Protein AF-A0A1Z5JFK7-F1 (afdb_monomer_lite)

InterPro domains:
  IPR008313 Metal-independent alpha-mannosidase [PF06824] (109-515)
  IPR008313 Metal-independent alpha-mannosidase [PTHR31047] (111-515)
  IPR008313 Metal-independent alpha-mannosidase [SM01149] (105-516)
  IPR008928 Six-hairpin glycosidase superfamily [SSF48208] (100-515)
  IPR012341 Six-hairpin glycosidase-like superfamily [G3DSA:1.50.10.10] (96-517)

Sequence (517 aa):
MVKSNALRNRVVLQESPRRTTATDRKILHPSRQSKGSTTPNDMILYLAIALVLMVIAACLIMYIHLIQFCYLSSPETSAQVPQTTTTTLYPPPFPEITRTRVDLSPQALEMCTRTLWHTVETTTIVLPNEETFIHTGDIDDLWLRDSAAQIHPLLVPFFNGTALIQQDPRLDRIVSGLILRTAMYIRHDPYANAFRIDDTYVFSAAQKAMGRHDLISTWNYELDSACYYMRMLYFYWKQAPSPERVLQRPAVEQAVEIMVDLWIAEQRHEEDAYPTGDLFDCVNCNKPYRYPGLPREGKGAPTNASSGLIWTGFRPSDDECEFNYLIPANMFAVVALEYMAEMADDLWNNDVLAKRARKLAAEVQRGIEEHAVIHHPNHGKIYAYEVDGLGGANLMDDANIPSLLSIPYLGYLHYDPQIYQNTRSFVLSPDNPTYNVGTFQGRKVEGVGSPHMKARIRKNVWPMSIAMQGLTSSDVAEKVRLIETLVATTGGTGWMHESIDPNRPQQFTRSWFCWYV

Organism: Fistulifera solaris (NCBI:txid1519565)

Secondary structure (DSSP, 8-state):
------------------------------------PPPHHHHHHHHHHHHHHHHHHHHHHHHHHHHHHHHH-----------------SSPPPP--S---S---HHHHHHHHHHHHHHHHHTEEE-TTS-EEE--BSS-SEEHHHHHHHHHHHHS-TBTTB-GGGT-HHHHHHHHHHHHHHHHHHHH-TT--EE-SSS-----HHHHHTT-BTTEEE----HHHHHHHHHHHHHHHHH-SSTHHHHTSHHHHHHHHHHHHHHHHHTTGGGT----STT---SS-SS----TTSHHHHT-S---TTS-PPP-SB-TTSPBPSSSEEHHHHHHHHHHHHHHHHHIIIII--HHHHHHHHHHHHHHHHHHHHHSEEEETTTEEEE-SEE-SSS-EE----SSSS-STTTTTTT---S-HHHHHHHHHHHTSTTSTTEEEEEETTEEEEEE--STTTTT-TT-B-HHHHHHHHHT---HHHHHHHHHHHHHTSTTSSS--SEEETTEEEEEE-S-BTT--

pLDDT: mean 85.79, std 20.77, range [26.22, 98.94]

Foldseek 3Di:
DDDDDDDDDDDDDDDDDDDDDDDDDDDDDDDDDDDDDDDPVNVVVVVVVVVVVVVVVVVVVVVVVVVVCVVPPDDDDDDDDDPPPDPQPPVHFDAPPVDDPDDFDPLLVVLVRVLLCCQVPAFWDQDPVLAIGGPFWPDQKDFLQLLLLLLVQQLALSRVRAHVCAVDVVSVSRLLRHLVVLLVVLLAPVQARIFHPFQPDDDDPVQVLQVDHTGGNHRFRELCSVLSSLVSLLSCVVHHPCSLVRCVPVSSLLSLVQSLQQQVQQLQLVVFGGRDDPSHPYPPDPGRQAGCPAPPRRSHDAADSQLLAGFGQAYLLRHGDNAGRFLLSLLSLLVSLCSQLVCCVPPVVNPPSNVSSNVSSVSSLSSQVVWQWDQDPPLGTEGFRHDRNPNDTHRAWALGPPTLLQSVVSVRPSDDPSRSVSHNVCHCDVVHVQWAWDDEPNDIDIFGHHPSCCVQPVRKHALSRLCSNLVSDPDPVSVSSSSVSQSVLLLPLSDGAGIAHRHRSVRTHDNIGSSSD

Radius of gyration: 30.49 Å; chains: 1; bounding box: 96×91×65 Å

Structure (mmCIF, N/CA/C/O backbone):
data_AF-A0A1Z5JFK7-F1
#
_entry.id   AF-A0A1Z5JFK7-F1
#
loop_
_atom_site.group_PDB
_atom_site.id
_atom_site.type_symbol
_atom_site.label_atom_id
_atom_site.label_alt_id
_atom_site.label_comp_id
_atom_site.label_asym_id
_atom_site.label_entity_id
_atom_site.label_seq_id
_atom_site.pdbx_PDB_ins_code
_atom_site.Cartn_x
_atom_site.Cartn_y
_atom_site.Cartn_z
_atom_site.occupancy
_atom_site.B_iso_or_equiv
_atom_site.auth_seq_id
_atom_site.auth_comp_id
_atom_site.auth_asym_id
_atom_site.auth_atom_id
_atom_site.pdbx_PDB_model_num
ATOM 1 N N . MET A 1 1 ? 16.346 -44.667 36.162 1.00 35.06 1 MET A N 1
ATOM 2 C CA . MET A 1 1 ? 17.794 -44.700 35.879 1.00 35.06 1 MET A CA 1
ATOM 3 C C . MET A 1 1 ? 18.260 -43.275 35.625 1.00 35.06 1 MET A C 1
ATOM 5 O O . MET A 1 1 ? 17.725 -42.631 34.743 1.00 35.06 1 MET A O 1
ATOM 9 N N . VAL A 1 2 ? 19.166 -42.825 36.499 1.00 33.44 2 VAL A N 1
ATOM 10 C CA . VAL A 1 2 ? 20.101 -41.680 36.455 1.00 33.44 2 VAL A CA 1
ATOM 11 C C . VAL A 1 2 ? 19.574 -40.257 36.165 1.00 33.44 2 VAL A C 1
ATOM 13 O O . VAL A 1 2 ? 19.285 -39.873 35.040 1.00 33.44 2 VAL A O 1
ATOM 16 N N . LYS A 1 3 ? 19.575 -39.465 37.250 1.00 27.72 3 LYS A N 1
ATOM 17 C CA . LYS A 1 3 ? 19.681 -37.997 37.340 1.00 27.72 3 LYS A CA 1
ATOM 18 C C . LYS A 1 3 ? 21.160 -37.563 37.272 1.00 27.72 3 LYS A C 1
ATOM 20 O O . LYS A 1 3 ? 21.968 -38.257 37.879 1.00 27.72 3 LYS A O 1
ATOM 25 N N . SER A 1 4 ? 21.456 -36.376 36.728 1.00 28.88 4 SER A N 1
ATOM 26 C CA . SER A 1 4 ? 22.261 -35.266 37.323 1.00 28.88 4 SER A CA 1
ATOM 27 C C . SER A 1 4 ? 22.699 -34.295 36.203 1.00 28.88 4 SER A C 1
ATOM 29 O O . SER A 1 4 ? 23.126 -34.721 35.141 1.00 28.88 4 SER A O 1
ATOM 31 N N . ASN A 1 5 ? 22.320 -33.015 36.238 1.00 30.77 5 ASN A N 1
ATOM 32 C CA . ASN A 1 5 ? 22.900 -31.865 36.956 1.00 30.77 5 ASN A CA 1
ATOM 33 C C . ASN A 1 5 ? 24.305 -31.410 36.504 1.00 30.77 5 ASN A C 1
ATOM 35 O O . ASN A 1 5 ? 25.304 -32.011 36.872 1.00 30.77 5 ASN A O 1
ATOM 39 N N . ALA A 1 6 ? 24.293 -30.259 35.811 1.00 30.67 6 ALA A N 1
ATOM 40 C CA . ALA A 1 6 ? 25.051 -29.019 36.043 1.00 30.67 6 ALA A CA 1
ATOM 41 C C . ALA A 1 6 ? 26.584 -29.051 36.204 1.00 30.67 6 ALA A C 1
ATOM 43 O O . ALA A 1 6 ? 27.091 -29.678 37.123 1.00 30.67 6 ALA A O 1
ATOM 44 N N . LEU A 1 7 ? 27.280 -28.158 35.478 1.00 28.20 7 LEU A N 1
ATOM 45 C CA . LEU A 1 7 ? 28.056 -27.064 36.096 1.00 28.20 7 LEU A CA 1
ATOM 46 C C . LEU A 1 7 ? 28.624 -26.054 35.079 1.00 28.20 7 LEU A C 1
ATOM 48 O O . LEU A 1 7 ? 29.190 -26.403 34.049 1.00 28.20 7 LEU A O 1
ATOM 52 N N . ARG A 1 8 ? 28.465 -24.776 35.445 1.00 29.80 8 ARG A N 1
ATOM 53 C CA . ARG A 1 8 ? 29.171 -23.585 34.947 1.00 29.80 8 ARG A CA 1
ATOM 54 C C . ARG A 1 8 ? 30.668 -23.687 35.253 1.00 29.80 8 ARG A C 1
ATOM 56 O O . ARG A 1 8 ? 31.007 -24.213 36.305 1.00 29.80 8 ARG A O 1
ATOM 63 N N . ASN A 1 9 ? 31.517 -23.013 34.472 1.00 27.72 9 ASN A N 1
ATOM 64 C CA . ASN A 1 9 ? 32.734 -22.412 35.025 1.00 27.72 9 ASN A CA 1
ATOM 65 C C . ASN A 1 9 ? 33.137 -21.106 34.323 1.00 27.72 9 ASN A C 1
ATOM 67 O O . ASN A 1 9 ? 33.248 -21.031 33.103 1.00 27.72 9 ASN A O 1
ATOM 71 N N . ARG A 1 10 ? 33.336 -20.086 35.167 1.00 29.02 10 ARG A N 1
ATOM 72 C CA . ARG A 1 10 ? 34.054 -18.828 34.927 1.00 29.02 10 ARG A CA 1
ATOM 73 C C . ARG A 1 10 ? 35.558 -19.115 34.907 1.00 29.02 10 ARG A C 1
ATOM 75 O O . ARG A 1 10 ? 36.009 -19.960 35.674 1.00 29.02 10 ARG A O 1
ATOM 82 N N . VAL A 1 11 ? 36.328 -18.329 34.159 1.00 28.78 11 VAL A N 1
ATOM 83 C CA . VAL A 1 11 ? 37.782 -18.215 34.347 1.00 28.78 11 VAL A CA 1
ATOM 84 C C . VAL A 1 11 ? 38.105 -16.786 34.779 1.00 28.78 11 VAL A C 1
ATOM 86 O O . VAL A 1 11 ? 37.665 -15.823 34.155 1.00 28.78 11 VAL A O 1
ATOM 89 N N . VAL A 1 12 ? 38.829 -16.684 35.894 1.00 28.30 12 VAL A N 1
ATOM 90 C CA . VAL A 1 12 ? 39.387 -15.471 36.500 1.00 28.30 12 VAL A CA 1
ATOM 91 C C . VAL A 1 12 ? 40.913 -15.523 36.367 1.00 28.30 12 VAL A C 1
ATOM 93 O O . VAL A 1 12 ? 41.511 -16.594 36.389 1.00 28.30 12 VAL A O 1
ATOM 96 N N . LEU A 1 13 ? 41.479 -14.326 36.227 1.00 28.11 13 LEU A N 1
ATOM 97 C CA . LEU A 1 13 ? 42.879 -13.895 36.199 1.00 28.11 13 LEU A CA 1
ATOM 98 C C . LEU A 1 13 ? 43.826 -14.535 37.233 1.00 28.11 13 LEU A C 1
ATOM 100 O O . LEU A 1 13 ? 43.441 -14.760 38.379 1.00 28.11 13 LEU A O 1
ATOM 104 N N . GLN A 1 14 ? 45.114 -14.620 36.866 1.00 26.22 14 GLN A N 1
ATOM 105 C CA . GLN A 1 14 ? 46.233 -14.518 37.811 1.00 26.22 14 GLN A CA 1
ATOM 106 C C . GLN A 1 14 ? 47.505 -13.927 37.154 1.00 26.22 14 GLN A C 1
ATOM 108 O O . GLN A 1 14 ? 47.920 -14.357 36.080 1.00 26.22 14 GLN A O 1
ATOM 113 N N . GLU A 1 15 ? 48.082 -12.919 37.823 1.00 27.16 15 GLU A N 1
ATOM 114 C CA . GLU A 1 15 ? 49.402 -12.268 37.633 1.00 27.16 15 GLU A CA 1
ATOM 115 C C . GLU A 1 15 ? 50.555 -13.225 38.055 1.00 27.16 15 GLU A C 1
ATOM 117 O O . GLU A 1 15 ? 50.276 -14.253 38.664 1.00 27.16 15 GLU A O 1
ATOM 122 N N . SER A 1 16 ? 51.876 -13.046 37.857 1.00 27.72 16 SER A N 1
ATOM 123 C CA . SER A 1 16 ? 52.851 -11.919 37.822 1.00 27.72 16 SER A CA 1
ATOM 124 C C . SER A 1 16 ? 54.254 -12.509 37.410 1.00 27.72 16 SER A C 1
ATOM 126 O O . SER A 1 16 ? 54.247 -13.666 36.985 1.00 27.72 16 SER A O 1
ATOM 128 N N . PRO A 1 17 ? 55.477 -11.920 37.615 1.00 45.81 17 PRO A N 1
ATOM 129 C CA . PRO A 1 17 ? 55.919 -10.532 37.883 1.00 45.81 17 PRO A CA 1
ATOM 130 C C . PRO A 1 17 ? 57.216 -10.033 37.143 1.00 45.81 17 PRO A C 1
ATOM 132 O O . PRO A 1 17 ? 58.068 -10.805 36.720 1.00 45.81 17 PRO A O 1
ATOM 135 N N . ARG A 1 18 ? 57.419 -8.696 37.202 1.00 29.70 18 ARG A N 1
ATOM 136 C CA . ARG A 1 18 ? 58.676 -7.893 37.372 1.00 29.70 18 ARG A CA 1
ATOM 137 C C . ARG A 1 18 ? 59.834 -7.952 36.342 1.00 29.70 18 ARG A C 1
ATOM 139 O O . ARG A 1 18 ? 60.613 -8.896 36.341 1.00 29.70 18 ARG A O 1
ATOM 146 N N . ARG A 1 19 ? 60.189 -6.775 35.786 1.00 27.98 19 ARG A N 1
ATOM 147 C CA . ARG A 1 19 ? 61.352 -5.959 36.240 1.00 27.98 19 ARG A CA 1
ATOM 148 C C . ARG A 1 19 ? 61.383 -4.539 35.638 1.00 27.98 19 ARG A C 1
ATOM 150 O O . ARG A 1 19 ? 61.046 -4.310 34.488 1.00 27.98 19 ARG A O 1
ATOM 157 N N . THR A 1 20 ? 61.792 -3.621 36.504 1.00 29.64 20 THR A N 1
ATOM 158 C CA . THR A 1 20 ? 62.030 -2.170 36.417 1.00 29.64 20 THR A CA 1
ATOM 159 C C . THR A 1 20 ? 63.289 -1.787 35.625 1.00 29.64 20 THR A C 1
ATOM 161 O O . THR A 1 20 ? 64.261 -2.526 35.734 1.00 29.64 20 THR A O 1
ATOM 164 N N . THR A 1 21 ? 63.325 -0.607 34.979 1.00 30.25 21 THR A N 1
ATOM 165 C CA . THR A 1 21 ? 64.096 0.604 35.398 1.00 30.25 21 THR A CA 1
ATOM 166 C C . THR A 1 21 ? 63.967 1.762 34.388 1.00 30.25 21 THR A C 1
ATOM 168 O O . THR A 1 21 ? 63.890 1.538 33.185 1.00 30.25 21 THR A O 1
ATOM 171 N N . ALA A 1 22 ? 63.956 2.992 34.923 1.00 30.16 22 ALA A N 1
ATOM 172 C CA . ALA A 1 22 ? 64.078 4.300 34.257 1.00 30.16 22 ALA A CA 1
ATOM 173 C C . ALA A 1 22 ? 65.426 4.443 33.491 1.00 30.16 22 ALA A C 1
ATOM 175 O O . ALA A 1 22 ? 66.277 3.571 33.629 1.00 30.16 22 ALA A O 1
ATOM 176 N N . THR A 1 23 ? 65.725 5.438 32.642 1.00 31.33 23 THR A N 1
ATOM 177 C CA . THR A 1 23 ? 65.668 6.907 32.810 1.00 31.33 23 THR A CA 1
ATOM 178 C C . THR A 1 23 ? 66.064 7.596 31.480 1.00 31.33 23 THR A C 1
ATOM 180 O O . THR A 1 23 ? 66.714 6.979 30.643 1.00 31.33 23 THR A O 1
ATOM 183 N N . ASP A 1 24 ? 65.750 8.894 31.377 1.00 28.50 24 ASP A N 1
ATOM 184 C CA . ASP A 1 24 ? 66.499 9.981 30.703 1.00 28.50 24 ASP A CA 1
ATOM 185 C C . ASP A 1 24 ? 65.897 10.722 29.494 1.00 28.50 24 ASP A C 1
ATOM 187 O O . ASP A 1 24 ? 65.810 10.257 28.360 1.00 28.50 24 ASP A O 1
ATOM 191 N N . ARG A 1 25 ? 65.577 11.992 29.791 1.00 34.72 25 ARG A N 1
ATOM 192 C CA . ARG A 1 25 ? 65.339 13.117 28.886 1.00 34.72 25 ARG A CA 1
ATOM 193 C C . ARG A 1 25 ? 66.662 13.579 28.265 1.00 34.72 25 ARG A C 1
ATOM 195 O O . ARG A 1 25 ? 67.621 13.820 28.994 1.00 34.72 25 ARG A O 1
ATOM 202 N N . LYS A 1 26 ? 66.655 13.912 26.971 1.00 29.69 26 LYS A N 1
ATOM 203 C CA . LYS A 1 26 ? 67.546 14.940 26.408 1.00 29.69 26 LYS A CA 1
ATOM 204 C C . LYS A 1 26 ? 66.768 15.897 25.510 1.00 29.69 26 LYS A C 1
ATOM 206 O O . LYS A 1 26 ? 66.155 15.503 24.527 1.00 29.69 26 LYS A O 1
ATOM 211 N N . ILE A 1 27 ? 66.816 17.160 25.916 1.00 33.50 27 ILE A N 1
ATOM 212 C CA . ILE A 1 27 ? 66.383 18.356 25.196 1.00 33.50 27 ILE A CA 1
ATOM 213 C C . ILE A 1 27 ? 67.503 18.728 24.216 1.00 33.50 27 ILE A C 1
ATOM 215 O O . ILE A 1 27 ? 68.668 18.760 24.612 1.00 33.50 27 ILE A O 1
ATOM 219 N N . LEU A 1 28 ? 67.156 19.040 22.967 1.00 32.22 28 LEU A N 1
ATOM 220 C CA . LEU A 1 28 ? 68.060 19.618 21.969 1.00 32.22 28 LEU A CA 1
ATOM 221 C C . LEU A 1 28 ? 67.406 20.872 21.371 1.00 32.22 28 LEU A C 1
ATOM 223 O O . LEU A 1 28 ? 66.395 20.791 20.681 1.00 32.22 28 LEU A O 1
ATOM 227 N N . HIS A 1 29 ? 67.998 22.031 21.662 1.00 38.41 29 HIS A N 1
ATOM 228 C CA . HIS A 1 29 ? 67.827 23.267 20.893 1.00 38.41 29 HIS A CA 1
ATOM 229 C C . HIS A 1 29 ? 68.682 23.212 19.618 1.00 38.41 29 HIS A C 1
ATOM 231 O O . HIS A 1 29 ? 69.771 22.636 19.653 1.00 38.41 29 HIS A O 1
ATOM 237 N N . PRO A 1 30 ? 68.292 23.957 18.568 1.00 35.44 30 PRO A N 1
ATOM 238 C CA . PRO A 1 30 ? 69.295 24.632 17.751 1.00 35.44 30 PRO A CA 1
ATOM 239 C C . PRO A 1 30 ? 69.015 26.131 17.526 1.00 35.44 30 PRO A C 1
ATOM 241 O O . PRO A 1 30 ? 67.949 26.557 17.093 1.00 35.44 30 PRO A O 1
ATOM 244 N N . SER A 1 31 ? 70.045 26.903 17.878 1.00 30.44 31 SER A N 1
ATOM 245 C CA . SER A 1 31 ? 70.646 28.075 17.220 1.00 30.44 31 SER A CA 1
ATOM 246 C C . SER A 1 31 ? 69.920 28.836 16.094 1.00 30.44 31 SER A C 1
ATOM 248 O O . SER A 1 31 ? 69.619 28.302 15.031 1.00 30.44 31 SER A O 1
ATOM 250 N N . ARG A 1 32 ? 69.881 30.167 16.271 1.00 40.38 32 ARG A N 1
ATOM 251 C CA . ARG A 1 32 ? 69.890 31.197 15.213 1.00 40.38 32 ARG A CA 1
ATOM 252 C C . ARG A 1 32 ? 71.034 30.971 14.212 1.00 40.38 32 ARG A C 1
ATOM 254 O O . ARG A 1 32 ? 72.172 30.893 14.664 1.00 40.38 32 ARG A O 1
ATOM 261 N N . GLN A 1 33 ? 70.766 31.087 12.905 1.00 34.16 33 GLN A N 1
ATOM 262 C CA . GLN A 1 33 ? 71.552 31.939 11.994 1.00 34.16 33 GLN A CA 1
ATOM 263 C C . GLN A 1 33 ? 70.971 32.068 10.569 1.00 34.16 33 GLN A C 1
ATOM 265 O O . GLN A 1 33 ? 70.432 31.129 9.998 1.00 34.16 33 GLN A O 1
ATOM 270 N N . SER A 1 34 ? 71.254 33.246 10.000 1.00 34.09 34 SER A N 1
ATOM 271 C CA . SER A 1 34 ? 71.351 33.622 8.579 1.00 34.09 34 SER A CA 1
ATOM 272 C C . SER A 1 34 ? 70.094 34.102 7.832 1.00 34.09 34 SER A C 1
ATOM 274 O O . SER A 1 34 ? 69.148 33.373 7.558 1.00 34.09 34 SER A O 1
ATOM 276 N N . LYS A 1 35 ? 70.148 35.391 7.463 1.00 50.25 35 LYS A N 1
ATOM 277 C CA . LYS A 1 35 ? 69.406 36.001 6.356 1.00 50.25 35 LYS A CA 1
ATOM 278 C C . LYS A 1 35 ? 69.899 35.350 5.057 1.00 50.25 35 LYS A C 1
ATOM 280 O O . LYS A 1 35 ? 71.071 35.511 4.726 1.00 50.25 35 LYS A O 1
ATOM 285 N N . GLY A 1 36 ? 69.025 34.629 4.360 1.00 39.00 36 GLY A N 1
ATOM 286 C CA . GLY A 1 36 ? 69.285 34.038 3.046 1.00 39.00 36 GLY A CA 1
ATOM 287 C C . GLY A 1 36 ? 68.551 34.810 1.952 1.00 39.00 36 GLY A C 1
ATOM 288 O O . GLY A 1 36 ? 67.362 35.081 2.072 1.00 39.00 36 GLY A O 1
ATOM 289 N N . SER A 1 37 ? 69.297 35.200 0.925 1.00 50.56 37 SER A N 1
ATOM 290 C CA . SER A 1 37 ? 68.869 35.862 -0.309 1.00 50.56 37 SER A CA 1
ATOM 291 C C . SER A 1 37 ? 67.725 35.137 -1.025 1.00 50.56 37 SER A C 1
ATOM 293 O O . SER A 1 37 ? 67.819 33.930 -1.245 1.00 50.56 37 SER A O 1
ATOM 295 N N . THR A 1 38 ? 66.709 35.884 -1.467 1.00 51.38 38 THR A N 1
ATOM 296 C CA . THR A 1 38 ? 65.703 35.428 -2.437 1.00 51.38 38 THR A CA 1
ATOM 297 C C . THR A 1 38 ? 66.399 34.944 -3.704 1.00 51.38 38 THR A C 1
ATOM 299 O O . THR A 1 38 ? 67.165 35.686 -4.324 1.00 51.38 38 THR A O 1
ATOM 302 N N . THR A 1 39 ? 66.162 33.691 -4.080 1.00 63.28 39 THR A N 1
ATOM 303 C CA . THR A 1 39 ? 66.705 33.141 -5.322 1.00 63.28 39 THR A CA 1
ATOM 304 C C . THR A 1 39 ? 65.824 33.561 -6.508 1.00 63.28 39 THR A C 1
ATOM 306 O O . THR A 1 39 ? 64.641 33.854 -6.317 1.00 63.28 39 THR A O 1
ATOM 309 N N . PRO A 1 40 ? 66.344 33.585 -7.750 1.00 59.28 40 PRO A N 1
ATOM 310 C CA . PRO A 1 40 ? 65.548 33.921 -8.937 1.00 59.28 40 PRO A CA 1
ATOM 311 C C . PRO A 1 40 ? 64.275 33.068 -9.095 1.00 59.28 40 PRO A C 1
ATOM 313 O O . PRO A 1 40 ? 63.278 33.548 -9.627 1.00 59.28 40 PRO A O 1
ATOM 316 N N . ASN A 1 41 ? 64.279 31.835 -8.573 1.00 57.50 41 ASN A N 1
ATOM 317 C CA . ASN A 1 41 ? 63.131 30.927 -8.609 1.00 57.50 41 ASN A CA 1
ATOM 318 C C . ASN A 1 41 ? 62.006 31.326 -7.640 1.00 57.50 41 ASN A C 1
ATOM 320 O O . ASN A 1 41 ? 60.836 31.152 -7.977 1.00 57.50 41 ASN A O 1
ATOM 324 N N . ASP A 1 42 ? 62.328 31.922 -6.488 1.00 56.91 42 ASP A N 1
ATOM 325 C CA . ASP A 1 42 ? 61.310 32.412 -5.548 1.00 56.91 42 ASP A CA 1
ATOM 326 C C . ASP A 1 42 ? 60.547 33.593 -6.156 1.00 56.91 42 ASP A C 1
ATOM 328 O O . ASP A 1 42 ? 59.328 33.691 -6.044 1.00 56.91 42 ASP A O 1
ATOM 332 N N . MET A 1 43 ? 61.255 34.465 -6.878 1.00 63.59 43 MET A N 1
ATOM 333 C CA . MET A 1 43 ? 60.659 35.626 -7.536 1.00 63.59 43 MET A CA 1
ATOM 334 C C . MET A 1 43 ? 59.694 35.223 -8.665 1.00 63.59 43 MET A C 1
ATOM 336 O O . MET A 1 43 ? 58.645 35.844 -8.823 1.00 63.59 43 MET A O 1
ATOM 340 N N . ILE A 1 44 ? 60.008 34.150 -9.402 1.00 70.81 44 ILE A N 1
ATOM 341 C CA . ILE A 1 44 ? 59.124 33.573 -10.428 1.00 70.81 44 ILE A CA 1
ATOM 342 C C . ILE A 1 44 ? 57.859 32.985 -9.790 1.00 70.81 44 ILE A C 1
ATOM 344 O O . ILE A 1 44 ? 56.765 33.190 -10.314 1.00 70.81 44 ILE A O 1
ATOM 348 N N . LEU A 1 45 ? 57.979 32.318 -8.638 1.00 70.06 45 LEU A N 1
ATOM 349 C CA . LEU A 1 45 ? 56.827 31.778 -7.913 1.00 70.06 45 LEU A CA 1
ATOM 350 C C . LEU A 1 45 ? 55.906 32.894 -7.389 1.00 70.06 45 LEU A C 1
ATOM 352 O O . LEU A 1 45 ? 54.689 32.803 -7.543 1.00 70.06 45 LEU A O 1
ATOM 356 N N . TYR A 1 46 ? 56.464 33.980 -6.845 1.00 73.44 46 TYR A N 1
ATOM 357 C CA . TYR A 1 46 ? 55.671 35.141 -6.420 1.00 73.44 46 TYR A CA 1
ATOM 358 C C . TYR A 1 46 ? 54.984 35.849 -7.595 1.00 73.44 46 TYR A C 1
ATOM 360 O O . TYR A 1 46 ? 53.823 36.239 -7.472 1.00 73.44 46 TYR A O 1
ATOM 368 N N . LEU A 1 47 ? 55.656 35.972 -8.745 1.00 75.12 47 LEU A N 1
ATOM 369 C CA . LEU A 1 47 ? 55.064 36.517 -9.971 1.00 75.12 47 LEU A CA 1
ATOM 370 C C . LEU A 1 47 ? 53.936 35.627 -10.507 1.00 75.12 47 LEU A C 1
ATOM 372 O O . LEU A 1 47 ? 52.895 36.149 -10.900 1.00 75.12 47 LEU A O 1
ATOM 376 N N . ALA A 1 48 ? 54.096 34.302 -10.470 1.00 75.06 48 ALA A N 1
ATOM 377 C CA . ALA A 1 48 ? 53.057 33.360 -10.880 1.00 75.06 48 ALA A CA 1
ATOM 378 C C . ALA A 1 48 ? 51.825 33.429 -9.961 1.00 75.06 48 ALA A C 1
ATOM 380 O O . ALA A 1 48 ? 50.699 33.500 -10.450 1.00 75.06 48 ALA A O 1
ATOM 381 N N . ILE A 1 49 ? 52.025 33.489 -8.640 1.00 77.44 49 ILE A N 1
ATOM 382 C CA . ILE A 1 49 ? 50.930 33.642 -7.668 1.00 77.44 49 ILE A CA 1
ATOM 383 C C . ILE A 1 49 ? 50.221 34.990 -7.857 1.00 77.44 49 ILE A C 1
ATOM 385 O O . ILE A 1 49 ? 48.992 35.038 -7.875 1.00 77.44 49 ILE A O 1
ATOM 389 N N . ALA A 1 50 ? 50.967 36.080 -8.059 1.00 79.56 50 ALA A N 1
ATOM 390 C CA . ALA A 1 50 ? 50.387 37.396 -8.321 1.00 79.56 50 ALA A CA 1
ATOM 391 C C . ALA A 1 50 ? 49.578 37.426 -9.630 1.00 79.56 50 ALA A C 1
ATOM 393 O O . ALA A 1 50 ? 48.511 38.038 -9.675 1.00 79.56 50 ALA A O 1
ATOM 394 N N . LEU A 1 51 ? 50.041 36.731 -10.676 1.00 81.31 51 LEU A N 1
ATOM 395 C CA . LEU A 1 51 ? 49.323 36.616 -11.946 1.00 81.31 51 LEU A CA 1
ATOM 396 C C . LEU A 1 51 ? 48.011 35.836 -11.781 1.00 81.31 51 LEU A C 1
ATOM 398 O O . LEU A 1 51 ? 46.972 36.281 -12.261 1.00 81.31 51 LEU A O 1
ATOM 402 N N . VAL A 1 52 ? 48.032 34.717 -11.048 1.00 80.75 52 VAL A N 1
ATOM 403 C CA . VAL A 1 52 ? 46.828 33.920 -10.754 1.00 80.75 52 VAL A CA 1
ATOM 404 C C . VAL A 1 52 ? 45.814 34.737 -9.952 1.00 80.75 52 VAL A C 1
ATOM 406 O O . VAL A 1 52 ? 44.631 34.748 -10.289 1.00 80.75 52 VAL A O 1
ATOM 409 N N . LEU A 1 53 ? 46.262 35.483 -8.939 1.00 78.56 53 LEU A N 1
ATOM 410 C CA . LEU A 1 53 ? 45.383 36.350 -8.150 1.00 78.56 53 LEU A CA 1
ATOM 411 C C . LEU A 1 53 ? 44.790 37.497 -8.982 1.00 78.56 53 LEU A C 1
ATOM 413 O O . LEU A 1 53 ? 43.616 37.823 -8.809 1.00 78.56 53 LEU A O 1
ATOM 417 N N . MET A 1 54 ? 45.552 38.069 -9.921 1.00 82.75 54 MET A N 1
ATOM 418 C CA . MET A 1 54 ? 45.035 39.083 -10.848 1.00 82.75 54 MET A CA 1
ATOM 419 C C . MET A 1 54 ? 43.988 38.515 -11.814 1.00 82.75 54 MET A C 1
ATOM 421 O O . MET A 1 54 ? 42.982 39.176 -12.065 1.00 82.75 54 MET A O 1
ATOM 425 N N . VAL A 1 55 ? 44.174 37.288 -12.310 1.00 82.62 55 VAL A N 1
ATOM 426 C CA . VAL A 1 55 ? 43.178 36.613 -13.160 1.00 82.62 55 VAL A CA 1
ATOM 427 C C . VAL A 1 55 ? 41.895 36.328 -12.377 1.00 82.62 55 VAL A C 1
ATOM 429 O O . VAL A 1 55 ? 40.808 36.627 -12.865 1.00 82.62 55 VAL A O 1
ATOM 432 N N . ILE A 1 56 ? 42.000 35.838 -11.137 1.00 78.94 56 ILE A N 1
ATOM 433 C CA . ILE A 1 56 ? 40.835 35.604 -10.268 1.00 78.94 56 ILE A CA 1
ATOM 434 C C . ILE A 1 56 ? 40.081 36.915 -10.000 1.00 78.94 56 ILE A C 1
ATOM 436 O O . ILE A 1 56 ? 38.856 36.952 -10.119 1.00 78.94 56 ILE A O 1
ATOM 440 N N . ALA A 1 57 ? 40.795 38.004 -9.696 1.00 81.75 57 ALA A N 1
ATOM 441 C CA . ALA A 1 57 ? 40.186 39.315 -9.482 1.00 81.75 57 ALA A CA 1
ATOM 442 C C . ALA A 1 57 ? 39.479 39.841 -10.745 1.00 81.75 57 ALA A C 1
ATOM 444 O O . ALA A 1 57 ? 38.362 40.349 -10.654 1.00 81.75 57 ALA A O 1
ATOM 445 N N . ALA A 1 58 ? 40.081 39.667 -11.926 1.00 81.56 58 ALA A N 1
ATOM 446 C CA . ALA A 1 58 ? 39.468 40.045 -13.197 1.00 81.56 58 ALA A CA 1
ATOM 447 C C . ALA A 1 58 ? 38.193 39.233 -13.487 1.00 81.56 58 ALA A C 1
ATOM 449 O O . ALA A 1 58 ? 37.180 39.812 -13.877 1.00 81.56 58 ALA A O 1
ATOM 450 N N . CYS A 1 59 ? 38.198 37.920 -13.230 1.00 74.88 59 CYS A N 1
ATOM 451 C CA . CYS A 1 59 ? 37.014 37.069 -13.376 1.00 74.88 59 CYS A CA 1
ATOM 452 C C . CYS A 1 59 ? 35.881 37.471 -12.418 1.00 74.88 59 CYS A C 1
ATOM 454 O O . CYS A 1 59 ? 34.723 37.500 -12.829 1.00 74.88 59 CYS A O 1
ATOM 456 N N . LEU A 1 60 ? 36.201 37.836 -11.172 1.00 73.06 60 LEU A N 1
ATOM 457 C CA . LEU A 1 60 ? 35.221 38.330 -10.197 1.00 73.06 60 LEU A CA 1
ATOM 458 C C . LEU A 1 60 ? 34.599 39.665 -10.622 1.00 73.06 60 LEU A C 1
ATOM 460 O O . LEU A 1 60 ? 33.385 39.826 -10.532 1.00 73.06 60 LEU A O 1
ATOM 464 N N . ILE A 1 61 ? 35.402 40.599 -11.136 1.00 81.81 61 ILE A N 1
ATOM 465 C CA . ILE A 1 61 ? 34.902 41.879 -11.663 1.00 81.81 61 ILE A CA 1
ATOM 466 C C . ILE A 1 61 ? 33.990 41.641 -12.874 1.00 81.81 61 ILE A C 1
ATOM 468 O O . ILE A 1 61 ? 32.920 42.240 -12.974 1.00 81.81 61 ILE A O 1
ATOM 472 N N . MET A 1 62 ? 34.369 40.721 -13.764 1.00 73.62 62 MET A N 1
ATOM 473 C CA . MET A 1 62 ? 33.560 40.366 -14.930 1.00 73.62 62 MET A CA 1
ATOM 474 C C . MET A 1 62 ? 32.233 39.706 -14.525 1.00 73.62 62 MET A C 1
ATOM 476 O O . MET A 1 62 ? 31.197 40.026 -15.099 1.00 73.62 62 MET A O 1
ATOM 480 N N . TYR A 1 63 ? 32.242 38.852 -13.497 1.00 69.12 63 TYR A N 1
ATOM 481 C CA . TYR A 1 63 ? 31.042 38.224 -12.935 1.00 69.12 63 TYR A CA 1
ATOM 482 C C . TYR A 1 63 ? 30.096 39.248 -12.288 1.00 69.12 63 TYR A C 1
ATOM 484 O O . TYR A 1 63 ? 28.890 39.209 -12.524 1.00 69.12 63 TYR A O 1
ATOM 492 N N . ILE A 1 64 ? 30.635 40.221 -11.543 1.00 75.06 64 ILE A N 1
ATOM 493 C CA . ILE A 1 64 ? 29.848 41.317 -10.954 1.00 75.06 64 ILE A CA 1
ATOM 494 C C . ILE A 1 64 ? 29.206 42.177 -12.052 1.00 75.06 64 ILE A C 1
ATOM 496 O O . ILE A 1 64 ? 28.020 42.498 -11.962 1.00 75.06 64 ILE A O 1
ATOM 500 N N . HIS A 1 65 ? 29.946 42.497 -13.119 1.00 71.56 65 HIS A N 1
ATOM 501 C CA . HIS A 1 65 ? 29.387 43.224 -14.259 1.00 71.56 65 HIS A CA 1
ATOM 502 C C . HIS A 1 65 ? 28.343 42.412 -15.031 1.00 71.56 65 HIS A C 1
ATOM 504 O O . HIS A 1 65 ? 27.356 42.991 -15.477 1.00 71.56 65 HIS A O 1
ATOM 510 N N . LEU A 1 66 ? 28.498 41.089 -15.136 1.00 61.66 66 LEU A N 1
ATOM 511 C CA . LEU A 1 66 ? 27.504 40.213 -15.760 1.00 61.66 66 LEU A CA 1
ATOM 512 C C . LEU A 1 66 ? 26.195 40.187 -14.954 1.00 61.66 66 LEU A C 1
ATOM 514 O O . LEU A 1 66 ? 25.117 40.293 -15.532 1.00 61.66 66 LEU A O 1
ATOM 518 N N . ILE A 1 67 ? 26.281 40.135 -13.619 1.00 60.97 67 ILE A N 1
ATOM 519 C CA . ILE A 1 67 ? 25.111 40.220 -12.729 1.00 60.97 67 ILE A CA 1
ATOM 520 C C . ILE A 1 67 ? 24.426 41.586 -12.854 1.00 60.97 67 ILE A C 1
ATOM 522 O O . ILE A 1 67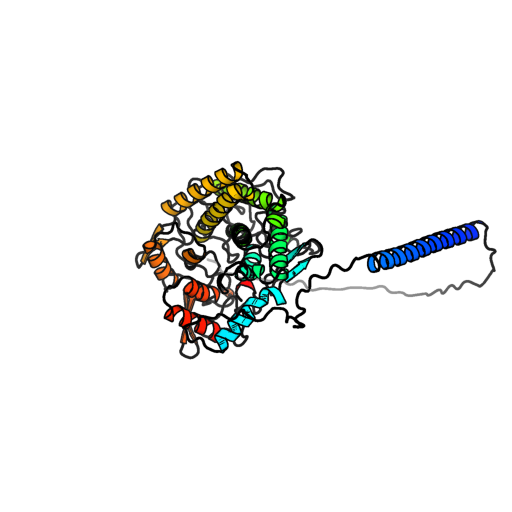 ? 23.204 41.644 -12.977 1.00 60.97 67 ILE A O 1
ATOM 526 N N . GLN A 1 68 ? 25.191 42.684 -12.873 1.00 56.22 68 GLN A N 1
ATOM 527 C CA . GLN A 1 68 ? 24.635 44.029 -13.068 1.00 56.22 68 GLN A CA 1
ATOM 528 C C . GLN A 1 68 ? 23.977 44.197 -14.442 1.00 56.22 68 GLN A C 1
ATOM 530 O O . GLN A 1 68 ? 22.929 44.832 -14.538 1.00 56.22 68 GLN A O 1
ATOM 535 N N . PHE A 1 69 ? 24.548 43.609 -15.495 1.00 53.66 69 PHE A N 1
ATOM 536 C CA . PHE A 1 69 ? 23.986 43.668 -16.843 1.00 53.66 69 PHE A CA 1
ATOM 537 C C . PHE A 1 69 ? 22.696 42.840 -16.963 1.00 53.66 69 PHE A C 1
ATOM 539 O O . PHE A 1 69 ? 21.730 43.303 -17.569 1.00 53.66 69 PHE A O 1
ATOM 546 N N . CYS A 1 70 ? 22.629 41.673 -16.313 1.00 49.00 70 CYS A N 1
ATOM 547 C CA . CYS A 1 70 ? 21.404 40.872 -16.220 1.00 49.00 70 CYS A CA 1
ATOM 548 C C . CYS A 1 70 ? 20.301 41.566 -15.400 1.00 49.00 70 CYS A C 1
ATOM 550 O O . CYS A 1 70 ? 19.128 41.431 -15.733 1.00 49.00 70 CYS A O 1
ATOM 552 N N . TYR A 1 71 ? 20.655 42.347 -14.373 1.00 44.34 71 TYR A N 1
ATOM 553 C CA . TYR A 1 71 ? 19.682 43.105 -13.575 1.00 44.34 71 TYR A CA 1
ATOM 554 C C . TYR A 1 71 ? 19.128 44.351 -14.286 1.00 44.34 71 TYR A C 1
ATOM 556 O O . TYR A 1 71 ? 18.016 44.774 -13.983 1.00 44.34 71 TYR A O 1
ATOM 564 N N . LEU A 1 72 ? 19.879 44.939 -15.223 1.00 44.34 72 LEU A N 1
ATOM 565 C CA . LEU A 1 72 ? 19.505 46.183 -15.913 1.00 44.34 72 LEU A CA 1
ATOM 566 C C . LEU A 1 72 ? 18.849 45.972 -17.290 1.00 44.34 72 LEU A C 1
ATOM 568 O O . LEU A 1 72 ? 18.393 46.944 -17.886 1.00 44.34 72 LEU A O 1
ATOM 572 N N . SER A 1 73 ? 18.787 44.734 -17.796 1.00 42.62 73 SER A N 1
ATOM 573 C CA . SER A 1 73 ? 18.340 44.439 -19.172 1.00 42.62 73 SER A CA 1
ATOM 574 C C . SER A 1 73 ? 16.977 43.741 -19.281 1.00 42.62 73 SER A C 1
ATOM 576 O O . SER A 1 73 ? 16.621 43.290 -20.367 1.00 42.62 73 SER A O 1
ATOM 578 N N . SER A 1 74 ? 16.198 43.645 -18.201 1.00 36.34 74 SER A N 1
ATOM 579 C CA . SER A 1 74 ? 14.842 43.077 -18.259 1.00 36.34 74 SER A CA 1
ATOM 580 C C . SER A 1 74 ? 13.824 44.159 -18.648 1.00 36.34 74 SER A C 1
ATOM 582 O O . SER A 1 74 ? 13.619 45.085 -17.863 1.00 36.34 74 SER A O 1
ATOM 584 N N . PRO A 1 75 ? 13.176 44.092 -19.828 1.00 38.59 75 PRO A N 1
ATOM 585 C CA . PRO A 1 75 ? 12.127 45.036 -20.187 1.00 38.59 75 PRO A CA 1
ATOM 586 C C . PRO A 1 75 ? 10.862 44.771 -19.360 1.00 38.59 75 PRO A C 1
ATOM 588 O O . PRO A 1 75 ? 10.329 43.662 -19.337 1.00 38.59 75 PRO A O 1
ATOM 591 N N . GLU A 1 76 ? 10.371 45.816 -18.696 1.00 41.41 76 GLU A N 1
ATOM 592 C CA . GLU A 1 76 ? 9.052 45.854 -18.070 1.00 41.41 76 GLU A CA 1
ATOM 593 C C . GLU A 1 76 ? 7.958 45.732 -19.145 1.00 41.41 76 GLU A C 1
ATOM 595 O O . GLU A 1 76 ? 7.690 46.673 -19.892 1.00 41.41 76 GLU A O 1
ATOM 600 N N . THR A 1 77 ? 7.278 44.588 -19.208 1.00 35.03 77 THR A N 1
ATOM 601 C CA . THR A 1 77 ? 5.932 44.500 -19.790 1.00 35.03 77 THR A CA 1
ATOM 602 C C . THR A 1 77 ? 4.924 44.333 -18.667 1.00 35.03 77 THR A C 1
ATOM 604 O O . THR A 1 77 ? 4.830 43.280 -18.036 1.00 35.03 77 THR A O 1
ATOM 607 N N . SER A 1 78 ? 4.185 45.409 -18.409 1.00 36.88 78 SER A N 1
ATOM 608 C CA . SER A 1 78 ? 3.103 45.482 -17.442 1.00 36.88 78 SER A CA 1
ATOM 609 C C . SER A 1 78 ? 1.874 44.710 -17.935 1.00 36.88 78 SER A C 1
ATOM 611 O O . SER A 1 78 ? 1.089 45.180 -18.753 1.00 36.88 78 SER A O 1
ATOM 613 N N . ALA A 1 79 ? 1.662 43.526 -17.373 1.00 32.62 79 ALA A N 1
ATOM 614 C CA . ALA A 1 79 ? 0.320 43.004 -17.162 1.00 32.62 79 ALA A CA 1
ATOM 615 C C . ALA A 1 79 ? 0.071 43.079 -15.654 1.00 32.62 79 ALA A C 1
ATOM 617 O O . ALA A 1 79 ? 0.715 42.379 -14.875 1.00 32.62 79 ALA A O 1
ATOM 618 N N . GLN A 1 80 ? -0.796 44.003 -15.232 1.00 30.95 80 GLN A N 1
ATOM 619 C CA . GLN A 1 80 ? -1.175 44.167 -13.832 1.00 30.95 80 GLN A CA 1
ATOM 620 C C . GLN A 1 80 ? -1.906 42.911 -13.343 1.00 30.95 80 GLN A C 1
ATOM 622 O O . GLN A 1 80 ? -3.116 42.777 -13.506 1.00 30.95 80 GLN A O 1
ATOM 627 N N . VAL A 1 81 ? -1.165 41.998 -12.721 1.00 32.31 81 VAL A N 1
ATOM 628 C CA . VAL A 1 81 ? -1.726 41.029 -11.780 1.00 32.31 81 VAL A CA 1
ATOM 629 C C . VAL A 1 81 ? -1.928 41.786 -10.462 1.00 32.31 81 VAL A C 1
ATOM 631 O O . VAL A 1 81 ? -0.978 42.422 -9.995 1.00 32.31 81 VAL A O 1
ATOM 634 N N . PRO A 1 82 ? -3.129 41.791 -9.860 1.00 31.39 82 PRO A N 1
ATOM 635 C CA . PRO A 1 82 ? -3.333 42.476 -8.595 1.00 31.39 82 PRO A CA 1
ATOM 636 C C . PRO A 1 82 ? -2.437 41.840 -7.527 1.00 31.39 82 PRO A C 1
ATOM 638 O O . PRO A 1 82 ? -2.608 40.678 -7.169 1.00 31.39 82 PRO A O 1
ATOM 641 N N . GLN A 1 83 ? -1.475 42.614 -7.018 1.00 34.84 83 GLN A N 1
ATOM 642 C CA . GLN A 1 83 ? -0.720 42.269 -5.818 1.00 34.84 83 GLN A CA 1
ATOM 643 C C . GLN A 1 83 ? -1.655 42.380 -4.614 1.00 34.84 83 GLN A C 1
ATOM 645 O O . GLN A 1 83 ? -1.755 43.422 -3.968 1.00 34.84 83 GLN A O 1
ATOM 650 N N . THR A 1 84 ? -2.345 41.292 -4.291 1.00 31.95 84 THR A N 1
ATOM 651 C CA . THR A 1 84 ? -2.778 41.065 -2.917 1.00 31.95 84 THR A CA 1
ATOM 652 C C . THR A 1 84 ? -1.536 40.742 -2.100 1.00 31.95 84 THR A C 1
ATOM 654 O O . THR A 1 84 ? -0.994 39.642 -2.172 1.00 31.95 84 THR A O 1
ATOM 657 N N . THR A 1 85 ? -1.072 41.716 -1.323 1.00 36.00 85 THR A N 1
ATOM 658 C CA . THR A 1 85 ? -0.153 41.533 -0.197 1.00 36.00 85 THR A CA 1
ATOM 659 C C . THR A 1 85 ? -0.856 40.754 0.915 1.00 36.00 85 THR A C 1
ATOM 661 O O . THR A 1 85 ? -1.171 41.270 1.981 1.00 36.00 85 THR A O 1
ATOM 664 N N . THR A 1 86 ? -1.130 39.481 0.660 1.00 36.56 86 THR A N 1
ATOM 665 C CA . THR A 1 86 ? -1.291 38.482 1.709 1.00 36.56 86 THR A CA 1
ATOM 666 C C . THR A 1 86 ? 0.056 37.793 1.817 1.00 36.56 86 THR A C 1
ATOM 668 O O . THR A 1 86 ? 0.503 37.133 0.885 1.00 36.56 86 THR A O 1
ATOM 671 N N . THR A 1 87 ? 0.740 37.965 2.945 1.00 40.03 87 THR A N 1
ATOM 672 C CA . THR A 1 87 ? 1.726 36.986 3.402 1.00 40.03 87 THR A CA 1
ATOM 673 C C . THR A 1 87 ? 0.980 35.655 3.427 1.00 40.03 87 THR A C 1
ATOM 675 O O . THR A 1 87 ? 0.167 35.419 4.319 1.00 40.03 87 THR A O 1
ATOM 678 N N . THR A 1 88 ? 1.129 34.842 2.385 1.00 43.78 88 THR A N 1
ATOM 679 C CA . THR A 1 88 ? 0.482 33.538 2.318 1.00 43.78 88 THR A CA 1
ATOM 680 C C . THR A 1 88 ? 1.138 32.690 3.394 1.00 43.78 88 THR A C 1
ATOM 682 O O . THR A 1 88 ? 2.286 32.270 3.251 1.00 43.78 88 THR A O 1
ATOM 685 N N . LEU A 1 89 ? 0.436 32.510 4.519 1.00 49.22 89 LEU A N 1
ATOM 686 C CA . LEU A 1 89 ? 0.779 31.478 5.491 1.00 49.22 89 LEU A CA 1
ATOM 687 C C . LEU A 1 89 ? 0.996 30.184 4.703 1.00 49.22 89 LEU A C 1
ATOM 689 O O . LEU A 1 89 ? 0.165 29.811 3.872 1.00 49.22 89 LEU A O 1
ATOM 693 N N . TYR A 1 90 ? 2.169 29.587 4.887 1.00 52.78 90 TYR A N 1
ATOM 694 C CA . TYR A 1 90 ? 2.474 28.266 4.375 1.00 52.78 90 TYR A CA 1
ATOM 695 C C . TYR A 1 90 ? 2.630 27.335 5.574 1.00 52.78 90 TYR A C 1
ATOM 697 O O . TYR A 1 90 ? 3.417 27.671 6.465 1.00 52.78 90 TYR A O 1
ATOM 705 N N . PRO A 1 91 ? 1.906 26.208 5.599 1.00 56.53 91 PRO A N 1
ATOM 706 C CA . PRO A 1 91 ? 0.914 25.769 4.612 1.00 56.53 91 PRO A CA 1
ATOM 707 C C . PRO A 1 91 ? -0.325 26.689 4.580 1.00 56.53 91 PRO A C 1
ATOM 709 O O . PRO A 1 91 ? -0.594 27.396 5.558 1.00 56.53 91 PRO A O 1
ATOM 712 N N . PRO A 1 92 ? -1.061 26.737 3.452 1.00 62.03 92 PRO A N 1
ATOM 713 C CA . PRO A 1 92 ? -2.302 27.499 3.390 1.00 62.03 92 PRO A CA 1
ATOM 714 C C . PRO A 1 92 ? -3.306 26.960 4.426 1.00 62.03 92 PRO A C 1
ATOM 716 O O . PRO A 1 92 ? -3.221 25.796 4.820 1.00 62.03 92 PRO A O 1
ATOM 719 N N . PRO A 1 93 ? -4.274 27.773 4.888 1.00 59.09 93 PRO A N 1
ATOM 720 C CA . PRO A 1 93 ? -5.339 27.261 5.742 1.00 59.09 93 PRO A CA 1
ATOM 721 C C . PRO A 1 93 ? -6.068 26.109 5.039 1.00 59.09 93 PRO A C 1
ATOM 723 O O . PRO A 1 93 ? -6.170 26.085 3.810 1.00 59.09 93 PRO A O 1
ATOM 726 N N . PHE A 1 94 ? -6.574 25.153 5.823 1.00 57.66 94 PHE A N 1
ATOM 727 C CA . PHE A 1 94 ? -7.392 24.065 5.289 1.00 57.66 94 PHE A CA 1
ATOM 728 C C . PHE A 1 94 ? -8.527 24.653 4.436 1.00 57.66 94 PHE A C 1
ATOM 730 O O . PHE A 1 94 ? -9.183 25.595 4.897 1.00 57.66 94 PHE A O 1
ATOM 737 N N . PRO A 1 95 ? -8.749 24.165 3.201 1.00 61.06 95 PRO A N 1
ATOM 738 C CA . PRO A 1 95 ? -9.744 24.769 2.328 1.00 61.06 95 PRO A CA 1
ATOM 739 C C . PRO A 1 95 ? -11.117 24.749 2.995 1.00 61.06 95 PRO A C 1
ATOM 741 O O . PRO A 1 95 ? -11.515 23.734 3.571 1.00 61.06 95 PRO A O 1
ATOM 744 N N . GLU A 1 96 ? -11.858 25.855 2.906 1.00 56.34 96 GLU A N 1
ATOM 745 C CA . GLU A 1 96 ? -13.214 25.906 3.449 1.00 56.34 96 GLU A CA 1
ATOM 746 C C . GLU A 1 96 ? -14.082 24.836 2.772 1.00 56.34 96 GLU A C 1
ATOM 748 O O . GLU A 1 96 ? -14.455 24.944 1.598 1.00 56.34 96 GLU A O 1
ATOM 753 N N . ILE A 1 97 ? -14.434 23.789 3.526 1.00 57.44 97 ILE A N 1
ATOM 754 C CA . ILE A 1 97 ? -15.450 22.830 3.100 1.00 57.44 97 ILE A CA 1
ATOM 755 C C . ILE A 1 97 ? -16.792 23.540 3.246 1.00 57.44 97 ILE A C 1
ATOM 757 O O . ILE A 1 97 ? -17.425 23.529 4.298 1.00 57.44 97 ILE A O 1
ATOM 761 N N . THR A 1 98 ? -17.255 24.152 2.160 1.00 53.28 98 THR A N 1
ATOM 762 C CA . THR A 1 98 ? -18.513 24.919 2.122 1.00 53.28 98 THR A CA 1
ATOM 763 C C . THR A 1 98 ? -19.772 24.068 2.365 1.00 53.28 98 THR A C 1
ATOM 765 O O . THR A 1 98 ? -20.888 24.592 2.377 1.00 53.28 98 THR A O 1
ATOM 768 N N . ARG A 1 99 ? -19.636 22.747 2.567 1.00 53.41 99 ARG A N 1
ATOM 769 C CA . ARG A 1 99 ? -20.747 21.812 2.790 1.00 53.41 99 ARG A CA 1
ATOM 770 C C . ARG A 1 99 ? -20.380 20.622 3.683 1.00 53.41 99 ARG A C 1
ATOM 772 O O . ARG A 1 99 ? -20.301 19.496 3.200 1.00 53.41 99 ARG A O 1
ATOM 779 N N . THR A 1 100 ? -20.307 20.806 4.995 1.00 54.69 100 THR A N 1
ATOM 780 C CA . THR A 1 100 ? -20.643 19.705 5.915 1.00 54.69 100 THR A CA 1
ATOM 781 C C . THR A 1 100 ? -22.012 19.982 6.519 1.00 54.69 100 THR A C 1
ATOM 783 O O . THR A 1 100 ? -22.160 20.805 7.411 1.00 54.69 100 THR A O 1
ATOM 786 N N . ARG A 1 101 ? -23.050 19.286 6.033 1.00 59.19 101 ARG A N 1
ATOM 787 C CA . ARG A 1 101 ? -24.392 19.256 6.660 1.00 59.19 101 ARG A CA 1
ATOM 788 C C . ARG A 1 101 ? -24.408 18.429 7.964 1.00 59.19 101 ARG A C 1
ATOM 790 O O . ARG A 1 101 ? -25.442 17.878 8.323 1.00 59.19 101 ARG A O 1
ATOM 797 N N . VAL A 1 102 ? -23.252 18.246 8.595 1.00 70.00 102 VAL A N 1
ATOM 798 C CA . VAL A 1 102 ? -23.021 17.274 9.663 1.00 70.00 102 VAL A CA 1
ATOM 799 C C . VAL A 1 102 ? -22.266 17.971 10.785 1.00 70.00 102 VAL A C 1
ATOM 801 O O . VAL A 1 102 ? -21.239 18.598 10.527 1.00 70.00 102 VAL A O 1
ATOM 804 N N . ASP A 1 103 ? -22.781 17.850 12.005 1.00 77.75 103 ASP A N 1
ATOM 805 C CA . ASP A 1 103 ? -22.178 18.423 13.207 1.00 77.75 103 ASP A CA 1
ATOM 806 C C . ASP A 1 103 ? -20.987 17.557 13.650 1.00 77.75 103 ASP A C 1
ATOM 808 O O . ASP A 1 103 ? -21.159 16.520 14.291 1.00 77.75 103 ASP A O 1
ATOM 812 N N . LEU A 1 104 ? -19.773 17.964 13.272 1.00 83.25 104 LEU A N 1
ATOM 813 C CA . LEU A 1 104 ? -18.527 17.455 13.853 1.00 83.25 104 LEU A CA 1
ATOM 814 C C . LEU A 1 104 ? -18.132 18.314 15.059 1.00 83.25 104 LEU A C 1
ATOM 816 O O . LEU A 1 104 ? -18.420 19.514 15.090 1.00 83.25 104 LEU A O 1
ATOM 820 N N . SER A 1 105 ? -17.447 17.729 16.045 1.00 87.50 105 SER A N 1
ATOM 821 C CA . SER A 1 105 ? -16.904 18.521 17.152 1.00 87.50 105 SER A CA 1
ATOM 822 C C . SER A 1 105 ? -15.867 19.549 16.661 1.00 87.50 105 SER A C 1
ATOM 824 O O . SER A 1 105 ? -15.156 19.301 15.680 1.00 87.50 105 SER A O 1
ATOM 826 N N . PRO A 1 106 ? -15.712 20.698 17.349 1.00 86.56 106 PRO A N 1
ATOM 827 C CA . PRO A 1 106 ? -14.650 21.658 17.038 1.00 86.56 106 PRO A CA 1
ATOM 828 C C . PRO A 1 106 ? -13.254 21.021 17.029 1.00 86.56 106 PRO A C 1
ATOM 830 O O . PRO A 1 106 ? -12.431 21.345 16.179 1.00 86.56 106 PRO A O 1
ATOM 833 N N . GLN A 1 107 ? -13.016 20.067 17.933 1.00 88.88 107 GLN A N 1
ATOM 834 C CA . GLN A 1 107 ? -11.769 19.311 18.021 1.00 88.88 107 GLN A CA 1
ATOM 835 C C . GLN A 1 107 ? -11.537 18.441 16.781 1.00 88.88 107 GLN A C 1
ATOM 837 O O . GLN A 1 107 ? -10.408 18.366 16.302 1.00 88.88 107 GLN A O 1
ATOM 842 N N . ALA A 1 108 ? -12.585 17.813 16.236 1.00 88.50 108 ALA A N 1
ATOM 843 C CA . ALA A 1 108 ? -12.482 17.051 14.994 1.00 88.50 108 ALA A CA 1
ATOM 844 C C . ALA A 1 108 ? -12.069 17.944 13.816 1.00 88.50 108 ALA A C 1
ATOM 846 O O . ALA A 1 108 ? -11.150 17.597 13.079 1.00 88.50 108 ALA A O 1
ATOM 847 N N . LEU A 1 109 ? -12.704 19.111 13.669 1.00 83.94 109 LEU A N 1
ATOM 848 C CA . LEU A 1 109 ? -12.395 20.061 12.593 1.00 83.94 109 LEU A CA 1
ATOM 849 C C . LEU A 1 109 ? -10.966 20.616 12.696 1.00 83.94 109 LEU A C 1
ATOM 851 O O . LEU A 1 109 ? -10.256 20.694 11.690 1.00 83.94 109 LEU A O 1
ATOM 855 N N . GLU A 1 110 ? -10.532 20.967 13.910 1.00 85.00 110 GLU A N 1
ATOM 856 C CA . GLU A 1 110 ? -9.162 21.415 14.176 1.00 85.00 110 GLU A CA 1
ATOM 857 C C . GLU A 1 110 ? -8.148 20.321 13.825 1.00 85.00 110 GLU A C 1
ATOM 859 O O . GLU A 1 110 ? -7.159 20.585 13.138 1.00 85.00 110 GLU A O 1
ATOM 864 N N . MET A 1 111 ? -8.409 19.085 14.256 1.00 87.62 111 MET A N 1
ATOM 865 C CA . MET A 1 111 ? -7.518 17.963 13.997 1.00 87.62 111 MET A CA 1
ATOM 866 C C . MET A 1 111 ? -7.421 17.685 12.496 1.00 87.62 111 MET A C 1
ATOM 868 O O . MET A 1 111 ? -6.315 17.717 11.981 1.00 87.62 111 MET A O 1
ATOM 872 N N . CYS A 1 112 ? -8.534 17.546 11.766 1.00 83.75 112 CYS A N 1
ATOM 873 C CA . CYS A 1 112 ? -8.508 17.349 10.308 1.00 83.75 112 CYS A CA 1
ATOM 874 C C . CYS A 1 112 ? -7.720 18.441 9.565 1.00 83.75 112 CYS A C 1
ATOM 876 O O . CYS A 1 112 ? -7.014 18.152 8.601 1.00 83.75 112 CYS A O 1
ATOM 878 N N . THR A 1 113 ? -7.826 19.693 10.022 1.00 79.31 113 THR A N 1
ATOM 879 C CA . THR A 1 113 ? -7.071 20.819 9.456 1.00 79.31 113 THR A CA 1
ATOM 880 C C . THR A 1 113 ? -5.575 20.651 9.676 1.00 79.31 113 THR A C 1
ATOM 882 O O . THR A 1 113 ? -4.792 20.765 8.736 1.00 79.31 113 THR A O 1
ATOM 885 N N . ARG A 1 114 ? -5.176 20.383 10.920 1.00 84.69 114 ARG A N 1
ATOM 886 C CA . ARG A 1 114 ? -3.770 20.238 11.292 1.00 84.69 114 ARG A CA 1
ATOM 887 C C . ARG A 1 114 ? -3.139 19.004 10.649 1.00 84.69 114 ARG A C 1
ATOM 889 O O . ARG A 1 114 ? -1.995 19.065 10.212 1.00 84.69 114 ARG A O 1
ATOM 896 N N . THR A 1 115 ? -3.863 17.890 10.603 1.00 87.19 115 THR A N 1
ATOM 897 C CA . THR A 1 115 ? -3.310 16.625 10.128 1.00 87.19 115 THR A CA 1
ATOM 898 C C . THR A 1 115 ? -3.063 16.624 8.620 1.00 87.19 115 THR A C 1
ATOM 900 O O . THR A 1 115 ? -2.001 16.174 8.201 1.00 87.19 115 THR A O 1
ATOM 903 N N . LEU A 1 116 ? -3.929 17.268 7.822 1.00 85.94 116 LEU A N 1
ATOM 904 C CA . LEU A 1 116 ? -3.745 17.397 6.368 1.00 85.94 116 LEU A CA 1
ATOM 905 C C . LEU A 1 116 ? -2.358 17.935 5.975 1.00 85.94 116 LEU A C 1
ATOM 907 O O . LEU A 1 116 ? -1.781 17.506 4.976 1.00 85.94 116 LEU A O 1
ATOM 911 N N . TRP A 1 117 ? -1.831 18.894 6.735 1.00 88.31 117 TRP A N 1
ATOM 912 C CA . TRP A 1 117 ? -0.586 19.576 6.387 1.00 88.31 117 TRP A CA 1
ATOM 913 C C . TRP A 1 117 ? 0.666 18.945 6.992 1.00 88.31 117 TRP A C 1
ATOM 915 O O . TRP A 1 117 ? 1.777 19.268 6.569 1.00 88.31 117 TRP A O 1
ATOM 925 N N . HIS A 1 118 ? 0.507 18.006 7.923 1.00 90.38 118 HIS A N 1
ATOM 926 C CA . HIS A 1 118 ? 1.606 17.480 8.724 1.00 90.38 118 HIS A CA 1
ATOM 927 C C . HIS A 1 118 ? 2.717 16.845 7.878 1.00 90.38 118 HIS A C 1
ATOM 929 O O . HIS A 1 118 ? 3.898 17.106 8.115 1.00 90.38 118 HIS A O 1
ATOM 935 N N . THR A 1 119 ? 2.355 16.082 6.841 1.00 92.31 119 THR A N 1
ATOM 936 C CA . THR A 1 119 ? 3.312 15.511 5.876 1.00 92.31 119 THR A CA 1
ATOM 937 C C . THR A 1 119 ? 4.166 16.595 5.217 1.00 92.31 119 THR A C 1
ATOM 939 O O . THR A 1 119 ? 5.398 16.487 5.168 1.00 92.31 119 THR A O 1
ATOM 942 N N . VAL A 1 120 ? 3.513 17.643 4.705 1.00 91.88 120 VAL A N 1
ATOM 943 C CA . VAL A 1 120 ? 4.165 18.732 3.964 1.00 91.88 120 VAL A CA 1
ATOM 944 C C . VAL A 1 120 ? 5.092 19.527 4.879 1.00 91.88 120 VAL A C 1
ATOM 946 O O . VAL A 1 120 ? 6.179 19.913 4.463 1.00 91.88 120 VAL A O 1
ATOM 949 N N . GLU A 1 121 ? 4.680 19.750 6.125 1.00 90.75 121 GLU A N 1
ATOM 950 C CA . GLU A 1 121 ? 5.431 20.547 7.095 1.00 90.75 121 GLU A CA 1
ATOM 951 C C . GLU A 1 121 ? 6.609 19.802 7.725 1.00 90.75 121 GLU A C 1
ATOM 953 O O . GLU A 1 121 ? 7.636 20.418 8.005 1.00 90.75 121 GLU A O 1
ATOM 958 N N . THR A 1 122 ? 6.456 18.503 7.994 1.00 93.06 122 THR A N 1
ATOM 959 C CA . THR A 1 122 ? 7.378 17.794 8.898 1.00 93.06 122 THR A CA 1
ATOM 960 C C . THR A 1 122 ? 8.226 16.732 8.220 1.00 93.06 122 THR A C 1
ATOM 962 O O . THR A 1 122 ? 9.314 16.449 8.709 1.00 93.06 122 THR A O 1
ATOM 965 N N . THR A 1 123 ? 7.764 16.162 7.102 1.00 95.44 123 THR A N 1
ATOM 966 C CA . THR A 1 123 ? 8.439 15.011 6.470 1.00 95.44 123 THR A CA 1
ATOM 967 C C . THR A 1 123 ? 8.942 15.250 5.056 1.00 95.44 123 THR A C 1
ATOM 969 O O . THR A 1 123 ? 9.632 14.405 4.490 1.00 95.44 123 THR A O 1
ATOM 972 N N . THR A 1 124 ? 8.587 16.388 4.461 1.00 96.69 124 THR A N 1
ATOM 973 C CA . THR A 1 124 ? 8.879 16.671 3.056 1.00 96.69 124 THR A CA 1
ATOM 974 C C . THR A 1 124 ? 10.193 17.430 2.906 1.00 96.69 124 THR A C 1
ATOM 976 O O . THR A 1 124 ? 10.344 18.549 3.390 1.00 96.69 124 THR A O 1
ATOM 979 N N . ILE A 1 125 ? 11.124 16.848 2.156 1.00 97.00 125 ILE A N 1
ATOM 980 C CA . ILE A 1 125 ? 12.420 17.431 1.816 1.00 97.00 125 ILE A CA 1
ATOM 981 C C . ILE A 1 125 ? 12.485 17.612 0.298 1.00 97.00 125 ILE A C 1
ATOM 983 O O . ILE A 1 125 ? 12.616 16.652 -0.463 1.00 97.00 125 ILE A O 1
ATOM 987 N N . VAL A 1 126 ? 12.405 18.861 -0.162 1.00 95.12 126 VAL A N 1
ATOM 988 C CA . VAL A 1 126 ? 12.581 19.198 -1.582 1.00 95.12 126 VAL A CA 1
ATOM 989 C C . VAL A 1 126 ? 14.074 19.243 -1.898 1.00 95.12 126 VAL A C 1
ATOM 991 O O . VAL A 1 126 ? 14.817 20.028 -1.309 1.00 95.12 126 VAL A O 1
ATOM 994 N N . LEU A 1 127 ? 14.514 18.403 -2.832 1.00 94.94 127 LEU A N 1
ATOM 995 C CA . LEU A 1 127 ? 15.923 18.255 -3.180 1.00 94.94 127 LEU A CA 1
ATOM 996 C C . LEU A 1 127 ? 16.353 19.256 -4.274 1.00 94.94 127 LEU A C 1
ATOM 998 O O . LEU A 1 127 ? 15.511 19.716 -5.057 1.00 94.94 127 LEU A O 1
ATOM 1002 N N . PRO A 1 128 ? 17.659 19.587 -4.380 1.00 88.19 128 PRO A N 1
ATOM 1003 C CA . PRO A 1 128 ? 18.165 20.523 -5.391 1.00 88.19 128 PRO A CA 1
ATOM 1004 C C . PRO A 1 128 ? 17.981 20.066 -6.848 1.00 88.19 128 PRO A C 1
ATOM 1006 O O . PRO A 1 128 ? 17.983 20.894 -7.752 1.00 88.19 128 PRO A O 1
ATOM 1009 N N . ASN A 1 129 ? 17.832 18.761 -7.086 1.00 88.62 129 ASN A N 1
ATOM 1010 C CA . ASN A 1 129 ? 17.768 18.107 -8.400 1.00 88.62 129 ASN A CA 1
ATOM 1011 C C . ASN A 1 129 ? 16.334 17.884 -8.909 1.00 88.62 129 ASN A C 1
ATOM 1013 O O . ASN A 1 129 ? 16.069 16.916 -9.611 1.00 88.62 129 ASN A O 1
ATOM 1017 N N . GLU A 1 130 ? 15.396 18.747 -8.528 1.00 89.00 130 GLU A N 1
ATOM 1018 C CA . GLU A 1 130 ? 13.976 18.605 -8.869 1.00 89.00 130 GLU A CA 1
ATOM 1019 C C . GLU A 1 130 ? 13.260 17.389 -8.240 1.00 89.00 130 GLU A C 1
ATOM 1021 O O . GLU A 1 130 ? 12.065 17.199 -8.444 1.00 89.00 130 GLU A O 1
ATOM 1026 N N . GLU A 1 131 ? 13.916 16.609 -7.384 1.00 96.38 131 GLU A N 1
ATOM 1027 C CA . GLU A 1 131 ? 13.284 15.497 -6.669 1.00 96.38 131 GLU A CA 1
ATOM 1028 C C . GLU A 1 131 ? 12.665 15.955 -5.341 1.00 96.38 131 GLU A C 1
ATOM 1030 O O . GLU A 1 131 ? 12.818 17.100 -4.896 1.00 96.38 131 GLU A O 1
ATOM 1035 N N . THR A 1 132 ? 11.899 15.073 -4.707 1.00 98.31 132 THR A N 1
ATOM 1036 C CA . THR A 1 132 ? 11.364 15.275 -3.360 1.00 98.31 132 THR A CA 1
ATOM 1037 C C . THR A 1 132 ? 11.427 13.964 -2.596 1.00 98.31 132 THR A C 1
ATOM 1039 O O . THR A 1 132 ? 11.036 12.919 -3.106 1.00 98.31 132 THR A O 1
ATOM 1042 N N . PHE A 1 133 ? 11.954 14.032 -1.379 1.00 98.31 133 PHE A N 1
ATOM 1043 C CA . PHE A 1 133 ? 12.057 12.917 -0.454 1.00 98.31 133 PHE A CA 1
ATOM 1044 C C . PHE A 1 133 ? 11.070 13.143 0.691 1.00 98.31 133 PHE A C 1
ATOM 1046 O O . PHE A 1 133 ? 11.090 14.194 1.325 1.00 98.31 133 PHE A O 1
ATOM 1053 N N . ILE A 1 134 ? 10.192 12.174 0.927 1.00 98.12 134 ILE A N 1
ATOM 1054 C CA . ILE A 1 134 ? 9.196 12.194 1.998 1.00 98.12 134 ILE A CA 1
ATOM 1055 C C . ILE A 1 134 ? 9.433 10.979 2.887 1.00 98.12 134 ILE A C 1
ATOM 1057 O O . ILE A 1 134 ? 9.230 9.849 2.446 1.00 98.12 134 ILE A O 1
ATOM 1061 N N . HIS A 1 135 ? 9.896 11.209 4.114 1.00 97.06 135 HIS A N 1
ATOM 1062 C CA . HIS A 1 135 ? 10.095 10.135 5.089 1.00 97.06 135 HIS A CA 1
ATOM 1063 C C . HIS A 1 135 ? 8.819 9.856 5.897 1.00 97.06 135 HIS A C 1
ATOM 1065 O O . HIS A 1 135 ? 7.879 10.651 5.914 1.00 97.06 135 HIS A O 1
ATOM 1071 N N . THR A 1 136 ? 8.767 8.714 6.582 1.00 94.56 136 THR A N 1
ATOM 1072 C CA . THR A 1 136 ? 7.527 8.264 7.256 1.00 94.56 136 THR A CA 1
ATOM 1073 C C . THR A 1 136 ? 7.155 9.074 8.511 1.00 94.56 136 THR A C 1
ATOM 1075 O O . THR A 1 136 ? 6.007 9.049 8.964 1.00 94.56 136 THR A O 1
ATOM 1078 N N . GLY A 1 137 ? 8.117 9.797 9.090 1.00 94.19 137 GLY A N 1
ATOM 1079 C CA . GLY A 1 137 ? 7.985 10.499 10.367 1.00 94.19 137 GLY A CA 1
ATOM 1080 C C . GLY A 1 137 ? 9.158 10.161 11.276 1.00 94.19 137 GLY A C 1
ATOM 1081 O O . GLY A 1 137 ? 10.290 10.485 10.936 1.00 94.19 137 GLY A O 1
ATOM 1082 N N . ASP A 1 138 ? 8.897 9.461 12.384 1.00 92.00 138 ASP A N 1
ATOM 1083 C CA . ASP A 1 138 ? 9.919 9.014 13.350 1.00 92.00 138 ASP A CA 1
ATOM 1084 C C . ASP A 1 138 ? 10.971 8.022 12.798 1.00 92.00 138 ASP A C 1
ATOM 1086 O O . ASP A 1 138 ? 11.910 7.670 13.516 1.00 92.00 138 ASP A O 1
ATOM 1090 N N . ILE A 1 139 ? 10.840 7.600 11.537 1.00 92.38 139 ILE A N 1
ATOM 1091 C CA . ILE A 1 139 ? 11.853 6.863 10.777 1.00 92.38 139 ILE A CA 1
ATOM 1092 C C . ILE A 1 139 ? 12.248 7.715 9.564 1.00 92.38 139 ILE A C 1
ATOM 1094 O O . ILE A 1 139 ? 11.398 8.033 8.727 1.00 92.38 139 ILE A O 1
ATOM 1098 N N . ASP A 1 140 ? 13.544 8.020 9.450 1.00 93.94 140 ASP A N 1
ATOM 1099 C CA . ASP A 1 140 ? 14.144 8.923 8.446 1.00 93.94 140 ASP A CA 1
ATOM 1100 C C . ASP A 1 140 ? 14.306 8.299 7.042 1.00 93.94 140 ASP A C 1
ATOM 1102 O O . ASP A 1 140 ? 15.161 8.706 6.253 1.00 93.94 140 ASP A O 1
ATOM 1106 N N . ASP A 1 141 ? 13.496 7.294 6.728 1.00 97.06 141 ASP A N 1
ATOM 1107 C CA . ASP A 1 141 ? 13.510 6.588 5.452 1.00 97.06 141 ASP A CA 1
ATOM 1108 C C . ASP A 1 141 ? 12.162 6.796 4.737 1.00 97.06 141 ASP A C 1
ATOM 1110 O O . ASP A 1 141 ? 11.127 7.022 5.371 1.00 97.06 141 ASP A O 1
ATOM 1114 N N . LEU A 1 142 ? 12.179 6.724 3.410 1.00 98.31 142 LEU A N 1
ATOM 1115 C CA . LEU A 1 142 ? 11.006 6.794 2.546 1.00 98.31 142 LEU A CA 1
ATOM 1116 C C . LEU A 1 142 ? 10.525 5.380 2.247 1.00 98.31 142 LEU A C 1
ATOM 1118 O O . LEU A 1 142 ? 11.258 4.613 1.631 1.00 98.31 142 LEU A O 1
ATOM 1122 N N . TRP A 1 143 ? 9.288 5.060 2.618 1.00 98.62 143 TRP A N 1
ATOM 1123 C CA . TRP A 1 143 ? 8.579 3.894 2.085 1.00 98.62 143 TRP A CA 1
ATOM 1124 C C . TRP A 1 143 ? 7.821 4.292 0.818 1.00 98.62 143 TRP A C 1
ATOM 1126 O O . TRP A 1 143 ? 7.211 5.367 0.772 1.00 98.62 143 TRP A O 1
ATOM 1136 N N . LEU A 1 144 ? 7.838 3.443 -0.215 1.00 98.62 144 LEU A N 1
ATOM 1137 C CA . LEU A 1 144 ? 7.110 3.721 -1.462 1.00 98.62 144 LEU A CA 1
ATOM 1138 C C . LEU A 1 144 ? 5.601 3.858 -1.210 1.00 98.62 144 LEU A C 1
ATOM 1140 O O . LEU A 1 144 ? 4.971 4.778 -1.731 1.00 98.62 144 LEU A O 1
ATOM 1144 N N . ARG A 1 145 ? 5.052 2.989 -0.350 1.00 98.56 145 ARG A N 1
ATOM 1145 C CA . ARG A 1 145 ? 3.674 3.062 0.153 1.00 98.56 145 ARG A CA 1
ATOM 1146 C C . ARG A 1 145 ? 3.410 4.369 0.892 1.00 98.56 145 ARG A C 1
ATOM 1148 O O . ARG A 1 145 ? 2.565 5.153 0.460 1.00 98.56 145 ARG A O 1
ATOM 1155 N N . ASP A 1 146 ? 4.127 4.594 1.992 1.00 98.06 146 ASP A N 1
ATOM 1156 C CA . ASP A 1 146 ? 3.864 5.696 2.916 1.00 98.06 146 ASP A CA 1
ATOM 1157 C C . ASP A 1 146 ? 3.950 7.036 2.196 1.00 98.06 146 ASP A C 1
ATOM 1159 O O . ASP A 1 146 ? 2.998 7.806 2.231 1.00 98.06 146 ASP A O 1
ATOM 1163 N N . SER A 1 147 ? 5.035 7.283 1.459 1.00 98.06 147 SER A N 1
ATOM 1164 C CA . SER A 1 147 ? 5.254 8.568 0.789 1.00 98.06 147 SER A CA 1
ATOM 1165 C C . SER A 1 147 ? 4.171 8.904 -0.238 1.00 98.06 147 SER A C 1
ATOM 1167 O O . SER A 1 147 ? 3.688 10.037 -0.276 1.00 98.06 147 SER A O 1
ATOM 1169 N N . ALA A 1 148 ? 3.736 7.928 -1.040 1.00 98.06 148 ALA A N 1
ATOM 1170 C CA . ALA A 1 148 ? 2.661 8.114 -2.010 1.00 98.06 148 ALA A CA 1
ATOM 1171 C C . ALA A 1 148 ? 1.294 8.295 -1.331 1.00 98.06 148 ALA A C 1
ATOM 1173 O O . ALA A 1 148 ? 0.482 9.115 -1.769 1.00 98.06 148 ALA A O 1
ATOM 1174 N N . ALA A 1 149 ? 1.029 7.563 -0.249 1.00 97.25 149 ALA A N 1
ATOM 1175 C CA . ALA A 1 149 ? -0.216 7.683 0.496 1.00 97.25 149 ALA A CA 1
ATOM 1176 C C . ALA A 1 149 ? -0.301 9.000 1.290 1.00 97.25 149 ALA A C 1
ATOM 1178 O O . ALA A 1 149 ? -1.354 9.638 1.297 1.00 97.25 149 ALA A O 1
ATOM 1179 N N . GLN A 1 150 ? 0.814 9.452 1.869 1.00 96.88 150 GLN A N 1
ATOM 1180 C CA . GLN A 1 150 ? 0.972 10.725 2.578 1.00 96.88 150 GLN A CA 1
ATOM 1181 C C . GLN A 1 150 ? 0.594 11.934 1.711 1.00 96.88 150 GLN A C 1
ATOM 1183 O O . GLN A 1 150 ? -0.007 12.887 2.206 1.00 96.88 150 GLN A O 1
ATOM 1188 N N . ILE A 1 151 ? 0.912 11.907 0.412 1.00 95.50 151 ILE A N 1
ATOM 1189 C CA . ILE A 1 151 ? 0.561 12.994 -0.518 1.00 95.50 151 ILE A CA 1
ATOM 1190 C C . ILE A 1 151 ? -0.760 12.772 -1.248 1.00 95.50 151 ILE A C 1
ATOM 1192 O O . ILE A 1 151 ? -1.233 13.678 -1.937 1.00 95.50 151 ILE A O 1
ATOM 1196 N N . HIS A 1 152 ? -1.384 11.598 -1.113 1.00 95.94 152 HIS A N 1
ATOM 1197 C CA . HIS A 1 152 ? -2.612 11.277 -1.836 1.00 95.94 152 HIS A CA 1
ATOM 1198 C C . HIS A 1 152 ? -3.735 12.302 -1.598 1.00 95.94 152 HIS A C 1
ATOM 1200 O O . HIS A 1 152 ? -4.365 12.689 -2.581 1.00 95.94 152 HIS A O 1
ATOM 1206 N N . PRO A 1 153 ? -3.961 12.846 -0.381 1.00 93.31 153 PRO A N 1
ATOM 1207 C CA . PRO A 1 153 ? -4.951 13.906 -0.172 1.00 93.31 153 PRO A CA 1
ATOM 1208 C C . PRO A 1 153 ? -4.740 15.155 -1.041 1.00 93.31 153 PRO A C 1
ATOM 1210 O O . PRO A 1 153 ? -5.710 15.835 -1.373 1.00 93.31 153 PRO A O 1
ATOM 1213 N N . LEU A 1 154 ? -3.500 15.448 -1.457 1.00 93.75 154 LEU A N 1
ATOM 1214 C CA . LEU A 1 154 ? -3.198 16.572 -2.349 1.00 93.75 154 LEU A CA 1
ATOM 1215 C C . LEU A 1 154 ? -3.702 16.328 -3.779 1.00 93.75 154 LEU A C 1
ATOM 1217 O O . LEU A 1 154 ? -3.988 17.279 -4.509 1.00 93.75 154 LEU A O 1
ATOM 1221 N N . LEU A 1 155 ? -3.810 15.053 -4.160 1.00 95.69 155 LEU A N 1
ATOM 1222 C CA . LEU A 1 155 ? -4.182 14.568 -5.483 1.00 95.69 155 LEU A CA 1
ATOM 1223 C C . LEU A 1 155 ? -5.681 14.278 -5.635 1.00 95.69 155 LEU A C 1
ATOM 1225 O O . LEU A 1 155 ? -6.107 13.945 -6.732 1.00 95.69 155 LEU A O 1
ATOM 1229 N N . VAL A 1 156 ? -6.497 14.332 -4.580 1.00 92.69 156 VAL A N 1
ATOM 1230 C CA . VAL A 1 156 ? -7.928 14.002 -4.696 1.00 92.69 156 VAL A CA 1
ATOM 1231 C C . VAL A 1 156 ? -8.765 15.286 -4.749 1.00 92.69 156 VAL A C 1
ATOM 1233 O O . VAL A 1 156 ? -8.550 16.180 -3.929 1.00 92.69 156 VAL A O 1
ATOM 1236 N N . PRO A 1 157 ? -9.746 15.410 -5.670 1.00 89.50 157 PRO A N 1
ATOM 1237 C CA . PRO A 1 157 ? -10.531 16.634 -5.845 1.00 89.50 157 PRO A CA 1
ATOM 1238 C C . PRO A 1 157 ? -11.625 16.843 -4.776 1.00 89.50 157 PRO A C 1
ATOM 1240 O O . PRO A 1 157 ? -12.777 17.151 -5.087 1.00 89.50 157 PRO A O 1
ATOM 1243 N N . PHE A 1 158 ? -11.286 16.681 -3.492 1.00 82.75 158 PHE A N 1
ATOM 1244 C CA . PHE A 1 158 ? -12.222 16.834 -2.370 1.00 82.75 158 PHE A CA 1
ATOM 1245 C C . PHE A 1 158 ? -12.625 18.291 -2.096 1.00 82.75 158 PHE A C 1
ATOM 1247 O O . PHE A 1 158 ? -13.661 18.540 -1.478 1.00 82.75 158 PHE A O 1
ATOM 1254 N N . PHE A 1 159 ? -11.847 19.264 -2.572 1.00 75.75 159 PHE A N 1
ATOM 1255 C CA . PHE A 1 159 ? -11.996 20.669 -2.200 1.00 75.75 159 PHE A CA 1
ATOM 1256 C C . PHE A 1 159 ? -12.711 21.435 -3.312 1.00 75.75 159 PHE A C 1
ATOM 1258 O O . PHE A 1 159 ? -12.096 21.964 -4.237 1.00 75.75 159 PHE A O 1
ATOM 1265 N N . ASN A 1 160 ? -14.046 21.443 -3.245 1.00 78.38 160 ASN A N 1
ATOM 1266 C CA . ASN A 1 160 ? -14.928 22.042 -4.256 1.00 78.38 160 ASN A CA 1
ATOM 1267 C C . ASN A 1 160 ? -14.705 21.479 -5.677 1.00 78.38 160 ASN A C 1
ATOM 1269 O O . ASN A 1 160 ? -14.828 22.202 -6.661 1.00 78.38 160 ASN A O 1
ATOM 1273 N N . GLY A 1 161 ? -14.380 20.185 -5.782 1.00 83.56 161 GLY A N 1
ATOM 1274 C CA . GLY A 1 161 ? -14.129 19.515 -7.062 1.00 83.56 161 GLY A CA 1
ATOM 1275 C C . GLY A 1 161 ? -12.739 19.771 -7.649 1.00 83.56 161 GLY A C 1
ATOM 1276 O O . GLY A 1 161 ? -12.502 19.398 -8.792 1.00 83.56 161 GLY A O 1
ATOM 1277 N N . THR A 1 162 ? -11.828 20.379 -6.884 1.00 88.38 162 THR A N 1
ATOM 1278 C CA . THR A 1 162 ? -10.438 20.627 -7.295 1.00 88.38 162 THR A CA 1
ATOM 1279 C C . THR A 1 162 ? -9.462 19.941 -6.346 1.00 88.38 162 THR A C 1
ATOM 1281 O O . THR A 1 162 ? -9.716 19.847 -5.139 1.00 88.38 162 THR A O 1
ATOM 1284 N N . ALA A 1 163 ? -8.361 19.430 -6.895 1.00 92.62 163 ALA A N 1
ATOM 1285 C CA . ALA A 1 163 ? -7.252 18.892 -6.113 1.00 92.62 163 ALA A CA 1
ATOM 1286 C C . ALA A 1 163 ? -6.357 20.036 -5.608 1.00 92.62 163 ALA A C 1
ATOM 1288 O O . ALA A 1 163 ? -6.228 21.068 -6.268 1.00 92.62 163 ALA A O 1
ATOM 1289 N N . LEU A 1 164 ? -5.697 19.861 -4.461 1.00 91.69 164 LEU A N 1
ATOM 1290 C CA . LEU A 1 164 ? -4.859 20.915 -3.869 1.00 91.69 164 LEU A CA 1
ATOM 1291 C C . LEU A 1 164 ? -3.667 21.292 -4.752 1.00 91.69 164 LEU A C 1
ATOM 1293 O O . LEU A 1 164 ? -3.297 22.463 -4.817 1.00 91.69 164 LEU A O 1
ATOM 1297 N N . ILE A 1 165 ? -3.109 20.328 -5.488 1.00 93.56 165 ILE A N 1
ATOM 1298 C CA . ILE A 1 165 ? -2.022 20.589 -6.444 1.00 93.56 165 ILE A CA 1
ATOM 1299 C C . ILE A 1 165 ? -2.418 21.567 -7.564 1.00 93.56 165 ILE A C 1
ATOM 1301 O O . ILE A 1 165 ? -1.543 22.176 -8.169 1.00 93.56 165 ILE A O 1
ATOM 1305 N N . GLN A 1 166 ? -3.718 21.727 -7.853 1.00 92.75 166 GLN A N 1
ATOM 1306 C CA . GLN A 1 166 ? -4.205 22.697 -8.844 1.00 92.75 166 GLN A CA 1
ATOM 1307 C C . GLN A 1 166 ? -4.237 24.121 -8.283 1.00 92.75 166 GLN A C 1
ATOM 1309 O O . GLN A 1 166 ? -4.271 25.083 -9.046 1.00 92.75 166 GLN A O 1
ATOM 1314 N N . GLN A 1 167 ? -4.254 24.259 -6.956 1.00 89.12 167 GLN A N 1
ATOM 1315 C CA . GLN A 1 167 ? -4.395 25.540 -6.269 1.00 89.12 167 GLN A CA 1
ATOM 1316 C C . GLN A 1 167 ? -3.043 26.140 -5.867 1.00 89.12 167 GLN A C 1
ATOM 1318 O O . GLN A 1 167 ? -2.930 27.360 -5.763 1.00 89.12 167 GLN A O 1
ATOM 1323 N N . ASP A 1 168 ? -2.019 25.307 -5.651 1.00 89.38 168 ASP A N 1
ATOM 1324 C CA . ASP A 1 168 ? -0.687 25.758 -5.245 1.00 89.38 168 ASP A CA 1
ATOM 1325 C C . ASP A 1 168 ? 0.425 25.020 -6.020 1.00 89.38 168 ASP A C 1
ATOM 1327 O O . ASP A 1 168 ? 0.624 23.815 -5.818 1.00 89.38 168 ASP A O 1
ATOM 1331 N N . PRO A 1 169 ? 1.213 25.723 -6.860 1.00 91.19 169 PRO A N 1
ATOM 1332 C CA . PRO A 1 169 ? 2.295 25.110 -7.632 1.00 91.19 169 PRO A CA 1
ATOM 1333 C C . PRO A 1 169 ? 3.406 24.508 -6.757 1.00 91.19 169 PRO A C 1
ATOM 1335 O O . PRO A 1 169 ? 4.168 23.665 -7.230 1.00 91.19 169 PRO A O 1
ATOM 1338 N N . ARG A 1 170 ? 3.517 24.891 -5.477 1.00 91.69 170 ARG A N 1
ATOM 1339 C CA . ARG A 1 170 ? 4.454 24.259 -4.533 1.00 91.69 170 ARG A CA 1
ATOM 1340 C C . ARG A 1 170 ? 4.030 22.833 -4.189 1.00 91.69 170 ARG A C 1
ATOM 1342 O O . ARG A 1 170 ? 4.890 21.969 -4.045 1.00 91.69 170 ARG A O 1
ATOM 1349 N N . LEU A 1 171 ? 2.726 22.570 -4.103 1.00 93.81 171 LEU A N 1
ATOM 1350 C CA . LEU A 1 171 ? 2.199 21.227 -3.852 1.00 93.81 171 LEU A CA 1
ATOM 1351 C C . LEU A 1 171 ? 2.367 20.339 -5.089 1.00 93.81 171 LEU A C 1
ATOM 1353 O O . LEU A 1 171 ? 2.824 19.205 -4.969 1.00 93.81 171 LEU A O 1
ATOM 1357 N N . ASP A 1 172 ? 2.110 20.878 -6.286 1.00 95.06 172 ASP A N 1
ATOM 1358 C CA . ASP A 1 172 ? 2.473 20.211 -7.544 1.00 95.06 172 ASP A CA 1
ATOM 1359 C C . ASP A 1 172 ? 3.982 19.896 -7.593 1.00 95.06 172 ASP A C 1
ATOM 1361 O O . ASP A 1 172 ? 4.389 18.779 -7.918 1.00 95.06 172 ASP A O 1
ATOM 1365 N N . ARG A 1 173 ? 4.842 20.841 -7.190 1.00 95.06 173 ARG A N 1
ATOM 1366 C CA . ARG A 1 173 ? 6.298 20.639 -7.122 1.00 95.06 173 ARG A CA 1
ATOM 1367 C C . ARG A 1 173 ? 6.702 19.484 -6.196 1.00 95.06 173 ARG A C 1
ATOM 1369 O O . ARG A 1 173 ? 7.596 18.729 -6.574 1.00 95.06 173 ARG A O 1
ATOM 1376 N N . ILE A 1 174 ? 6.059 19.338 -5.038 1.00 96.81 174 ILE A N 1
ATOM 1377 C CA . ILE A 1 174 ? 6.296 18.231 -4.094 1.00 96.81 174 ILE A CA 1
ATOM 1378 C C . ILE A 1 174 ? 5.931 16.891 -4.739 1.00 96.81 174 ILE A C 1
ATOM 1380 O O . ILE A 1 174 ? 6.759 15.982 -4.780 1.00 96.81 174 ILE A O 1
ATOM 1384 N N . VAL A 1 175 ? 4.722 16.777 -5.298 1.00 98.19 175 VAL A N 1
ATOM 1385 C CA . VAL A 1 175 ? 4.247 15.512 -5.882 1.00 98.19 175 VAL A CA 1
ATOM 1386 C C . VAL A 1 175 ? 5.059 15.130 -7.120 1.00 98.19 175 VAL A C 1
ATOM 1388 O O . VAL A 1 175 ? 5.516 13.995 -7.233 1.00 98.19 175 VAL A O 1
ATOM 1391 N N . SER A 1 176 ? 5.314 16.082 -8.021 1.00 97.94 176 SER A N 1
ATOM 1392 C CA . SER A 1 176 ? 6.164 15.853 -9.198 1.00 97.94 176 SER A CA 1
ATOM 1393 C C . SER A 1 176 ? 7.580 15.410 -8.825 1.00 97.94 176 SER A C 1
ATOM 1395 O O . SER A 1 176 ? 8.119 14.500 -9.449 1.00 97.94 176 SER A O 1
ATOM 1397 N N . GLY A 1 177 ? 8.173 16.006 -7.786 1.00 98.38 177 GLY A N 1
ATOM 1398 C CA . GLY A 1 177 ? 9.489 15.603 -7.299 1.00 98.38 177 GLY A CA 1
ATOM 1399 C C . GLY A 1 177 ? 9.502 14.210 -6.677 1.00 98.38 177 GLY A C 1
ATOM 1400 O O . GLY A 1 177 ? 10.475 13.479 -6.862 1.00 98.38 177 GLY A O 1
ATOM 1401 N N . LEU A 1 178 ? 8.431 13.828 -5.975 1.00 98.75 178 LEU A N 1
ATOM 1402 C CA . LEU A 1 178 ? 8.296 12.487 -5.412 1.00 98.75 178 LEU A CA 1
ATOM 1403 C C . LEU A 1 178 ? 8.166 11.438 -6.521 1.00 98.75 178 LEU A C 1
ATOM 1405 O O . LEU A 1 178 ? 8.841 10.419 -6.460 1.00 98.75 178 LEU A O 1
ATOM 1409 N N . ILE A 1 179 ? 7.387 11.711 -7.575 1.00 98.81 179 ILE A N 1
ATOM 1410 C CA . ILE A 1 179 ? 7.272 10.824 -8.745 1.00 98.81 179 ILE A CA 1
ATOM 1411 C C . ILE A 1 179 ? 8.648 10.509 -9.343 1.00 98.81 179 ILE A C 1
ATOM 1413 O O . ILE A 1 179 ? 8.950 9.345 -9.611 1.00 98.81 179 ILE A O 1
ATOM 1417 N N . LEU A 1 180 ? 9.483 11.537 -9.536 1.00 98.44 180 LEU A N 1
ATOM 1418 C CA . LEU A 1 180 ? 10.835 11.374 -10.078 1.00 98.44 180 LEU A CA 1
ATOM 1419 C C . LEU A 1 180 ? 11.726 10.561 -9.133 1.00 98.44 180 LEU A C 1
ATOM 1421 O O . LEU A 1 180 ? 12.438 9.659 -9.576 1.00 98.44 180 LEU A O 1
ATOM 1425 N N . ARG A 1 181 ? 11.645 10.838 -7.827 1.00 98.06 181 ARG A N 1
ATOM 1426 C CA . ARG A 1 181 ? 12.421 10.130 -6.808 1.00 98.06 181 ARG A CA 1
ATOM 1427 C C . ARG A 1 181 ? 12.036 8.654 -6.717 1.00 98.06 181 ARG A C 1
ATOM 1429 O O . ARG A 1 181 ? 12.911 7.794 -6.711 1.00 98.06 181 ARG A O 1
ATOM 1436 N N . THR A 1 182 ? 10.740 8.349 -6.692 1.00 98.50 182 THR A N 1
ATOM 1437 C CA . THR A 1 182 ? 10.242 6.971 -6.667 1.00 98.50 182 THR A CA 1
ATOM 1438 C C . THR A 1 182 ? 10.618 6.218 -7.941 1.00 98.50 182 THR A C 1
ATOM 1440 O O . THR A 1 182 ? 11.030 5.067 -7.848 1.00 98.50 182 THR A O 1
ATOM 1443 N N . ALA A 1 183 ? 10.570 6.861 -9.116 1.00 97.75 183 ALA A N 1
ATOM 1444 C CA . ALA A 1 183 ? 11.030 6.247 -10.364 1.00 97.75 183 ALA A CA 1
ATOM 1445 C C . ALA A 1 183 ? 12.503 5.808 -10.278 1.00 97.75 183 ALA A C 1
ATOM 1447 O O . ALA A 1 183 ? 12.847 4.698 -10.681 1.00 97.75 183 ALA A O 1
ATOM 1448 N N . MET A 1 184 ? 13.366 6.663 -9.716 1.00 96.00 184 MET A N 1
ATOM 1449 C CA . MET A 1 184 ? 14.780 6.347 -9.491 1.00 96.00 184 MET A CA 1
ATOM 1450 C C . MET A 1 184 ? 14.948 5.146 -8.551 1.00 96.00 184 MET A C 1
ATOM 1452 O O . MET A 1 184 ? 15.689 4.223 -8.875 1.00 96.00 184 MET A O 1
ATOM 1456 N N . TYR A 1 185 ? 14.214 5.108 -7.437 1.00 96.88 185 TYR A N 1
ATOM 1457 C CA . TYR A 1 185 ? 14.276 3.991 -6.493 1.00 96.88 185 TYR A CA 1
ATOM 1458 C C . TYR A 1 185 ? 13.811 2.659 -7.086 1.00 96.88 185 TYR A C 1
ATOM 1460 O O . TYR A 1 185 ? 14.475 1.647 -6.895 1.00 96.88 185 TYR A O 1
ATOM 1468 N N . ILE A 1 186 ? 12.727 2.661 -7.861 1.00 95.81 186 ILE A N 1
ATOM 1469 C CA . ILE A 1 186 ? 12.223 1.459 -8.541 1.00 95.81 186 ILE A CA 1
ATOM 1470 C C . ILE A 1 186 ? 13.259 0.899 -9.521 1.00 95.81 186 ILE A C 1
ATOM 1472 O O . ILE A 1 186 ? 13.470 -0.310 -9.586 1.00 95.81 186 ILE A O 1
ATOM 1476 N N . ARG A 1 187 ? 13.928 1.775 -10.278 1.00 93.75 187 ARG A N 1
ATOM 1477 C CA . ARG A 1 187 ? 15.009 1.372 -11.189 1.00 93.75 187 ARG A CA 1
ATOM 1478 C C . ARG A 1 187 ? 16.246 0.872 -10.449 1.00 93.75 187 ARG A C 1
ATOM 1480 O O . ARG A 1 187 ? 16.978 0.039 -10.988 1.00 93.75 187 ARG A O 1
ATOM 1487 N N . HIS A 1 188 ? 16.482 1.399 -9.248 1.00 92.50 188 HIS A N 1
ATOM 1488 C CA . HIS A 1 188 ? 17.572 0.978 -8.381 1.00 92.50 188 HIS A CA 1
ATOM 1489 C C . HIS A 1 188 ? 17.325 -0.415 -7.798 1.00 92.50 188 HIS A C 1
ATOM 1491 O O . HIS A 1 188 ? 18.233 -1.233 -7.857 1.00 92.50 188 HIS A O 1
ATOM 1497 N N . ASP A 1 189 ? 16.127 -0.702 -7.280 1.00 93.44 189 ASP A N 1
ATOM 1498 C CA . ASP A 1 189 ? 15.701 -2.054 -6.901 1.00 93.44 189 ASP A CA 1
ATOM 1499 C C . ASP A 1 189 ? 14.166 -2.125 -6.760 1.00 93.44 189 ASP A C 1
ATOM 1501 O O . ASP A 1 189 ? 13.608 -1.526 -5.836 1.00 93.44 189 ASP A O 1
ATOM 1505 N N . PRO A 1 190 ? 13.454 -2.863 -7.630 1.00 93.88 190 PRO A N 1
ATOM 1506 C CA . PRO A 1 190 ? 11.994 -2.913 -7.599 1.00 93.88 190 PRO A CA 1
ATOM 1507 C C . PRO A 1 190 ? 11.431 -3.828 -6.495 1.00 93.88 190 PRO A C 1
ATOM 1509 O O . PRO A 1 190 ? 10.220 -3.832 -6.282 1.00 93.88 190 PRO A O 1
ATOM 1512 N N . TYR A 1 191 ? 12.273 -4.606 -5.803 1.00 95.44 191 TYR A N 1
ATOM 1513 C CA . TYR A 1 191 ? 11.862 -5.425 -4.658 1.00 95.44 191 TYR A CA 1
ATOM 1514 C C . TYR A 1 191 ? 11.957 -4.680 -3.326 1.00 95.44 191 TYR A C 1
ATOM 1516 O O . TYR A 1 191 ? 11.395 -5.136 -2.331 1.00 95.44 191 TYR A O 1
ATOM 1524 N N . ALA A 1 192 ? 12.685 -3.565 -3.275 1.00 96.38 192 ALA A N 1
ATOM 1525 C CA . ALA A 1 192 ? 12.810 -2.761 -2.071 1.00 96.38 192 ALA A CA 1
ATOM 1526 C C . ALA A 1 192 ? 11.539 -1.939 -1.821 1.00 96.38 192 ALA A C 1
ATOM 1528 O O . ALA A 1 192 ? 11.033 -1.253 -2.710 1.00 96.38 192 ALA A O 1
ATOM 1529 N N . ASN A 1 193 ? 11.061 -1.954 -0.580 1.00 97.88 193 ASN A N 1
ATOM 1530 C CA . ASN A 1 193 ? 9.940 -1.126 -0.152 1.00 97.88 193 ASN A CA 1
ATOM 1531 C C . ASN A 1 193 ? 10.379 0.216 0.449 1.00 97.88 193 ASN A C 1
ATOM 1533 O O . ASN A 1 193 ? 9.607 1.177 0.401 1.00 97.88 193 ASN A O 1
ATOM 1537 N N . ALA A 1 194 ? 11.610 0.305 0.976 1.00 98.25 194 ALA A N 1
ATOM 1538 C CA . ALA A 1 194 ? 12.087 1.488 1.682 1.00 98.25 194 ALA A CA 1
ATOM 1539 C C . ALA A 1 194 ? 13.501 1.933 1.309 1.00 98.25 194 ALA A C 1
ATOM 1541 O O . ALA A 1 194 ? 14.419 1.122 1.142 1.00 98.25 194 ALA A O 1
ATOM 1542 N N . PHE A 1 195 ? 13.683 3.253 1.264 1.00 98.31 195 PHE A N 1
ATOM 1543 C CA . PHE A 1 195 ? 14.894 3.888 0.777 1.00 98.31 195 PHE A CA 1
ATOM 1544 C C . PHE A 1 195 ? 15.345 5.079 1.628 1.00 98.31 195 PHE A C 1
ATOM 1546 O O . PHE A 1 195 ? 14.542 5.837 2.170 1.00 98.31 195 PHE A O 1
ATOM 1553 N N . ARG A 1 196 ? 16.659 5.292 1.692 1.00 97.69 196 ARG A N 1
ATOM 1554 C CA . ARG A 1 196 ? 17.307 6.456 2.305 1.00 97.69 196 ARG A CA 1
ATOM 1555 C C . ARG A 1 196 ? 17.434 7.602 1.305 1.00 97.69 196 ARG A C 1
ATOM 1557 O O . ARG A 1 196 ? 17.394 7.408 0.087 1.00 97.69 196 ARG A O 1
ATOM 1564 N N . ILE A 1 197 ? 17.629 8.811 1.823 1.00 97.00 197 ILE A N 1
ATOM 1565 C CA . ILE A 1 197 ? 17.840 10.028 1.024 1.00 97.00 197 ILE A CA 1
ATOM 1566 C C . ILE A 1 197 ? 19.177 10.030 0.259 1.00 97.00 197 ILE A C 1
ATOM 1568 O O . ILE A 1 197 ? 19.277 10.630 -0.811 1.00 97.00 197 ILE A O 1
ATOM 1572 N N . ASP A 1 198 ? 20.188 9.335 0.770 1.00 94.38 198 ASP A N 1
ATOM 1573 C CA . ASP A 1 198 ? 21.503 9.165 0.154 1.00 94.38 198 ASP A CA 1
ATOM 1574 C C . ASP A 1 198 ? 22.141 7.836 0.598 1.00 94.38 198 ASP A C 1
ATOM 1576 O O . ASP A 1 198 ? 21.583 7.103 1.420 1.00 94.38 198 ASP A O 1
ATOM 1580 N N . ASP A 1 199 ? 23.300 7.515 0.026 1.00 93.62 199 ASP A N 1
ATOM 1581 C CA . ASP A 1 199 ? 24.057 6.280 0.249 1.00 93.62 199 ASP A CA 1
ATOM 1582 C C . ASP A 1 199 ? 25.141 6.421 1.337 1.00 93.62 199 ASP A C 1
ATOM 1584 O O . ASP A 1 199 ? 26.008 5.557 1.488 1.00 93.62 199 ASP A O 1
ATOM 1588 N N . THR A 1 200 ? 25.107 7.494 2.137 1.00 94.69 200 THR A N 1
ATOM 1589 C CA . THR A 1 200 ? 26.155 7.765 3.138 1.00 94.69 200 THR A CA 1
ATOM 1590 C C . THR A 1 200 ? 26.060 6.861 4.369 1.00 94.69 200 THR A C 1
ATOM 1592 O O . THR A 1 200 ? 27.003 6.771 5.165 1.00 94.69 200 THR A O 1
ATOM 1595 N N . TYR A 1 201 ? 24.930 6.171 4.548 1.00 94.69 201 TYR A N 1
ATOM 1596 C CA . TYR A 1 201 ? 24.700 5.300 5.692 1.00 94.69 201 TYR A CA 1
ATOM 1597 C C . TYR A 1 201 ? 25.542 4.021 5.623 1.00 94.69 201 TYR A C 1
ATOM 1599 O O . TYR A 1 201 ? 25.485 3.236 4.677 1.00 94.69 201 TYR A O 1
ATOM 1607 N N . VAL A 1 202 ? 26.275 3.741 6.701 1.00 95.19 202 VAL A N 1
ATOM 1608 C CA . VAL A 1 202 ? 27.105 2.538 6.798 1.00 95.19 202 VAL A CA 1
ATOM 1609 C C . VAL A 1 202 ? 26.315 1.392 7.427 1.00 95.19 202 VAL A C 1
ATOM 1611 O O . VAL A 1 202 ? 26.200 1.289 8.648 1.00 95.19 202 VAL A O 1
ATOM 1614 N N . PHE A 1 203 ? 25.821 0.480 6.589 1.00 95.50 203 PHE A N 1
ATOM 1615 C CA . PHE A 1 203 ? 25.129 -0.724 7.051 1.00 95.50 203 PHE A CA 1
ATOM 1616 C C . PHE A 1 203 ? 26.066 -1.717 7.752 1.00 95.50 203 PHE A C 1
ATOM 1618 O O . PHE A 1 203 ? 27.147 -2.060 7.255 1.00 95.50 203 PHE A O 1
ATOM 1625 N N . SER A 1 204 ? 25.604 -2.250 8.885 1.00 97.38 204 SER A N 1
ATOM 1626 C CA . SER A 1 204 ? 26.229 -3.386 9.566 1.00 97.38 204 SER A CA 1
ATOM 1627 C C . SER A 1 204 ? 26.168 -4.661 8.716 1.00 97.38 204 SER A C 1
ATOM 1629 O O . SER A 1 204 ? 25.345 -4.794 7.811 1.00 97.38 204 SER A O 1
ATOM 1631 N N . ALA A 1 205 ? 27.007 -5.648 9.041 1.00 96.62 205 ALA A N 1
ATOM 1632 C CA . ALA A 1 205 ? 26.994 -6.940 8.352 1.00 96.62 205 ALA A CA 1
ATOM 1633 C C . ALA A 1 205 ? 25.625 -7.643 8.433 1.00 96.62 205 ALA A C 1
ATOM 1635 O O . ALA A 1 205 ? 25.186 -8.231 7.451 1.00 96.62 205 ALA A O 1
ATOM 1636 N N . ALA A 1 206 ? 24.932 -7.538 9.573 1.00 95.81 206 ALA A N 1
ATOM 1637 C CA . ALA A 1 206 ? 23.597 -8.108 9.746 1.00 95.81 206 ALA A CA 1
ATOM 1638 C C . ALA A 1 206 ? 22.556 -7.417 8.850 1.00 95.81 206 ALA A C 1
ATOM 1640 O O . ALA A 1 206 ? 21.743 -8.087 8.231 1.00 95.81 206 ALA A O 1
ATOM 1641 N N . GLN A 1 207 ? 22.612 -6.088 8.725 1.00 95.12 207 GLN A N 1
ATOM 1642 C CA . GLN A 1 207 ? 21.724 -5.343 7.825 1.00 95.12 207 GLN A CA 1
ATOM 1643 C C . GLN A 1 207 ? 21.970 -5.706 6.356 1.00 95.12 207 GLN A C 1
ATOM 1645 O O . GLN A 1 207 ? 21.017 -5.965 5.628 1.00 95.12 207 GLN A O 1
ATOM 1650 N N . LYS A 1 208 ? 23.240 -5.798 5.944 1.00 93.94 208 LYS A N 1
ATOM 1651 C CA . LYS A 1 208 ? 23.616 -6.231 4.589 1.00 93.94 208 LYS A CA 1
ATOM 1652 C C . LYS A 1 208 ? 23.156 -7.651 4.285 1.00 93.94 208 LYS A C 1
ATOM 1654 O O . LYS A 1 208 ? 22.688 -7.918 3.185 1.00 93.94 208 LYS A O 1
ATOM 1659 N N . ALA A 1 209 ? 23.238 -8.547 5.269 1.00 92.00 209 ALA A N 1
ATOM 1660 C CA . ALA A 1 209 ? 22.718 -9.903 5.140 1.00 92.00 209 ALA A CA 1
ATOM 1661 C C . ALA A 1 209 ? 21.198 -9.932 4.906 1.00 92.00 209 ALA A C 1
ATOM 1663 O O . ALA A 1 209 ? 20.723 -10.866 4.282 1.00 92.00 209 ALA A O 1
ATOM 1664 N N . MET A 1 210 ? 20.454 -8.906 5.331 1.00 92.50 210 MET A N 1
ATOM 1665 C CA . MET A 1 210 ? 19.015 -8.743 5.066 1.00 92.50 210 MET A CA 1
ATOM 1666 C C . MET A 1 210 ? 18.720 -7.954 3.777 1.00 92.50 210 MET A C 1
ATOM 1668 O O . MET A 1 210 ? 17.623 -7.430 3.617 1.00 92.50 210 MET A O 1
ATOM 1672 N N . GLY A 1 211 ? 19.700 -7.808 2.881 1.00 90.88 211 GLY A N 1
ATOM 1673 C CA . GLY A 1 211 ? 19.533 -7.111 1.604 1.00 90.88 211 GLY A CA 1
ATOM 1674 C C . GLY A 1 211 ? 19.652 -5.588 1.673 1.00 90.88 211 GLY A C 1
ATOM 1675 O O . GLY A 1 211 ? 19.463 -4.931 0.659 1.00 90.88 211 GLY A O 1
ATOM 1676 N N . ARG A 1 212 ? 20.008 -4.993 2.819 1.00 93.62 212 ARG A N 1
ATOM 1677 C CA . ARG A 1 212 ? 20.156 -3.529 2.941 1.00 93.62 212 ARG A CA 1
ATOM 1678 C C . ARG A 1 212 ? 21.522 -3.062 2.439 1.00 93.62 212 ARG A C 1
ATOM 1680 O O . ARG A 1 212 ? 22.554 -3.523 2.934 1.00 93.62 212 ARG A O 1
ATOM 1687 N N . HIS A 1 213 ? 21.536 -2.156 1.474 1.00 92.88 213 HIS A N 1
ATOM 1688 C CA . HIS A 1 213 ? 22.745 -1.631 0.840 1.00 92.88 213 HIS A CA 1
ATOM 1689 C C . HIS A 1 213 ? 22.425 -0.341 0.086 1.00 92.88 213 HIS A C 1
ATOM 1691 O O . HIS A 1 213 ? 21.267 -0.102 -0.228 1.00 92.88 213 HIS A O 1
ATOM 1697 N N . ASP A 1 214 ? 23.443 0.467 -0.209 1.00 93.31 214 ASP A N 1
ATOM 1698 C CA . ASP A 1 214 ? 23.322 1.703 -0.989 1.00 93.31 214 ASP A CA 1
ATOM 1699 C C . ASP A 1 214 ? 22.158 2.588 -0.498 1.00 93.31 214 ASP A C 1
ATOM 1701 O O . ASP A 1 214 ? 22.191 3.077 0.633 1.00 93.31 214 ASP A O 1
ATOM 1705 N N . LEU A 1 215 ? 21.112 2.750 -1.314 1.00 95.44 215 LEU A N 1
ATOM 1706 C CA . LEU A 1 215 ? 19.918 3.524 -0.977 1.00 95.44 215 LEU A CA 1
ATOM 1707 C C . LEU A 1 215 ? 18.848 2.706 -0.241 1.00 95.44 215 LEU A C 1
ATOM 1709 O O . LEU A 1 215 ? 17.921 3.294 0.297 1.00 95.44 215 LEU A O 1
ATOM 1713 N N . ILE A 1 216 ? 18.937 1.379 -0.200 1.00 95.81 216 ILE A N 1
ATOM 1714 C CA . ILE A 1 216 ? 17.891 0.475 0.298 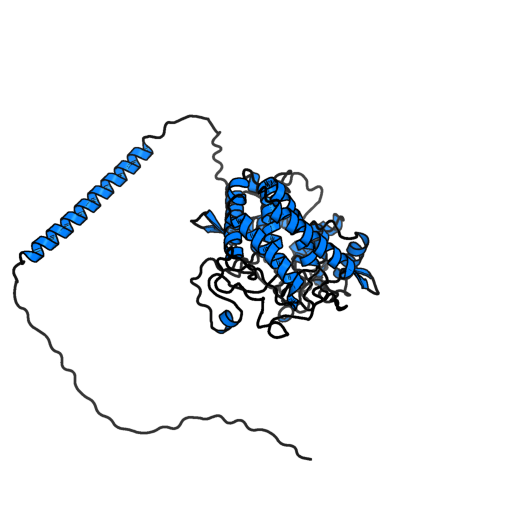1.00 95.81 216 ILE A CA 1
ATOM 1715 C C . ILE A 1 216 ? 17.986 0.346 1.819 1.00 95.81 216 ILE A C 1
ATOM 1717 O O . ILE A 1 216 ? 18.900 -0.288 2.361 1.00 95.81 216 ILE A O 1
ATOM 1721 N N . SER A 1 217 ? 17.015 0.920 2.529 1.00 96.62 217 SER A N 1
ATOM 1722 C CA . SER A 1 217 ? 16.933 0.825 3.989 1.00 96.62 217 SER A CA 1
ATOM 1723 C C . SER A 1 217 ? 16.205 -0.429 4.465 1.00 96.62 217 SER A C 1
ATOM 1725 O O . SER A 1 217 ? 16.585 -0.967 5.512 1.00 96.62 217 SER A O 1
ATOM 1727 N N . THR A 1 218 ? 15.230 -0.912 3.689 1.00 96.50 218 THR A N 1
ATOM 1728 C CA . THR A 1 218 ? 14.485 -2.162 3.902 1.00 96.50 218 THR A CA 1
ATOM 1729 C C . THR A 1 218 ? 14.234 -2.832 2.550 1.00 96.50 218 THR A C 1
ATOM 1731 O O . THR A 1 218 ? 13.917 -2.167 1.568 1.00 96.50 218 THR A O 1
ATOM 1734 N N . TRP A 1 219 ? 14.421 -4.153 2.497 1.00 95.75 219 TRP A N 1
ATOM 1735 C CA . TRP A 1 219 ? 14.345 -4.958 1.271 1.00 95.75 219 TRP A CA 1
ATOM 1736 C C . TRP A 1 219 ? 13.217 -5.998 1.340 1.00 95.75 219 TRP A C 1
ATOM 1738 O O . TRP A 1 219 ? 13.375 -7.161 0.955 1.00 95.75 219 TRP A O 1
ATOM 1748 N N . ASN A 1 220 ? 12.091 -5.591 1.922 1.00 97.00 220 ASN A N 1
ATOM 1749 C CA . ASN A 1 220 ? 10.907 -6.425 2.047 1.00 97.00 220 ASN A CA 1
ATOM 1750 C C . ASN A 1 220 ? 10.080 -6.261 0.769 1.00 97.00 220 ASN A C 1
ATOM 1752 O O . ASN A 1 220 ? 9.578 -5.172 0.504 1.00 97.00 220 ASN A O 1
ATOM 1756 N N . TYR A 1 221 ? 9.941 -7.322 -0.029 1.00 98.06 221 TYR A N 1
ATOM 1757 C CA . TYR A 1 221 ? 9.112 -7.242 -1.226 1.00 98.06 221 TYR A CA 1
ATOM 1758 C C . TYR A 1 221 ? 7.629 -7.218 -0.866 1.00 98.06 221 TYR A C 1
ATOM 1760 O O . TYR A 1 221 ? 7.072 -8.217 -0.399 1.00 98.06 221 TYR A O 1
ATOM 1768 N N . GLU A 1 222 ? 7.021 -6.065 -1.122 1.00 98.81 222 GLU A N 1
ATOM 1769 C CA . GLU A 1 222 ? 5.619 -5.755 -0.878 1.00 98.81 222 GLU A CA 1
ATOM 1770 C C . GLU A 1 222 ? 4.961 -5.344 -2.196 1.00 98.81 222 GLU A C 1
ATOM 1772 O O . GLU A 1 222 ? 5.267 -4.286 -2.755 1.00 98.81 222 GLU A O 1
ATOM 1777 N N . LEU A 1 223 ? 4.031 -6.165 -2.690 1.00 98.81 223 LEU A N 1
ATOM 1778 C CA . LEU A 1 223 ? 3.307 -5.922 -3.945 1.00 98.81 223 LEU A CA 1
ATOM 1779 C C . LEU A 1 223 ? 2.658 -4.524 -4.004 1.00 98.81 223 LEU A C 1
ATOM 1781 O O . LEU A 1 223 ? 2.626 -3.883 -5.059 1.00 98.81 223 LEU A O 1
ATOM 1785 N N . ASP A 1 224 ? 2.174 -4.009 -2.874 1.00 98.81 224 ASP A N 1
ATOM 1786 C CA . ASP A 1 224 ? 1.524 -2.702 -2.818 1.00 98.81 224 ASP A CA 1
ATOM 1787 C C . ASP A 1 224 ? 2.472 -1.515 -3.050 1.00 98.81 224 ASP A C 1
ATOM 1789 O O . ASP A 1 224 ? 2.004 -0.473 -3.512 1.00 98.81 224 ASP A O 1
ATOM 1793 N N . SER A 1 225 ? 3.784 -1.668 -2.829 1.00 98.56 225 SER A N 1
ATOM 1794 C CA . SER A 1 225 ? 4.765 -0.585 -3.007 1.00 98.56 225 SER A CA 1
ATOM 1795 C C . SER A 1 225 ? 4.686 0.031 -4.408 1.00 98.56 225 SER A C 1
ATOM 1797 O O . SER A 1 225 ? 4.615 1.252 -4.571 1.00 98.56 225 SER A O 1
ATOM 1799 N N . ALA A 1 226 ? 4.609 -0.817 -5.435 1.00 97.12 226 ALA A N 1
ATOM 1800 C CA . ALA A 1 226 ? 4.445 -0.379 -6.817 1.00 97.12 226 ALA A CA 1
ATOM 1801 C C . ALA A 1 226 ? 3.005 0.056 -7.138 1.00 97.12 226 ALA A C 1
ATOM 1803 O O . ALA A 1 226 ? 2.807 0.984 -7.924 1.00 97.12 226 ALA A O 1
ATOM 1804 N N . CYS A 1 227 ? 1.998 -0.544 -6.494 1.00 98.88 227 CYS A N 1
ATOM 1805 C CA . CYS A 1 227 ? 0.601 -0.133 -6.660 1.00 98.88 227 CYS A CA 1
ATOM 1806 C C . CYS A 1 227 ? 0.391 1.326 -6.223 1.00 98.88 227 CYS A C 1
ATOM 1808 O O . CYS A 1 227 ? -0.270 2.100 -6.918 1.00 98.88 227 CYS A O 1
ATOM 1810 N N . TYR A 1 228 ? 0.995 1.729 -5.103 1.00 98.81 228 TYR A N 1
ATOM 1811 C CA . TYR A 1 228 ? 0.947 3.105 -4.613 1.00 98.81 228 TYR A CA 1
ATOM 1812 C C . TYR A 1 228 ? 1.641 4.093 -5.553 1.00 98.81 228 TYR A C 1
ATOM 1814 O O . TYR A 1 228 ? 1.095 5.170 -5.809 1.00 98.81 228 TYR A O 1
ATOM 1822 N N . TYR A 1 229 ? 2.784 3.716 -6.133 1.00 98.75 229 TYR A N 1
ATOM 1823 C CA . TYR A 1 229 ? 3.443 4.524 -7.159 1.00 98.75 229 TYR A CA 1
ATOM 1824 C C . TYR A 1 229 ? 2.544 4.723 -8.387 1.00 98.75 229 TYR A C 1
ATOM 1826 O O . TYR A 1 229 ? 2.274 5.856 -8.780 1.00 98.75 229 TYR A O 1
ATOM 1834 N N . MET A 1 230 ? 2.006 3.639 -8.949 1.00 98.88 230 MET A N 1
ATOM 1835 C CA . MET A 1 230 ? 1.128 3.690 -10.124 1.00 98.88 230 MET A CA 1
ATOM 1836 C C . MET A 1 230 ? -0.166 4.477 -9.852 1.00 98.88 230 MET A C 1
ATOM 1838 O O . MET A 1 230 ? -0.603 5.264 -10.693 1.00 98.88 230 MET A O 1
ATOM 1842 N N . ARG A 1 231 ? -0.750 4.351 -8.651 1.00 98.81 231 ARG A N 1
ATOM 1843 C CA . ARG A 1 231 ? -1.886 5.180 -8.211 1.00 98.81 231 ARG A CA 1
ATOM 1844 C C . ARG A 1 231 ? -1.507 6.659 -8.140 1.00 98.81 231 ARG A C 1
ATOM 1846 O O . ARG A 1 231 ? -2.284 7.498 -8.594 1.00 98.81 231 ARG A O 1
ATOM 1853 N N . MET A 1 232 ? -0.334 6.995 -7.600 1.00 98.75 232 MET A N 1
ATOM 1854 C CA . MET A 1 232 ? 0.164 8.373 -7.579 1.00 98.75 232 MET A CA 1
ATOM 1855 C C . MET A 1 232 ? 0.306 8.932 -9.001 1.00 98.75 232 MET A C 1
ATOM 1857 O O . MET A 1 232 ? -0.172 10.038 -9.249 1.00 98.75 232 MET A O 1
ATOM 1861 N N . LEU A 1 233 ? 0.886 8.170 -9.939 1.00 98.88 233 LEU A N 1
ATOM 1862 C CA . LEU A 1 233 ? 1.004 8.581 -11.344 1.00 98.88 233 LEU A CA 1
ATOM 1863 C C . LEU A 1 233 ? -0.361 8.876 -11.970 1.00 98.88 233 LEU A C 1
ATOM 1865 O O . LEU A 1 233 ? -0.546 9.936 -12.563 1.00 98.88 233 LEU A O 1
ATOM 1869 N N . TYR A 1 234 ? -1.324 7.968 -11.799 1.00 98.81 234 TYR A N 1
ATOM 1870 C CA . TYR A 1 234 ? -2.649 8.099 -12.399 1.00 98.81 234 TYR A CA 1
ATOM 1871 C C . TYR A 1 234 ? -3.417 9.304 -11.853 1.00 98.81 234 TYR A C 1
ATOM 1873 O O . TYR A 1 234 ? -3.948 10.113 -12.613 1.00 98.81 234 TYR A O 1
ATOM 1881 N N . PHE A 1 235 ? -3.440 9.485 -10.532 1.00 98.56 235 PHE A N 1
ATOM 1882 C CA . PHE A 1 235 ? -4.109 10.644 -9.945 1.00 98.56 235 PHE A CA 1
ATOM 1883 C C . PHE A 1 235 ? -3.383 11.954 -10.281 1.00 98.56 235 PHE A C 1
ATOM 1885 O O . PHE A 1 235 ? -4.044 12.957 -10.540 1.00 98.56 235 PHE A O 1
ATOM 1892 N N . TYR A 1 236 ? -2.049 11.957 -10.354 1.00 98.69 236 TYR A N 1
ATOM 1893 C CA . TYR A 1 236 ? -1.301 13.118 -10.837 1.00 98.69 236 TYR A CA 1
ATOM 1894 C C . TYR A 1 236 ? -1.650 13.443 -12.294 1.00 98.69 236 TYR A C 1
ATOM 1896 O O . TYR A 1 236 ? -1.937 14.596 -12.601 1.00 98.69 236 TYR A O 1
ATOM 1904 N N . TRP A 1 237 ? -1.729 12.439 -13.172 1.00 98.69 237 TRP A N 1
ATOM 1905 C CA . TRP A 1 237 ? -2.138 12.612 -14.568 1.00 98.69 237 TRP A CA 1
ATOM 1906 C C . TRP A 1 237 ? -3.525 13.245 -14.696 1.00 98.69 237 TRP A C 1
ATOM 1908 O O . TRP A 1 237 ? -3.710 14.180 -15.469 1.00 98.69 237 TRP A O 1
ATOM 1918 N N . LYS A 1 238 ? -4.497 12.780 -13.904 1.00 97.50 238 LYS A N 1
ATOM 1919 C CA . LYS A 1 238 ? -5.871 13.297 -13.963 1.00 97.50 238 LYS A CA 1
ATOM 1920 C C . LYS A 1 238 ? -6.044 14.684 -13.345 1.00 97.50 238 LYS A C 1
ATOM 1922 O O . LYS A 1 238 ? -7.050 15.328 -13.633 1.00 97.50 238 LYS A O 1
ATOM 1927 N N . GLN A 1 239 ? -5.141 15.119 -12.465 1.00 97.06 239 GLN A N 1
ATOM 1928 C CA . GLN A 1 239 ? -5.358 16.321 -11.655 1.00 97.06 239 GLN A CA 1
ATOM 1929 C C . GLN A 1 239 ? -4.329 17.430 -11.844 1.00 97.06 239 GLN A C 1
ATOM 1931 O O . GLN A 1 239 ? -4.661 18.578 -11.557 1.00 97.06 239 GLN A O 1
ATOM 1936 N N . ALA A 1 240 ? -3.093 17.139 -12.243 1.00 96.31 240 ALA A N 1
ATOM 1937 C CA . ALA A 1 240 ? -2.063 18.166 -12.325 1.00 96.31 240 ALA A CA 1
ATOM 1938 C C . ALA A 1 240 ? -2.346 19.144 -13.482 1.00 96.31 240 ALA A C 1
ATOM 1940 O O . ALA A 1 240 ? -2.891 18.738 -14.506 1.00 96.31 240 ALA A O 1
ATOM 1941 N N . PRO A 1 241 ? -1.945 20.424 -13.374 1.00 91.81 241 PRO A N 1
ATOM 1942 C CA . PRO A 1 241 ? -2.134 21.391 -14.460 1.00 91.81 241 PRO A CA 1
ATOM 1943 C C . PRO A 1 241 ? -1.314 21.098 -15.729 1.00 91.81 241 PRO A C 1
ATOM 1945 O O . PRO A 1 241 ? -1.661 21.560 -16.814 1.00 91.81 241 PRO A O 1
ATOM 1948 N N . SER A 1 242 ? -0.181 20.403 -15.597 1.00 94.81 242 SER A N 1
ATOM 1949 C CA . SER A 1 242 ? 0.740 20.093 -16.704 1.00 94.81 242 SER A CA 1
ATOM 1950 C C . SER A 1 242 ? 1.485 18.778 -16.432 1.00 94.81 242 SER A C 1
ATOM 1952 O O . SER A 1 242 ? 2.700 18.797 -16.200 1.00 94.81 242 SER A O 1
ATOM 1954 N N . PRO A 1 243 ? 0.772 17.639 -16.359 1.00 96.75 243 PRO A N 1
ATOM 1955 C CA . PRO A 1 243 ? 1.341 16.373 -15.902 1.00 96.75 243 PRO A CA 1
ATOM 1956 C C . PRO A 1 243 ? 2.452 15.842 -16.821 1.00 96.75 243 PRO A C 1
ATOM 1958 O O . PRO A 1 243 ? 3.391 15.195 -16.352 1.00 96.75 243 PRO A O 1
ATOM 1961 N N . GLU A 1 244 ? 2.396 16.152 -18.117 1.00 97.06 244 GLU A N 1
ATOM 1962 C CA . GLU A 1 244 ? 3.314 15.649 -19.144 1.00 97.06 244 GLU A CA 1
ATOM 1963 C C . GLU A 1 244 ? 4.771 16.021 -18.845 1.00 97.06 244 GLU A C 1
ATOM 1965 O O . GLU A 1 244 ? 5.674 15.232 -19.122 1.00 97.06 244 GLU A O 1
ATOM 1970 N N . ARG A 1 245 ? 5.005 17.172 -18.189 1.00 95.62 245 ARG A N 1
ATOM 1971 C CA . ARG A 1 245 ? 6.347 17.674 -17.825 1.00 95.62 245 ARG A CA 1
ATOM 1972 C C . ARG A 1 245 ? 7.169 16.668 -17.010 1.00 95.62 245 ARG A C 1
ATOM 1974 O O . ARG A 1 245 ? 8.399 16.690 -17.048 1.00 95.62 245 ARG A O 1
ATOM 1981 N N . VAL A 1 246 ? 6.481 15.817 -16.252 1.00 97.25 246 VAL A N 1
ATOM 1982 C CA . VAL A 1 246 ? 7.070 14.792 -15.386 1.00 97.25 246 VAL A CA 1
ATOM 1983 C C . VAL A 1 246 ? 6.769 13.405 -15.927 1.00 97.25 246 VAL A C 1
ATOM 1985 O O . VAL A 1 246 ? 7.680 12.590 -16.026 1.00 97.25 246 VAL A O 1
ATOM 1988 N N . LEU A 1 247 ? 5.522 13.136 -16.317 1.00 98.31 247 LEU A N 1
ATOM 1989 C CA . LEU A 1 247 ? 5.109 11.783 -16.676 1.00 98.31 247 LEU A CA 1
ATOM 1990 C C . LEU A 1 247 ? 5.684 11.292 -18.010 1.00 98.31 247 LEU A C 1
ATOM 1992 O O . LEU A 1 247 ? 5.838 10.089 -18.178 1.00 98.31 247 LEU A O 1
ATOM 1996 N N . GLN A 1 248 ? 6.051 12.184 -18.937 1.00 97.06 248 GLN A N 1
ATOM 1997 C CA . GLN A 1 248 ? 6.723 11.799 -20.190 1.00 97.06 248 GLN A CA 1
ATOM 1998 C C . GLN A 1 248 ? 8.251 11.707 -20.054 1.00 97.06 248 GLN A C 1
ATOM 2000 O O . GLN A 1 248 ? 8.964 11.526 -21.042 1.00 97.06 248 GLN A O 1
ATOM 2005 N N . ARG A 1 249 ? 8.801 11.841 -18.840 1.00 97.12 249 ARG A N 1
ATOM 2006 C CA . ARG A 1 249 ? 10.224 11.575 -18.609 1.00 97.12 249 ARG A CA 1
ATOM 2007 C C . ARG A 1 249 ? 10.450 10.062 -18.732 1.00 97.12 249 ARG A C 1
ATOM 2009 O O . ARG A 1 249 ? 9.800 9.322 -17.995 1.00 97.12 249 ARG A O 1
ATOM 2016 N N . PRO A 1 250 ? 11.406 9.587 -19.558 1.00 96.06 250 PRO A N 1
ATOM 2017 C CA . PRO A 1 250 ? 11.582 8.153 -19.812 1.00 96.06 250 PRO A CA 1
ATOM 2018 C C . PRO A 1 250 ? 11.731 7.299 -18.550 1.00 96.06 250 PRO A C 1
ATOM 2020 O O . PRO A 1 250 ? 11.219 6.191 -18.492 1.00 96.06 250 PRO A O 1
ATOM 2023 N N . ALA A 1 251 ? 12.380 7.826 -17.506 1.00 95.44 251 ALA A N 1
ATOM 2024 C CA . ALA A 1 251 ? 12.563 7.103 -16.251 1.00 95.44 251 ALA A CA 1
ATOM 2025 C C . ALA A 1 251 ? 11.245 6.746 -15.537 1.00 95.44 251 ALA A C 1
ATOM 2027 O O . ALA A 1 251 ? 11.205 5.724 -14.860 1.00 95.44 251 ALA A O 1
ATOM 2028 N N . VAL A 1 252 ? 10.190 7.556 -15.690 1.00 98.31 252 VAL A N 1
ATOM 2029 C CA . VAL A 1 252 ? 8.873 7.314 -15.075 1.00 98.31 252 VAL A CA 1
ATOM 2030 C C . VAL A 1 252 ? 8.173 6.144 -15.762 1.00 98.31 252 VAL A C 1
ATOM 2032 O O . VAL A 1 252 ? 7.742 5.210 -15.094 1.00 98.31 252 VAL A O 1
ATOM 2035 N N . GLU A 1 253 ? 8.121 6.156 -17.094 1.00 97.69 253 GLU A N 1
ATOM 2036 C CA . GLU A 1 253 ? 7.564 5.049 -17.879 1.00 97.69 253 GLU A CA 1
ATOM 2037 C C . GLU A 1 253 ? 8.373 3.757 -17.676 1.00 97.69 253 GLU A C 1
ATOM 2039 O O . GLU A 1 253 ? 7.806 2.705 -17.395 1.00 97.69 253 GLU A O 1
ATOM 2044 N N . GLN A 1 254 ? 9.708 3.840 -17.706 1.00 96.06 254 GLN A N 1
ATOM 2045 C CA . GLN A 1 254 ? 10.591 2.688 -17.489 1.00 96.06 254 GLN A CA 1
ATOM 2046 C C . GLN A 1 254 ? 10.405 2.052 -16.105 1.00 96.06 254 GLN A C 1
ATOM 2048 O O . GLN A 1 254 ? 10.458 0.831 -15.986 1.00 96.06 254 GLN A O 1
ATOM 2053 N N . ALA A 1 255 ? 10.149 2.847 -15.061 1.00 97.00 255 ALA A N 1
ATOM 2054 C CA . ALA A 1 255 ? 9.828 2.316 -13.737 1.00 97.00 255 ALA A CA 1
ATOM 2055 C C . ALA A 1 255 ? 8.523 1.495 -13.747 1.00 97.00 255 ALA A C 1
ATOM 2057 O O . ALA A 1 255 ? 8.438 0.463 -13.082 1.00 97.00 255 ALA A O 1
ATOM 2058 N N . VAL A 1 256 ? 7.523 1.906 -14.533 1.00 98.12 256 VAL A N 1
ATOM 2059 C CA . VAL A 1 256 ? 6.280 1.141 -14.721 1.00 98.12 256 VAL A CA 1
ATOM 2060 C C . VAL A 1 256 ? 6.535 -0.146 -15.504 1.00 98.12 256 VAL A C 1
ATOM 2062 O O . VAL A 1 256 ? 6.065 -1.202 -15.084 1.00 98.12 256 VAL A O 1
ATOM 2065 N N . GLU A 1 257 ? 7.306 -0.093 -16.594 1.00 97.12 257 GLU A N 1
ATOM 2066 C CA . GLU A 1 257 ? 7.675 -1.289 -17.368 1.00 97.12 257 GLU A CA 1
ATOM 2067 C C . GLU A 1 257 ? 8.385 -2.333 -16.496 1.00 97.12 257 GLU A C 1
ATOM 2069 O O . GLU A 1 257 ? 7.996 -3.502 -16.504 1.00 97.12 257 GLU A O 1
ATOM 2074 N N . ILE A 1 258 ? 9.354 -1.891 -15.684 1.00 95.69 258 ILE A N 1
ATOM 2075 C CA . ILE A 1 258 ? 10.077 -2.724 -14.715 1.00 95.69 258 ILE A CA 1
ATOM 2076 C C . ILE A 1 258 ? 9.114 -3.425 -13.755 1.00 95.69 258 ILE A C 1
ATOM 2078 O O . ILE A 1 258 ? 9.239 -4.628 -13.529 1.00 95.69 258 ILE A O 1
ATOM 2082 N N . MET A 1 259 ? 8.149 -2.695 -13.195 1.00 96.69 259 MET A N 1
ATOM 2083 C CA . MET A 1 259 ? 7.201 -3.260 -12.235 1.00 96.69 259 MET A CA 1
ATOM 2084 C C . MET A 1 259 ? 6.232 -4.252 -12.886 1.00 96.69 259 MET A C 1
ATOM 2086 O O . MET A 1 259 ? 5.916 -5.279 -12.288 1.00 96.69 259 MET A O 1
ATOM 2090 N N . VAL A 1 260 ? 5.809 -4.008 -14.131 1.00 98.00 260 VAL A N 1
ATOM 2091 C CA . VAL A 1 260 ? 4.997 -4.973 -14.889 1.00 98.00 260 VAL A CA 1
ATOM 2092 C C . VAL A 1 260 ? 5.802 -6.240 -15.204 1.00 98.00 260 VAL A C 1
ATOM 2094 O O . VAL A 1 260 ? 5.272 -7.341 -15.064 1.00 98.00 260 VAL A O 1
ATOM 2097 N N . ASP A 1 261 ? 7.077 -6.120 -15.587 1.00 96.06 261 ASP A N 1
ATOM 2098 C CA . ASP A 1 261 ? 7.960 -7.282 -15.777 1.00 96.06 261 ASP A CA 1
ATOM 2099 C C . ASP A 1 261 ? 8.180 -8.064 -14.486 1.00 96.06 261 ASP A C 1
ATOM 2101 O O . ASP A 1 261 ? 8.140 -9.298 -14.494 1.00 96.06 261 ASP A O 1
ATOM 2105 N N . LEU A 1 262 ? 8.365 -7.352 -13.374 1.00 96.19 262 LEU A N 1
ATOM 2106 C CA . LEU A 1 262 ? 8.486 -7.957 -12.060 1.00 96.19 262 LEU A CA 1
ATOM 2107 C C . LEU A 1 262 ? 7.234 -8.769 -11.713 1.00 96.19 262 LEU A C 1
ATOM 2109 O O . LEU A 1 262 ? 7.341 -9.939 -11.365 1.00 96.19 262 LEU A O 1
ATOM 2113 N N . TRP A 1 263 ? 6.040 -8.201 -11.862 1.00 98.38 263 TRP A N 1
ATOM 2114 C CA . TRP A 1 263 ? 4.802 -8.909 -11.528 1.00 98.38 263 TRP A CA 1
ATOM 2115 C C . TRP A 1 263 ? 4.536 -10.127 -12.424 1.00 98.38 263 TRP A C 1
ATOM 2117 O O . TRP A 1 263 ? 4.065 -11.150 -11.931 1.00 98.38 263 TRP A O 1
ATOM 2127 N N . ILE A 1 264 ? 4.908 -10.076 -13.709 1.00 97.62 264 ILE A N 1
ATOM 2128 C CA . ILE A 1 264 ? 4.868 -11.250 -14.606 1.00 97.62 264 ILE A CA 1
ATOM 2129 C C . ILE A 1 264 ? 5.850 -12.341 -14.142 1.00 97.62 264 ILE A C 1
ATOM 2131 O O . ILE A 1 264 ? 5.582 -13.539 -14.287 1.00 97.62 264 ILE A O 1
ATOM 2135 N N . ALA A 1 265 ? 7.016 -11.958 -13.617 1.00 96.25 265 ALA A N 1
ATOM 2136 C CA . ALA A 1 265 ? 7.959 -12.908 -13.038 1.00 96.25 265 ALA A CA 1
ATOM 2137 C C . ALA A 1 265 ? 7.417 -13.515 -11.735 1.00 96.25 265 ALA A C 1
ATOM 2139 O O . ALA A 1 265 ? 7.461 -14.731 -11.571 1.00 96.25 265 ALA A O 1
ATOM 2140 N N . GLU A 1 266 ? 6.820 -12.704 -10.867 1.00 98.06 266 GLU A N 1
ATOM 2141 C CA . GLU A 1 266 ? 6.321 -13.131 -9.556 1.00 98.06 266 GLU A CA 1
ATOM 2142 C C . GLU A 1 266 ? 5.015 -13.947 -9.611 1.00 98.06 266 GLU A C 1
ATOM 2144 O O . GLU A 1 266 ? 4.700 -14.666 -8.664 1.00 98.06 266 GLU A O 1
ATOM 2149 N N . GLN A 1 267 ? 4.298 -13.980 -10.743 1.00 98.38 267 GLN A N 1
ATOM 2150 C CA . GLN A 1 267 ? 3.310 -15.046 -11.005 1.00 98.38 267 GLN A CA 1
ATOM 2151 C C . GLN A 1 267 ? 3.960 -16.441 -11.075 1.00 98.38 267 GLN A C 1
ATOM 2153 O O . GLN A 1 267 ? 3.327 -17.454 -10.779 1.00 98.38 267 GLN A O 1
ATOM 2158 N N . ARG A 1 268 ? 5.245 -16.498 -11.446 1.00 97.00 268 ARG A N 1
ATOM 2159 C CA . ARG A 1 268 ? 6.056 -17.711 -11.624 1.00 97.00 268 ARG A CA 1
ATOM 2160 C C . ARG A 1 268 ? 7.171 -17.807 -10.578 1.00 97.00 268 ARG A C 1
ATOM 2162 O O . ARG A 1 268 ? 8.242 -18.346 -10.856 1.00 97.00 268 ARG A O 1
ATOM 2169 N N . HIS A 1 269 ? 6.912 -17.325 -9.361 1.00 97.38 269 HIS A N 1
ATOM 2170 C CA . HIS A 1 269 ? 7.871 -17.353 -8.251 1.00 97.38 269 HIS A CA 1
ATOM 2171 C C . HIS A 1 269 ? 8.443 -18.760 -7.984 1.00 97.38 269 HIS A C 1
ATOM 2173 O O . HIS A 1 269 ? 9.641 -18.939 -7.757 1.00 97.38 269 HIS A O 1
ATOM 2179 N N . GLU A 1 270 ? 7.611 -19.805 -8.076 1.00 97.06 270 GLU A N 1
ATOM 2180 C CA . GLU A 1 270 ? 8.069 -21.190 -7.892 1.00 97.06 270 GLU A CA 1
ATOM 2181 C C . GLU A 1 270 ? 9.053 -21.663 -8.972 1.00 97.06 270 GLU A C 1
ATOM 2183 O O . GLU A 1 270 ? 9.884 -22.526 -8.688 1.00 97.06 270 GLU A O 1
ATOM 2188 N N . GLU A 1 271 ? 9.024 -21.065 -10.163 1.00 96.62 271 GLU A N 1
ATOM 2189 C CA . GLU A 1 271 ? 9.932 -21.362 -11.278 1.00 96.62 271 GLU A CA 1
ATOM 2190 C C . GLU A 1 271 ? 11.241 -20.569 -11.208 1.00 96.62 271 GLU A C 1
ATOM 2192 O O . GLU A 1 271 ? 12.083 -20.708 -12.094 1.00 96.62 271 GLU A O 1
ATOM 2197 N N . ASP A 1 272 ? 11.423 -19.741 -10.173 1.00 94.94 272 ASP A N 1
ATOM 2198 C CA . ASP A 1 272 ? 12.565 -18.835 -10.051 1.00 94.94 272 ASP A CA 1
ATOM 2199 C C . ASP A 1 272 ? 12.672 -17.865 -11.233 1.00 94.94 272 ASP A C 1
ATOM 2201 O O . ASP A 1 272 ? 13.761 -17.497 -11.675 1.00 94.94 272 ASP A O 1
ATOM 2205 N N . ALA A 1 273 ? 11.518 -17.437 -11.748 1.00 93.81 273 ALA A N 1
ATOM 2206 C CA . ALA A 1 273 ? 11.460 -16.337 -12.688 1.00 93.81 273 ALA A CA 1
ATOM 2207 C C . ALA A 1 273 ? 11.866 -15.026 -11.995 1.00 93.81 273 ALA A C 1
ATOM 2209 O O . ALA A 1 273 ? 11.639 -14.819 -10.807 1.00 93.81 273 ALA A O 1
ATOM 2210 N N . TYR A 1 274 ? 12.474 -14.131 -12.762 1.00 90.44 274 TYR A N 1
ATOM 2211 C CA . TYR A 1 274 ? 12.814 -12.772 -12.352 1.00 90.44 274 TYR A CA 1
ATOM 2212 C C . TYR A 1 274 ? 12.798 -11.883 -13.598 1.00 90.44 274 TYR A C 1
ATOM 2214 O O . TYR A 1 274 ? 12.946 -12.400 -14.713 1.00 90.44 274 TYR A O 1
ATOM 2222 N N . PRO A 1 275 ? 12.600 -10.563 -13.459 1.00 83.75 275 PRO A N 1
ATOM 2223 C CA . PRO A 1 275 ? 12.624 -9.682 -14.613 1.00 83.75 275 PRO A CA 1
ATOM 2224 C C . PRO A 1 275 ? 14.038 -9.627 -15.214 1.00 83.75 275 PRO A C 1
ATOM 2226 O O . PRO A 1 275 ? 15.029 -9.492 -14.498 1.00 83.75 275 PRO A O 1
ATOM 2229 N N . THR A 1 276 ? 14.132 -9.745 -16.539 1.00 73.19 276 THR A N 1
ATOM 2230 C CA . THR A 1 276 ? 15.396 -9.712 -17.294 1.00 73.19 276 THR A CA 1
ATOM 2231 C C . THR A 1 276 ? 15.421 -8.497 -18.213 1.00 73.19 276 THR A C 1
ATOM 2233 O O . THR A 1 276 ? 14.475 -8.311 -18.977 1.00 73.19 276 THR A O 1
ATOM 2236 N N . GLY A 1 277 ? 16.497 -7.709 -18.212 1.00 67.62 277 GLY A N 1
ATOM 2237 C CA . GLY A 1 277 ? 16.668 -6.617 -19.176 1.00 67.62 277 GLY A CA 1
ATOM 2238 C C . GLY A 1 277 ? 17.730 -5.594 -18.779 1.00 67.62 277 GLY A C 1
ATOM 2239 O O . GLY A 1 277 ? 18.272 -5.645 -17.678 1.00 67.62 277 GLY A O 1
ATOM 2240 N N . ASP A 1 278 ? 17.987 -4.644 -19.680 1.00 66.44 278 ASP A N 1
ATOM 2241 C CA . ASP A 1 278 ? 18.986 -3.575 -19.507 1.00 66.44 278 ASP A CA 1
ATOM 2242 C C . ASP A 1 278 ? 18.411 -2.308 -18.838 1.00 66.44 278 ASP A C 1
ATOM 2244 O O . ASP A 1 278 ? 19.097 -1.296 -18.721 1.00 66.44 278 ASP A O 1
ATOM 2248 N N . LEU A 1 279 ? 17.137 -2.334 -18.423 1.00 64.12 279 LEU A N 1
ATOM 2249 C CA . LEU A 1 279 ? 16.452 -1.192 -17.796 1.00 64.12 279 LEU A CA 1
ATOM 2250 C C . LEU A 1 279 ? 16.815 -0.997 -16.313 1.00 64.12 279 LEU A C 1
ATOM 2252 O O . LEU A 1 279 ? 16.480 0.036 -15.735 1.00 64.12 279 LEU A O 1
ATOM 2256 N N . PHE A 1 280 ? 17.474 -1.978 -15.696 1.00 70.31 280 PHE A N 1
ATOM 2257 C CA . PHE A 1 280 ? 17.825 -1.963 -14.280 1.00 70.31 280 PHE A CA 1
ATOM 2258 C C . PHE A 1 280 ? 19.146 -1.228 -14.039 1.00 70.31 280 PHE A C 1
ATOM 2260 O O . PHE A 1 280 ? 20.185 -1.634 -14.555 1.00 70.31 280 PHE A O 1
ATOM 2267 N N . ASP A 1 281 ? 19.130 -0.228 -13.155 1.00 70.44 281 ASP A N 1
ATOM 2268 C CA . ASP A 1 281 ? 20.351 0.414 -12.633 1.00 70.44 281 ASP A CA 1
ATOM 2269 C C . ASP A 1 281 ? 20.958 -0.396 -11.457 1.00 70.44 281 ASP A C 1
ATOM 2271 O O . ASP A 1 281 ? 21.915 0.011 -10.799 1.00 70.44 281 ASP A O 1
ATOM 2275 N N . CYS A 1 282 ? 20.359 -1.548 -11.168 1.00 68.19 282 CYS A N 1
ATOM 2276 C CA . CYS A 1 282 ? 20.533 -2.342 -9.966 1.00 68.19 282 CYS A CA 1
ATOM 2277 C C . CYS A 1 282 ? 21.750 -3.274 -10.013 1.00 68.19 282 CYS A C 1
ATOM 2279 O O . CYS A 1 282 ? 21.877 -4.126 -10.894 1.00 68.19 282 CYS A O 1
ATOM 2281 N N . VAL A 1 283 ? 22.603 -3.199 -8.989 1.00 59.53 283 VAL A N 1
ATOM 2282 C CA . VAL A 1 283 ? 23.810 -4.040 -8.859 1.00 59.53 283 VAL A CA 1
ATOM 2283 C C . VAL A 1 283 ? 23.480 -5.464 -8.384 1.00 59.53 283 VAL A C 1
ATOM 2285 O O . VAL A 1 283 ? 24.214 -6.404 -8.684 1.00 59.53 283 VAL A O 1
ATOM 2288 N N . ASN A 1 284 ? 22.369 -5.638 -7.660 1.00 63.56 284 ASN A N 1
ATOM 2289 C CA . ASN A 1 284 ? 21.955 -6.911 -7.057 1.00 63.56 284 ASN A CA 1
ATOM 2290 C C . ASN A 1 284 ? 20.760 -7.588 -7.754 1.00 63.56 284 ASN A C 1
ATOM 2292 O O . ASN A 1 284 ? 20.269 -8.603 -7.252 1.00 63.56 284 ASN A O 1
ATOM 2296 N N . CYS A 1 285 ? 20.328 -7.064 -8.902 1.00 67.81 285 CYS A N 1
ATOM 2297 C CA . CYS A 1 285 ? 19.229 -7.602 -9.704 1.00 67.81 285 CYS A CA 1
ATOM 2298 C C . CYS A 1 285 ? 19.725 -8.692 -10.671 1.00 67.81 285 CYS A C 1
ATOM 2300 O O . CYS A 1 285 ? 20.875 -9.121 -10.596 1.00 67.81 285 CYS A O 1
ATOM 2302 N N . ASN A 1 286 ? 18.853 -9.191 -11.555 1.00 76.12 286 ASN A N 1
ATOM 2303 C CA . ASN A 1 286 ? 19.090 -10.366 -12.413 1.00 76.12 286 ASN A CA 1
ATOM 2304 C C . ASN A 1 286 ? 19.217 -11.702 -11.664 1.00 76.12 286 ASN A C 1
ATOM 2306 O O . ASN A 1 286 ? 19.943 -12.605 -12.087 1.00 76.12 286 ASN A O 1
ATOM 2310 N N . LYS A 1 287 ? 18.491 -11.843 -10.558 1.00 87.44 287 LYS A N 1
ATOM 2311 C CA . LYS A 1 287 ? 18.332 -13.113 -9.853 1.00 87.44 287 LYS A CA 1
ATOM 2312 C C . LYS A 1 287 ? 16.926 -13.218 -9.255 1.00 87.44 287 LYS A C 1
ATOM 2314 O O . LYS A 1 287 ? 16.302 -12.181 -9.023 1.00 87.44 287 LYS A O 1
ATOM 2319 N N . PRO A 1 288 ? 16.448 -14.439 -8.971 1.00 91.88 288 PRO A N 1
ATOM 2320 C CA . PRO A 1 288 ? 15.196 -14.650 -8.253 1.00 91.88 288 PRO A CA 1
ATOM 2321 C C . PRO A 1 288 ? 15.229 -13.988 -6.876 1.00 91.88 288 PRO A C 1
ATOM 2323 O O . PRO A 1 288 ? 16.268 -14.005 -6.202 1.00 91.88 288 PRO A O 1
ATOM 2326 N N . TYR A 1 289 ? 14.092 -13.455 -6.433 1.00 93.62 289 TYR A N 1
ATOM 2327 C CA . TYR A 1 289 ? 13.980 -12.914 -5.086 1.00 93.62 289 TYR A CA 1
ATOM 2328 C C . TYR A 1 289 ? 14.136 -14.018 -4.039 1.00 93.62 289 TYR A C 1
ATOM 2330 O O . TYR A 1 289 ? 13.546 -15.100 -4.146 1.00 93.62 289 TYR A O 1
ATOM 2338 N N . ARG A 1 290 ? 14.972 -13.739 -3.033 1.00 94.75 290 ARG A N 1
ATOM 2339 C CA . ARG A 1 290 ? 15.234 -14.601 -1.876 1.00 94.75 290 ARG A CA 1
ATOM 2340 C C . ARG A 1 290 ? 15.496 -13.750 -0.651 1.00 94.75 290 ARG A C 1
ATOM 2342 O O . ARG A 1 290 ? 16.573 -13.167 -0.526 1.00 94.75 290 ARG A O 1
ATOM 2349 N N . TYR A 1 291 ? 14.538 -13.717 0.264 1.00 95.25 291 TYR A N 1
ATOM 2350 C CA . TYR A 1 291 ? 14.691 -12.990 1.515 1.00 95.25 291 TYR A CA 1
ATOM 2351 C C . TYR A 1 291 ? 15.178 -13.922 2.626 1.00 95.25 291 TYR A C 1
ATOM 2353 O O . TYR A 1 291 ? 14.441 -14.828 2.996 1.00 95.25 291 TYR A O 1
ATOM 2361 N N . PRO A 1 292 ? 16.363 -13.722 3.227 1.00 92.62 292 PRO A N 1
ATOM 2362 C CA . PRO A 1 292 ? 16.940 -14.705 4.154 1.00 92.62 292 PRO A CA 1
ATOM 2363 C C . PRO A 1 292 ? 16.097 -15.057 5.389 1.00 92.62 292 PRO A C 1
ATOM 2365 O O . PRO A 1 292 ? 16.308 -16.120 5.968 1.00 92.62 292 PRO A O 1
ATOM 2368 N N . GLY A 1 293 ? 15.167 -14.188 5.799 1.00 91.00 293 GLY A N 1
ATOM 2369 C CA . GLY A 1 293 ? 14.223 -14.461 6.889 1.00 91.00 293 GLY A CA 1
ATOM 2370 C C . GLY A 1 293 ? 13.077 -15.411 6.521 1.00 91.00 293 GLY A C 1
ATOM 2371 O O . GLY A 1 293 ? 12.563 -16.097 7.401 1.00 91.00 293 GLY A O 1
ATOM 2372 N N . LEU A 1 294 ? 12.726 -15.517 5.234 1.00 96.44 294 LEU A N 1
ATOM 2373 C CA . LEU A 1 294 ? 11.595 -16.327 4.788 1.00 96.44 294 LEU A CA 1
ATOM 2374 C C . LEU A 1 294 ? 11.936 -17.834 4.785 1.00 96.44 294 LEU A C 1
ATOM 2376 O O . LEU A 1 294 ? 13.093 -18.227 4.581 1.00 96.44 294 LEU A O 1
ATOM 2380 N N . PRO A 1 295 ? 10.928 -18.717 4.937 1.00 96.62 295 PRO A N 1
ATOM 2381 C CA . PRO A 1 295 ? 11.092 -20.161 4.780 1.00 96.62 295 PRO A CA 1
ATOM 2382 C C . PRO A 1 295 ? 11.670 -20.570 3.417 1.00 96.62 295 PRO A C 1
ATOM 2384 O O . PRO A 1 295 ? 11.728 -19.781 2.475 1.00 96.62 295 PRO A O 1
ATOM 2387 N N . ARG A 1 296 ? 12.057 -21.850 3.298 1.00 97.12 296 ARG A N 1
ATOM 2388 C CA . ARG A 1 296 ? 12.547 -22.456 2.041 1.00 97.12 296 ARG A CA 1
ATOM 2389 C C . ARG A 1 296 ? 13.705 -21.666 1.420 1.00 97.12 296 ARG A C 1
ATOM 2391 O O . ARG A 1 296 ? 13.658 -21.302 0.251 1.00 97.12 296 ARG A O 1
ATOM 2398 N N . GLU A 1 297 ? 14.732 -21.397 2.228 1.00 96.44 297 GLU A N 1
ATOM 2399 C CA . GLU A 1 297 ? 15.930 -20.651 1.800 1.00 96.44 297 GLU A CA 1
ATOM 2400 C C . GLU A 1 297 ? 15.594 -19.248 1.262 1.00 96.44 297 GLU A C 1
ATOM 2402 O O . GLU A 1 297 ? 16.233 -18.737 0.345 1.00 96.44 297 GLU A O 1
ATOM 2407 N N . GLY A 1 298 ? 14.567 -18.626 1.840 1.00 96.25 298 GLY A N 1
ATOM 2408 C CA . GLY A 1 298 ? 14.119 -17.288 1.496 1.00 96.25 298 GLY A CA 1
ATOM 2409 C C . GLY A 1 298 ? 13.074 -17.190 0.389 1.00 96.25 298 GLY A C 1
ATOM 2410 O O . GLY A 1 298 ? 12.803 -16.087 -0.079 1.00 96.25 298 GLY A O 1
ATOM 2411 N N . LYS A 1 299 ? 12.498 -18.321 -0.035 1.00 97.06 299 LYS A N 1
ATOM 2412 C CA . LYS A 1 299 ? 11.467 -18.410 -1.084 1.00 97.06 299 LYS A CA 1
ATOM 2413 C C . LYS A 1 299 ? 10.031 -18.227 -0.559 1.00 97.06 299 LYS A C 1
ATOM 2415 O O . LYS A 1 299 ? 9.103 -18.060 -1.333 1.00 97.06 299 LYS A O 1
ATOM 2420 N N . GLY A 1 300 ? 9.819 -18.272 0.756 1.00 97.81 300 GLY A N 1
ATOM 2421 C CA . GLY A 1 300 ? 8.472 -18.179 1.333 1.00 97.81 300 GLY A CA 1
ATOM 2422 C C . GLY A 1 300 ? 7.690 -19.496 1.267 1.00 97.81 300 GLY A C 1
ATOM 2423 O O . GLY A 1 300 ? 8.258 -20.569 1.033 1.00 97.81 300 GLY A O 1
ATOM 2424 N N . ALA A 1 301 ? 6.389 -19.436 1.546 1.00 97.25 301 ALA A N 1
ATOM 2425 C CA . ALA A 1 301 ? 5.506 -20.598 1.538 1.00 97.25 301 ALA A CA 1
ATOM 2426 C C . ALA A 1 301 ? 5.272 -21.119 0.103 1.00 97.25 301 ALA A C 1
ATOM 2428 O O . ALA A 1 301 ? 5.322 -20.336 -0.844 1.00 97.25 301 ALA A O 1
ATOM 2429 N N . PRO A 1 302 ? 5.041 -22.434 -0.092 1.00 98.00 302 PRO A N 1
ATOM 2430 C CA . PRO A 1 302 ? 4.698 -22.984 -1.403 1.00 98.00 302 PRO A CA 1
ATOM 2431 C C . PRO A 1 302 ? 3.439 -22.360 -1.990 1.00 98.00 302 PRO A C 1
ATOM 2433 O O . PRO A 1 302 ? 2.432 -22.255 -1.295 1.00 98.00 302 PRO A O 1
ATOM 2436 N N . THR A 1 303 ? 3.481 -22.027 -3.278 1.00 98.00 303 THR A N 1
ATOM 2437 C CA . THR A 1 303 ? 2.325 -21.500 -4.009 1.00 98.00 303 THR A CA 1
ATOM 2438 C C . THR A 1 303 ? 2.038 -22.262 -5.305 1.00 98.00 303 THR A C 1
ATOM 2440 O O . THR A 1 303 ? 2.872 -22.997 -5.835 1.00 98.00 303 THR A O 1
ATOM 2443 N N . ASN A 1 304 ? 0.825 -22.112 -5.836 1.00 97.19 304 ASN A N 1
ATOM 2444 C CA . ASN A 1 304 ? 0.456 -22.598 -7.160 1.00 97.19 304 ASN A CA 1
ATOM 2445 C C . ASN A 1 304 ? 0.837 -21.573 -8.242 1.00 97.19 304 ASN A C 1
ATOM 2447 O O . ASN A 1 304 ? 0.085 -20.631 -8.495 1.00 97.19 304 ASN A O 1
ATOM 2451 N N . ALA A 1 305 ? 1.949 -21.812 -8.943 1.00 93.44 305 ALA A N 1
ATOM 2452 C CA . ALA A 1 305 ? 2.436 -20.957 -10.036 1.00 93.44 305 ALA A CA 1
ATOM 2453 C C . ALA A 1 305 ? 1.456 -20.788 -11.217 1.00 93.44 305 ALA A C 1
ATOM 2455 O O . ALA A 1 305 ? 1.633 -19.904 -12.047 1.00 93.44 305 ALA A O 1
ATOM 2456 N N . SER A 1 306 ? 0.420 -21.627 -11.321 1.00 95.12 306 SER A N 1
ATOM 2457 C CA . SER A 1 306 ? -0.627 -21.500 -12.346 1.00 95.12 306 SER A CA 1
ATOM 2458 C C . SER A 1 306 ? -1.866 -20.733 -11.871 1.00 95.12 306 SER A C 1
ATOM 2460 O O . SER A 1 306 ? -2.819 -20.619 -12.633 1.00 95.12 306 SER A O 1
ATOM 2462 N N . SER A 1 307 ? -1.873 -20.206 -10.641 1.00 97.44 307 SER A N 1
ATOM 2463 C CA . SER A 1 307 ? -3.018 -19.469 -10.076 1.00 97.44 307 SER A CA 1
ATOM 2464 C C . SER A 1 307 ? -3.305 -18.135 -10.771 1.00 97.44 307 SER A C 1
ATOM 2466 O O . SER A 1 307 ? -4.393 -17.592 -10.629 1.00 97.44 307 SER A O 1
ATOM 2468 N N . GLY A 1 308 ? -2.323 -17.565 -11.479 1.00 98.00 308 GLY A N 1
ATOM 2469 C CA . GLY A 1 308 ? -2.411 -16.221 -12.058 1.00 98.00 308 GLY A CA 1
ATOM 2470 C C . GLY A 1 308 ? -2.240 -15.080 -11.046 1.00 98.00 308 GLY A C 1
ATOM 2471 O O . GLY A 1 308 ? -2.147 -13.928 -11.466 1.00 98.00 308 GLY A O 1
ATOM 2472 N N . LEU A 1 309 ? -2.154 -15.373 -9.745 1.00 98.81 309 LEU A N 1
ATOM 2473 C CA . LEU A 1 309 ? -1.894 -14.392 -8.689 1.00 98.81 309 LEU A CA 1
ATOM 2474 C C . LEU A 1 309 ? -0.407 -14.012 -8.641 1.00 98.81 309 LEU A C 1
ATOM 2476 O O . LEU A 1 309 ? 0.466 -14.814 -8.973 1.00 98.81 309 LEU A O 1
ATOM 2480 N N . ILE A 1 310 ? -0.121 -12.786 -8.206 1.00 98.88 310 ILE A N 1
ATOM 2481 C CA . ILE A 1 310 ? 1.235 -12.260 -8.033 1.00 98.88 310 ILE A CA 1
ATOM 2482 C C . ILE A 1 310 ? 1.692 -12.550 -6.602 1.00 98.88 310 ILE A C 1
ATOM 2484 O O . ILE A 1 310 ? 1.001 -12.204 -5.635 1.00 98.88 310 ILE A O 1
ATOM 2488 N N . TRP A 1 311 ? 2.846 -13.204 -6.479 1.00 98.75 311 TRP A N 1
ATOM 2489 C CA . TRP A 1 311 ? 3.493 -13.490 -5.201 1.00 98.75 311 TRP A CA 1
ATOM 2490 C C . TRP A 1 311 ? 3.941 -12.196 -4.505 1.00 98.75 311 TRP A C 1
ATOM 2492 O O . TRP A 1 311 ? 4.315 -11.232 -5.163 1.00 98.75 311 TRP A O 1
ATOM 2502 N N . THR A 1 312 ? 3.913 -12.163 -3.174 1.00 98.75 312 THR A N 1
ATOM 2503 C CA . THR A 1 312 ? 4.537 -11.114 -2.353 1.00 98.75 312 THR A CA 1
ATOM 2504 C C . THR A 1 312 ? 5.141 -11.733 -1.101 1.00 98.75 312 THR A C 1
ATOM 2506 O O . THR A 1 312 ? 4.571 -12.659 -0.517 1.00 98.75 312 THR A O 1
ATOM 2509 N N . GLY A 1 313 ? 6.302 -11.240 -0.670 1.00 98.44 313 GLY A N 1
ATOM 2510 C CA . GLY A 1 313 ? 6.962 -11.741 0.539 1.00 98.44 313 GLY A CA 1
ATOM 2511 C C . GLY A 1 313 ? 6.300 -11.204 1.805 1.00 98.44 313 GLY A C 1
ATOM 2512 O O . GLY A 1 313 ? 6.123 -11.931 2.784 1.00 98.44 313 GLY A O 1
ATOM 2513 N N . PHE A 1 314 ? 5.897 -9.936 1.754 1.00 98.81 314 PHE A N 1
ATOM 2514 C CA . PHE A 1 314 ? 5.455 -9.160 2.904 1.00 98.81 314 PHE A CA 1
ATOM 2515 C C . PHE A 1 314 ? 4.119 -8.466 2.633 1.00 98.81 314 PHE A C 1
ATOM 2517 O O . PHE A 1 314 ? 3.729 -8.225 1.485 1.00 98.81 314 PHE A O 1
ATOM 2524 N N . ARG A 1 315 ? 3.412 -8.194 3.727 1.00 98.81 315 ARG A N 1
ATOM 2525 C CA . ARG A 1 315 ? 2.185 -7.396 3.809 1.00 98.81 315 ARG A CA 1
ATOM 2526 C C . ARG A 1 315 ? 2.540 -5.908 3.854 1.00 98.81 315 ARG A C 1
ATOM 2528 O O . ARG A 1 315 ? 3.655 -5.584 4.244 1.00 98.81 315 ARG A O 1
ATOM 2535 N N . PRO A 1 316 ? 1.579 -4.990 3.646 1.00 98.44 316 PRO A N 1
ATOM 2536 C CA . PRO A 1 316 ? 1.803 -3.561 3.885 1.00 98.44 316 PRO A CA 1
ATOM 2537 C C . PRO A 1 316 ? 2.097 -3.206 5.357 1.00 98.44 316 PRO A C 1
ATOM 2539 O O . PRO A 1 316 ? 2.342 -2.046 5.668 1.00 98.44 316 PRO A O 1
ATOM 2542 N N . SER A 1 317 ? 2.043 -4.176 6.276 1.00 97.38 317 SER A N 1
ATOM 2543 C CA . SER A 1 317 ? 2.494 -4.029 7.663 1.00 97.38 317 SER A CA 1
ATOM 2544 C C . SER A 1 317 ? 3.991 -4.302 7.859 1.00 97.38 317 SER A C 1
ATOM 2546 O O . SER A 1 317 ? 4.427 -4.359 9.004 1.00 97.38 317 SER A O 1
ATOM 2548 N N . ASP A 1 318 ? 4.757 -4.557 6.790 1.00 97.00 318 ASP A N 1
ATOM 2549 C CA . ASP A 1 318 ? 6.132 -5.082 6.821 1.00 97.00 318 ASP A CA 1
ATOM 2550 C C . ASP A 1 318 ? 6.270 -6.483 7.460 1.00 97.00 318 ASP A C 1
ATOM 2552 O O . ASP A 1 318 ? 7.384 -6.985 7.636 1.00 97.00 318 ASP A O 1
ATOM 2556 N N . ASP A 1 319 ? 5.156 -7.149 7.792 1.00 97.69 319 ASP A N 1
ATOM 2557 C CA . ASP A 1 319 ? 5.153 -8.530 8.281 1.00 97.69 319 ASP A CA 1
ATOM 2558 C C . ASP A 1 319 ? 5.176 -9.533 7.122 1.00 97.69 319 ASP A C 1
ATOM 2560 O O . ASP A 1 319 ? 4.560 -9.323 6.076 1.00 97.69 319 ASP A O 1
ATOM 2564 N N . GLU A 1 320 ? 5.834 -10.670 7.339 1.00 97.94 320 GLU A N 1
ATOM 2565 C CA . GLU A 1 320 ? 5.853 -11.789 6.39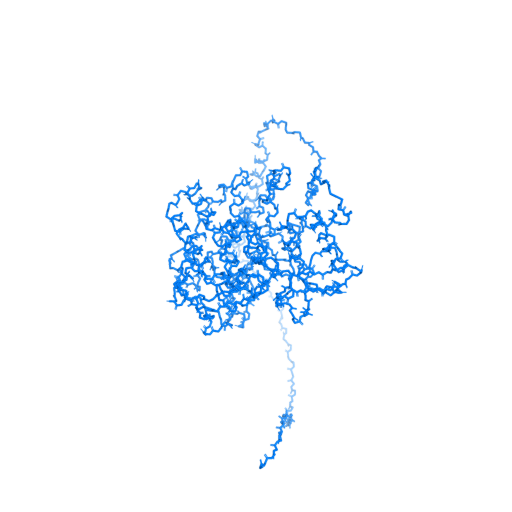4 1.00 97.94 320 GLU A CA 1
ATOM 2566 C C . GLU A 1 320 ? 4.432 -12.315 6.127 1.00 97.94 320 GLU A C 1
ATOM 2568 O O . GLU A 1 320 ? 3.611 -12.451 7.046 1.00 97.94 320 GLU A O 1
ATOM 2573 N N . CYS A 1 321 ? 4.144 -12.640 4.865 1.00 98.56 321 CYS A N 1
ATOM 2574 C CA . CYS A 1 321 ? 2.902 -13.319 4.509 1.00 98.56 321 CYS A CA 1
ATOM 2575 C C . CYS A 1 321 ? 2.924 -14.776 4.990 1.00 98.56 321 CYS A C 1
ATOM 2577 O O . CYS A 1 321 ? 3.952 -15.449 4.898 1.00 98.56 321 CYS A O 1
ATOM 2579 N N . GLU A 1 322 ? 1.781 -15.292 5.455 1.00 98.06 322 GLU A N 1
ATOM 2580 C CA . GLU A 1 322 ? 1.657 -16.719 5.794 1.00 98.06 322 GLU A CA 1
ATOM 2581 C C . GLU A 1 322 ? 1.469 -17.558 4.528 1.00 98.06 322 GLU A C 1
ATOM 2583 O O . GLU A 1 322 ? 2.164 -18.555 4.326 1.00 98.06 322 GLU A O 1
ATOM 2588 N N . PHE A 1 323 ? 0.576 -17.101 3.647 1.00 98.56 323 PHE A N 1
ATOM 2589 C CA . PHE A 1 323 ? 0.506 -17.550 2.262 1.00 98.56 323 PHE A CA 1
ATOM 2590 C C . PHE A 1 323 ? 0.794 -16.371 1.335 1.00 98.56 323 PHE A C 1
ATOM 2592 O O . PHE A 1 323 ? 0.289 -15.269 1.529 1.00 98.56 323 PHE A O 1
ATOM 2599 N N . ASN A 1 324 ? 1.641 -16.580 0.333 1.00 98.56 324 ASN A N 1
ATOM 2600 C CA . ASN A 1 324 ? 2.256 -15.468 -0.387 1.00 98.56 324 ASN A CA 1
ATOM 2601 C C . ASN A 1 324 ? 1.408 -14.871 -1.523 1.00 98.56 324 ASN A C 1
ATOM 2603 O O . ASN A 1 324 ? 1.882 -13.967 -2.207 1.00 98.56 324 ASN A O 1
ATOM 2607 N N . TYR A 1 325 ? 0.157 -15.305 -1.716 1.00 98.88 325 TYR A N 1
ATOM 2608 C CA . TYR A 1 325 ? -0.810 -14.538 -2.505 1.00 98.88 325 TYR A CA 1
ATOM 2609 C C . TYR A 1 325 ? -1.711 -13.718 -1.586 1.00 98.88 325 TYR A C 1
ATOM 2611 O O . TYR A 1 325 ? -2.797 -14.145 -1.187 1.00 98.88 325 TYR A O 1
ATOM 2619 N N . LEU A 1 326 ? -1.240 -12.514 -1.257 1.00 98.94 326 LEU A N 1
ATOM 2620 C CA . LEU A 1 326 ? -1.983 -11.520 -0.489 1.00 98.94 326 LEU A CA 1
ATOM 2621 C C . LEU A 1 326 ? -3.105 -10.933 -1.355 1.00 98.94 326 LEU A C 1
ATOM 2623 O O . LEU A 1 326 ? -2.856 -10.174 -2.298 1.00 98.94 326 LEU A O 1
ATOM 2627 N N . ILE A 1 327 ? -4.348 -11.290 -1.041 1.00 98.94 327 ILE A N 1
ATOM 2628 C CA . ILE A 1 327 ? -5.530 -10.953 -1.837 1.00 98.94 327 ILE A CA 1
ATOM 2629 C C . ILE A 1 327 ? -5.767 -9.443 -1.961 1.00 98.94 327 ILE A C 1
ATOM 2631 O O . ILE A 1 327 ? -5.920 -8.985 -3.094 1.00 98.94 327 ILE A O 1
ATOM 2635 N N . PRO A 1 328 ? -5.767 -8.629 -0.885 1.00 98.94 328 PRO A N 1
ATOM 2636 C CA . PRO A 1 328 ? -6.018 -7.197 -1.039 1.00 98.94 328 PRO A CA 1
ATOM 2637 C C . PRO A 1 328 ? -4.928 -6.487 -1.860 1.00 98.94 328 PRO A C 1
ATOM 2639 O O . PRO A 1 328 ? -5.239 -5.564 -2.612 1.00 98.94 328 PRO A O 1
ATOM 2642 N N . ALA A 1 329 ? -3.673 -6.946 -1.803 1.00 98.94 329 ALA A N 1
ATOM 2643 C CA . ALA A 1 329 ? -2.607 -6.419 -2.656 1.00 98.94 329 ALA A CA 1
ATOM 2644 C C . ALA A 1 329 ? -2.764 -6.847 -4.124 1.00 98.94 329 ALA A C 1
ATOM 2646 O O . ALA A 1 329 ? -2.577 -6.024 -5.014 1.00 98.94 329 ALA A O 1
ATOM 2647 N N . ASN A 1 330 ? -3.193 -8.086 -4.393 1.00 98.94 330 ASN A N 1
ATOM 2648 C CA . ASN A 1 330 ? -3.522 -8.533 -5.752 1.00 98.94 330 ASN A CA 1
ATOM 2649 C C . ASN A 1 330 ? -4.721 -7.763 -6.338 1.00 98.94 330 ASN A C 1
ATOM 2651 O O . ASN A 1 330 ? -4.688 -7.371 -7.503 1.00 98.94 330 ASN A O 1
ATOM 2655 N N . MET A 1 331 ? -5.746 -7.463 -5.533 1.00 98.94 331 MET A N 1
ATOM 2656 C CA . MET A 1 331 ? -6.849 -6.581 -5.940 1.00 98.94 331 MET A CA 1
ATOM 2657 C C . MET A 1 331 ? -6.348 -5.171 -6.275 1.00 98.94 331 MET A C 1
ATOM 2659 O O . MET A 1 331 ? -6.771 -4.584 -7.271 1.00 98.94 331 MET A O 1
ATOM 2663 N N . PHE A 1 332 ? -5.418 -4.627 -5.482 1.00 98.94 332 PHE A N 1
ATOM 2664 C CA . PHE A 1 332 ? -4.825 -3.323 -5.775 1.00 98.94 332 PHE A CA 1
ATOM 2665 C C . PHE A 1 332 ? -3.959 -3.352 -7.046 1.00 98.94 332 PHE A C 1
ATOM 2667 O O . PHE A 1 332 ? -4.008 -2.409 -7.835 1.00 98.94 332 PHE A O 1
ATOM 2674 N N . ALA A 1 333 ? -3.239 -4.449 -7.297 1.00 98.94 333 ALA A N 1
ATOM 2675 C CA . ALA A 1 333 ? -2.458 -4.635 -8.515 1.00 98.94 333 ALA A CA 1
ATOM 2676 C C . ALA A 1 333 ? -3.342 -4.623 -9.771 1.00 98.94 333 ALA A C 1
ATOM 2678 O O . ALA A 1 333 ? -2.976 -3.979 -10.750 1.00 98.94 333 ALA A O 1
ATOM 2679 N N . VAL A 1 334 ? -4.535 -5.237 -9.739 1.00 98.94 334 VAL A N 1
ATOM 2680 C CA . VAL A 1 334 ? -5.506 -5.142 -10.851 1.00 98.94 334 VAL A CA 1
ATOM 2681 C C . VAL A 1 334 ? -5.852 -3.681 -11.151 1.00 98.94 334 VAL A C 1
ATOM 2683 O O . VAL A 1 334 ? -5.732 -3.254 -12.297 1.00 98.94 334 VAL A O 1
ATOM 2686 N N . VAL A 1 335 ? -6.191 -2.891 -10.126 1.00 98.94 335 VAL A N 1
ATOM 2687 C CA . VAL A 1 335 ? -6.501 -1.457 -10.291 1.00 98.94 335 VAL A CA 1
ATOM 2688 C C . VAL A 1 335 ? -5.308 -0.688 -10.860 1.00 98.94 335 VAL A C 1
ATOM 2690 O O . VAL A 1 335 ? -5.452 0.099 -11.794 1.00 98.94 335 VAL A O 1
ATOM 2693 N N . ALA A 1 336 ? -4.114 -0.918 -10.311 1.00 98.94 336 ALA A N 1
ATOM 2694 C CA . ALA A 1 336 ? -2.895 -0.260 -10.759 1.00 98.94 336 ALA A CA 1
ATOM 2695 C C . ALA A 1 336 ? -2.575 -0.592 -12.227 1.00 98.94 336 ALA A C 1
ATOM 2697 O O . ALA A 1 336 ? -2.228 0.302 -12.995 1.00 98.94 336 ALA A O 1
ATOM 2698 N N . LEU A 1 337 ? -2.750 -1.846 -12.650 1.00 98.94 337 LEU A N 1
ATOM 2699 C CA . LEU A 1 337 ? -2.542 -2.267 -14.037 1.00 98.94 337 LEU A CA 1
ATOM 2700 C C . LEU A 1 337 ? -3.557 -1.654 -14.997 1.00 98.94 337 LEU A C 1
ATOM 2702 O O . LEU A 1 337 ? -3.189 -1.296 -16.114 1.00 98.94 337 LEU A O 1
ATOM 2706 N N . GLU A 1 338 ? -4.812 -1.503 -14.580 1.00 98.88 338 GLU A N 1
ATOM 2707 C CA . GLU A 1 338 ? -5.834 -0.818 -15.375 1.00 98.88 338 GLU A CA 1
ATOM 2708 C C . GLU A 1 338 ? -5.489 0.663 -15.569 1.00 98.88 338 GLU A C 1
ATOM 2710 O O . GLU A 1 338 ? -5.533 1.155 -16.699 1.00 98.88 338 GLU A O 1
ATOM 2715 N N . TYR A 1 339 ? -5.037 1.343 -14.510 1.00 98.81 339 TYR A N 1
ATOM 2716 C CA . TYR A 1 339 ? -4.514 2.707 -14.610 1.00 98.81 339 TYR A CA 1
ATOM 2717 C C . TYR A 1 339 ? -3.339 2.803 -15.583 1.00 98.81 339 TYR A C 1
ATOM 2719 O O . TYR A 1 339 ? -3.306 3.698 -16.429 1.00 98.81 339 TYR A O 1
ATOM 2727 N N . MET A 1 340 ? -2.371 1.888 -15.480 1.00 98.81 340 MET A N 1
ATOM 2728 C CA . MET A 1 340 ? -1.193 1.910 -16.348 1.00 98.81 340 MET A CA 1
ATOM 2729 C C . MET A 1 340 ? -1.533 1.552 -17.792 1.00 98.81 340 MET A C 1
ATOM 2731 O O . MET A 1 340 ? -0.916 2.098 -18.698 1.00 98.81 340 MET A O 1
ATOM 2735 N N . ALA A 1 341 ? -2.522 0.690 -18.033 1.00 98.88 341 ALA A N 1
ATOM 2736 C CA . ALA A 1 341 ? -2.993 0.396 -19.381 1.00 98.88 341 ALA A CA 1
ATOM 2737 C C . ALA A 1 341 ? -3.628 1.621 -20.054 1.00 98.88 341 ALA A C 1
ATOM 2739 O O . ALA A 1 341 ? -3.385 1.851 -21.236 1.00 98.88 341 ALA A O 1
ATOM 2740 N N . GLU A 1 342 ? -4.417 2.404 -19.315 1.00 98.75 342 GLU A N 1
ATOM 2741 C CA . GLU A 1 342 ? -4.995 3.656 -19.817 1.00 98.75 342 GLU A CA 1
ATOM 2742 C C . GLU A 1 342 ? -3.909 4.702 -20.095 1.00 98.75 342 GLU A C 1
ATOM 2744 O O . GLU A 1 342 ? -3.863 5.272 -21.181 1.00 98.75 342 GLU A O 1
ATOM 2749 N N . MET A 1 343 ? -2.979 4.909 -19.156 1.00 98.75 343 MET A N 1
ATOM 2750 C CA . MET A 1 343 ? -1.859 5.836 -19.357 1.00 98.75 343 MET A CA 1
ATOM 2751 C C . MET A 1 343 ? -0.943 5.407 -20.510 1.00 98.75 343 MET A C 1
ATOM 2753 O O . MET A 1 343 ? -0.471 6.250 -21.270 1.00 98.75 343 MET A O 1
ATOM 2757 N N . ALA A 1 344 ? -0.693 4.109 -20.672 1.00 98.75 344 ALA A N 1
ATOM 2758 C CA . ALA A 1 344 ? 0.128 3.604 -21.763 1.00 98.75 344 ALA A CA 1
ATOM 2759 C C . ALA A 1 344 ? -0.489 3.899 -23.136 1.00 98.75 344 ALA A C 1
ATOM 2761 O O . ALA A 1 344 ? 0.246 4.309 -24.031 1.00 98.75 344 ALA A O 1
ATOM 2762 N N . ASP A 1 345 ? -1.808 3.773 -23.289 1.00 98.44 345 ASP A N 1
ATOM 2763 C CA . ASP A 1 345 ? -2.490 4.145 -24.532 1.00 98.44 345 ASP A CA 1
ATOM 2764 C C . ASP A 1 345 ? -2.514 5.672 -24.733 1.00 98.44 345 ASP A C 1
ATOM 2766 O O . ASP A 1 345 ? -2.092 6.163 -25.780 1.00 98.44 345 ASP A O 1
ATOM 2770 N N . ASP A 1 346 ? -2.966 6.429 -23.727 1.00 98.19 346 ASP A N 1
ATOM 2771 C CA . ASP A 1 346 ? -3.347 7.838 -23.906 1.00 98.19 346 ASP A CA 1
ATOM 2772 C C . ASP A 1 346 ? -2.201 8.839 -23.679 1.00 98.19 346 ASP A C 1
ATOM 2774 O O . ASP A 1 346 ? -2.220 9.942 -24.230 1.00 98.19 346 ASP A O 1
ATOM 2778 N N . LEU A 1 347 ? -1.212 8.493 -22.847 1.00 98.06 347 LEU A N 1
ATOM 2779 C CA . LEU A 1 347 ? -0.120 9.392 -22.455 1.00 98.06 347 LEU A CA 1
ATOM 2780 C C . LEU A 1 347 ? 1.219 9.009 -23.090 1.00 98.06 347 LEU A C 1
ATOM 2782 O O . LEU A 1 347 ? 1.937 9.890 -23.575 1.00 98.06 347 LEU A O 1
ATOM 2786 N N . TRP A 1 348 ? 1.562 7.719 -23.076 1.00 98.44 348 TRP A N 1
ATOM 2787 C CA . TRP A 1 348 ? 2.857 7.230 -23.568 1.00 98.44 348 TRP A CA 1
ATOM 2788 C C . TRP A 1 348 ? 2.814 6.714 -25.009 1.00 98.44 348 TRP A C 1
ATOM 2790 O O . TRP A 1 348 ? 3.855 6.663 -25.659 1.00 98.44 348 TRP A O 1
ATOM 2800 N N . ASN A 1 349 ? 1.629 6.413 -25.552 1.00 98.00 349 ASN A N 1
ATOM 2801 C CA . ASN A 1 349 ? 1.467 5.756 -26.856 1.00 98.00 349 ASN A CA 1
ATOM 2802 C C . ASN A 1 349 ? 2.270 4.437 -26.947 1.00 98.00 349 ASN A C 1
ATOM 2804 O O . ASN A 1 349 ? 2.882 4.124 -27.971 1.00 98.00 349 ASN A O 1
ATOM 2808 N N . ASN A 1 350 ? 2.294 3.674 -25.852 1.00 98.38 350 ASN A N 1
ATOM 2809 C CA . ASN A 1 350 ? 3.023 2.419 -25.704 1.00 98.38 350 ASN A CA 1
ATOM 2810 C C . ASN A 1 350 ? 2.050 1.227 -25.704 1.00 98.38 350 ASN A C 1
ATOM 2812 O O . ASN A 1 350 ? 1.730 0.632 -24.671 1.00 98.38 350 ASN A O 1
ATOM 2816 N N . ASP A 1 351 ? 1.617 0.837 -26.906 1.00 98.38 351 ASP A N 1
ATOM 2817 C CA . ASP A 1 351 ? 0.712 -0.299 -27.137 1.00 98.38 351 ASP A CA 1
ATOM 2818 C C . ASP A 1 351 ? 1.211 -1.617 -26.517 1.00 98.38 351 ASP A C 1
ATOM 2820 O O . ASP A 1 351 ? 0.420 -2.515 -26.210 1.00 98.38 351 ASP A O 1
ATOM 2824 N N . VAL A 1 352 ? 2.533 -1.788 -26.403 1.00 98.19 352 VAL A N 1
ATOM 2825 C CA . VAL A 1 352 ? 3.144 -3.010 -25.865 1.00 98.19 352 VAL A CA 1
ATOM 2826 C C . VAL A 1 352 ? 2.923 -3.078 -24.360 1.00 98.19 352 VAL A C 1
ATOM 2828 O O . VAL A 1 352 ? 2.421 -4.095 -23.869 1.00 98.19 352 VAL A O 1
ATOM 2831 N N . LEU A 1 353 ? 3.244 -2.001 -23.640 1.00 98.38 353 LEU A N 1
ATOM 2832 C CA . LEU A 1 353 ? 2.990 -1.888 -22.207 1.00 98.38 353 LEU A CA 1
ATOM 2833 C C . LEU A 1 353 ? 1.496 -2.024 -21.907 1.00 98.38 353 LEU A C 1
ATOM 2835 O O . LEU A 1 353 ? 1.119 -2.829 -21.055 1.00 98.38 353 LEU A O 1
ATOM 2839 N N . ALA A 1 354 ? 0.635 -1.343 -22.667 1.00 98.81 354 ALA A N 1
ATOM 2840 C CA . ALA A 1 354 ? -0.808 -1.400 -22.459 1.00 98.81 354 ALA A CA 1
ATOM 2841 C C . ALA A 1 354 ? -1.373 -2.825 -22.601 1.00 98.81 354 ALA A C 1
ATOM 2843 O O . ALA A 1 354 ? -2.159 -3.287 -21.768 1.00 98.81 354 ALA A O 1
ATOM 2844 N N . LYS A 1 355 ? -0.948 -3.572 -23.631 1.00 98.81 355 LYS A N 1
ATOM 2845 C CA . LYS A 1 355 ? -1.357 -4.976 -23.831 1.00 98.81 355 LYS A CA 1
ATOM 2846 C C . LYS A 1 355 ? -0.864 -5.885 -22.710 1.00 98.81 355 LYS A C 1
ATOM 2848 O O . LYS A 1 355 ? -1.619 -6.748 -22.260 1.00 98.81 355 LYS A O 1
ATOM 2853 N N . ARG A 1 356 ? 0.381 -5.705 -22.262 1.00 98.62 356 ARG A N 1
ATOM 2854 C CA . ARG A 1 356 ? 0.962 -6.476 -21.152 1.00 98.62 356 ARG A CA 1
ATOM 2855 C C . ARG A 1 356 ? 0.214 -6.210 -19.848 1.00 98.62 356 ARG A C 1
ATOM 2857 O O . ARG A 1 356 ? -0.195 -7.169 -19.200 1.00 98.62 356 ARG A O 1
ATOM 2864 N N . ALA A 1 357 ? -0.042 -4.942 -19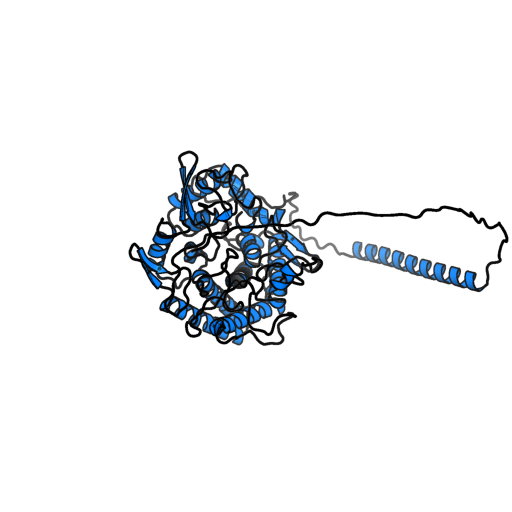.525 1.00 98.88 357 ALA A N 1
ATOM 2865 C CA . ALA A 1 357 ? -0.764 -4.543 -18.322 1.00 98.88 357 ALA A CA 1
ATOM 2866 C C . ALA A 1 357 ? -2.189 -5.122 -18.288 1.00 98.88 357 ALA A C 1
ATOM 2868 O O . ALA A 1 357 ? -2.565 -5.767 -17.314 1.00 98.88 357 ALA A O 1
ATOM 2869 N N . ARG A 1 358 ? -2.951 -5.005 -19.387 1.00 98.88 358 ARG A N 1
ATOM 2870 C CA . ARG A 1 358 ? -4.303 -5.595 -19.498 1.00 98.88 358 ARG A CA 1
ATOM 2871 C C . ARG A 1 358 ? -4.304 -7.109 -19.359 1.00 98.88 358 ARG A C 1
ATOM 2873 O O . ARG A 1 358 ? -5.177 -7.668 -18.698 1.00 98.88 358 ARG A O 1
ATOM 2880 N N . LYS A 1 359 ? -3.350 -7.781 -20.009 1.00 98.88 359 LYS A N 1
ATOM 2881 C CA . LYS A 1 359 ? -3.229 -9.239 -19.947 1.00 98.88 359 LYS A CA 1
ATOM 2882 C C . LYS A 1 359 ? -2.977 -9.694 -18.509 1.00 98.88 359 LYS A C 1
ATOM 2884 O O . LYS A 1 359 ? -3.696 -10.570 -18.034 1.00 98.88 359 LYS A O 1
ATOM 2889 N N . LEU A 1 360 ? -2.010 -9.070 -17.835 1.00 98.88 360 LEU A N 1
ATOM 2890 C CA . LEU A 1 360 ? -1.679 -9.373 -16.448 1.00 98.88 360 LEU A CA 1
ATOM 2891 C C . LEU A 1 360 ? -2.865 -9.079 -15.516 1.00 98.88 360 LEU A C 1
ATOM 2893 O O . LEU A 1 360 ? -3.226 -9.935 -14.717 1.00 98.88 360 LEU A O 1
ATOM 2897 N N . ALA A 1 361 ? -3.541 -7.933 -15.671 1.00 98.88 361 ALA A N 1
ATOM 28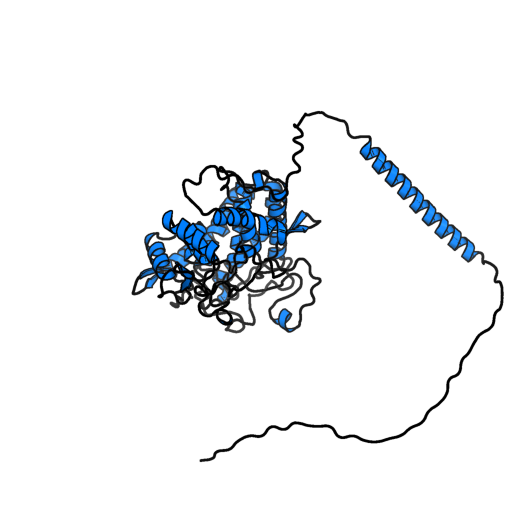98 C CA . ALA A 1 361 ? -4.722 -7.591 -14.872 1.00 98.88 361 ALA A CA 1
ATOM 2899 C C . ALA A 1 361 ? -5.813 -8.665 -14.989 1.00 98.88 361 ALA A C 1
ATOM 2901 O O . ALA A 1 361 ? -6.360 -9.115 -13.986 1.00 98.88 361 ALA A O 1
ATOM 2902 N N . ALA A 1 362 ? -6.083 -9.135 -16.211 1.00 98.88 362 ALA A N 1
ATOM 2903 C CA . ALA A 1 362 ? -7.062 -10.188 -16.453 1.00 98.88 362 ALA A CA 1
ATOM 2904 C C . ALA A 1 362 ? -6.639 -11.546 -15.865 1.00 98.88 362 ALA A C 1
ATOM 2906 O O . ALA A 1 362 ? -7.498 -12.324 -15.456 1.00 98.88 362 ALA A O 1
ATOM 2907 N N . GLU A 1 363 ? -5.345 -11.872 -15.858 1.00 98.88 363 GLU A N 1
ATOM 2908 C CA . GLU A 1 363 ? -4.816 -13.087 -15.222 1.00 98.88 363 GLU A CA 1
ATOM 2909 C C . GLU A 1 363 ? -4.976 -13.050 -13.702 1.00 98.88 363 GLU A C 1
ATOM 2911 O O . GLU A 1 363 ? -5.528 -13.992 -13.135 1.00 98.88 363 GLU A O 1
ATOM 2916 N N . VAL A 1 364 ? -4.586 -11.942 -13.069 1.00 98.88 364 VAL A N 1
ATOM 2917 C CA . VAL A 1 364 ? -4.728 -11.747 -11.620 1.00 98.88 364 VAL A CA 1
ATOM 2918 C C . VAL A 1 364 ? -6.200 -11.749 -11.215 1.00 98.88 364 VAL A C 1
ATOM 2920 O O . VAL A 1 364 ? -6.564 -12.409 -10.245 1.00 98.88 364 VAL A O 1
ATOM 2923 N N . GLN A 1 365 ? -7.065 -11.085 -11.988 1.00 98.75 365 GLN A N 1
ATOM 2924 C CA . GLN A 1 365 ? -8.508 -11.073 -11.747 1.00 98.75 365 GLN A CA 1
ATOM 2925 C C . GLN A 1 365 ? -9.102 -12.487 -11.728 1.00 98.75 365 GLN A C 1
ATOM 2927 O O . GLN A 1 365 ? -9.832 -12.831 -10.800 1.00 98.75 365 GLN A O 1
ATOM 2932 N N . ARG A 1 366 ? -8.748 -13.332 -12.707 1.00 98.62 366 ARG A N 1
ATOM 2933 C CA . ARG A 1 366 ? -9.187 -14.738 -12.721 1.00 98.62 366 ARG A CA 1
ATOM 2934 C C . ARG A 1 366 ? -8.658 -15.507 -11.513 1.00 98.62 366 ARG A C 1
ATOM 2936 O O . ARG A 1 366 ? -9.417 -16.233 -10.882 1.00 98.62 366 ARG A O 1
ATOM 2943 N N . GLY A 1 367 ? -7.393 -15.299 -11.148 1.00 98.62 367 GLY A N 1
ATOM 2944 C CA . GLY A 1 367 ? -6.811 -15.913 -9.955 1.00 98.62 367 GLY A CA 1
ATOM 2945 C C . GLY A 1 367 ? -7.550 -15.543 -8.666 1.00 98.62 367 GLY A C 1
ATOM 2946 O O . GLY A 1 367 ? -7.792 -16.403 -7.818 1.00 98.62 367 GLY A O 1
ATOM 2947 N N . ILE A 1 368 ? -7.974 -14.282 -8.529 1.00 98.75 368 ILE A N 1
ATOM 2948 C CA . ILE A 1 368 ? -8.786 -13.820 -7.392 1.00 98.75 368 ILE A CA 1
ATOM 2949 C C . ILE A 1 368 ? -10.148 -14.528 -7.389 1.00 98.75 368 ILE A C 1
ATOM 2951 O O . ILE A 1 368 ? -10.567 -15.044 -6.353 1.00 98.75 368 ILE A O 1
ATOM 2955 N N . GLU A 1 369 ? -10.836 -14.587 -8.530 1.00 98.00 369 GLU A N 1
ATOM 2956 C CA . GLU A 1 369 ? -12.150 -15.237 -8.650 1.00 98.00 369 GLU A CA 1
ATOM 2957 C C . GLU A 1 369 ? -12.107 -16.736 -8.322 1.00 98.00 369 GLU A C 1
ATOM 2959 O O . GLU A 1 369 ? -13.026 -17.255 -7.683 1.00 98.00 369 GLU A O 1
ATOM 2964 N N . GLU A 1 370 ? -11.038 -17.423 -8.726 1.00 98.00 370 GLU A N 1
ATOM 2965 C CA . GLU A 1 370 ? -10.875 -18.866 -8.539 1.00 98.00 370 GLU A CA 1
ATOM 2966 C C . GLU A 1 370 ? -10.426 -19.246 -7.122 1.00 98.00 370 GLU A C 1
ATOM 2968 O O . GLU A 1 370 ? -10.869 -20.269 -6.593 1.00 98.00 370 GLU A O 1
ATOM 2973 N N . HIS A 1 371 ? -9.561 -18.441 -6.496 1.00 98.50 371 HIS A N 1
ATOM 2974 C CA . HIS A 1 371 ? -8.869 -18.843 -5.268 1.00 98.50 371 HIS A CA 1
ATOM 2975 C C . HIS A 1 371 ? -9.219 -18.017 -4.026 1.00 98.50 371 HIS A C 1
ATOM 2977 O O . HIS A 1 371 ? -9.069 -18.525 -2.917 1.00 98.50 371 HIS A O 1
ATOM 2983 N N . ALA A 1 372 ? -9.683 -16.770 -4.163 1.00 98.19 372 ALA A N 1
ATOM 2984 C CA . ALA A 1 372 ? -9.805 -15.865 -3.017 1.00 98.19 372 ALA A CA 1
ATOM 2985 C C . ALA A 1 372 ? -11.105 -16.029 -2.212 1.00 98.19 372 ALA A C 1
ATOM 2987 O O . ALA A 1 372 ? -11.171 -15.563 -1.076 1.00 98.19 372 ALA A O 1
ATOM 2988 N N . VAL A 1 373 ? -12.153 -16.643 -2.774 1.00 98.50 373 VAL A N 1
ATOM 2989 C CA . VAL A 1 373 ? -13.473 -16.732 -2.125 1.00 98.50 373 VAL A CA 1
ATOM 2990 C C . VAL A 1 373 ? -13.608 -18.016 -1.307 1.00 98.50 373 VAL A C 1
ATOM 2992 O O . VAL A 1 373 ? -13.686 -19.114 -1.854 1.00 98.50 373 VAL A O 1
ATOM 2995 N N . ILE A 1 374 ? -13.742 -17.874 0.013 1.00 98.25 374 ILE A N 1
ATOM 2996 C CA . ILE A 1 374 ? -13.868 -18.981 0.970 1.00 98.25 374 ILE A CA 1
ATOM 2997 C C . ILE A 1 374 ? -15.239 -18.946 1.651 1.00 98.25 374 ILE A C 1
ATOM 2999 O O . ILE A 1 374 ? -15.782 -17.885 1.958 1.00 98.25 374 ILE A O 1
ATOM 3003 N N . HIS A 1 375 ? -15.823 -20.119 1.909 1.00 98.25 375 HIS A N 1
ATOM 3004 C CA . HIS A 1 375 ? -17.064 -20.227 2.674 1.00 98.25 375 HIS A CA 1
ATOM 3005 C C . HIS A 1 375 ? -16.777 -20.260 4.184 1.00 98.25 375 HIS A C 1
ATOM 3007 O O . HIS A 1 375 ? -16.418 -21.300 4.737 1.00 98.25 375 HIS A O 1
ATOM 3013 N N . HIS A 1 376 ? -16.988 -19.136 4.865 1.00 98.38 376 HIS A N 1
ATOM 3014 C CA . HIS A 1 376 ? -16.904 -19.031 6.317 1.00 98.38 376 HIS A CA 1
ATOM 3015 C C . HIS A 1 376 ? -18.199 -19.525 6.991 1.00 98.38 376 HIS A C 1
ATOM 3017 O O . HIS A 1 376 ? -19.292 -19.143 6.561 1.00 98.38 376 HIS A O 1
ATOM 3023 N N . PRO A 1 377 ? -18.129 -20.315 8.081 1.00 97.25 377 PRO A N 1
ATOM 3024 C CA . PRO A 1 377 ? -19.314 -20.884 8.735 1.00 97.25 377 PRO A CA 1
ATOM 3025 C C . PRO A 1 377 ? -20.317 -19.836 9.246 1.00 97.25 377 PRO A C 1
ATOM 3027 O O . PRO A 1 377 ? -21.519 -20.066 9.159 1.00 97.25 377 PRO A O 1
ATOM 3030 N N . ASN A 1 378 ? -19.836 -18.688 9.738 1.00 97.94 378 ASN A N 1
ATOM 3031 C CA . ASN A 1 378 ? -20.687 -17.643 10.330 1.00 97.94 378 ASN A CA 1
ATOM 3032 C C . ASN A 1 378 ? -21.055 -16.501 9.368 1.00 97.94 378 ASN A C 1
ATOM 3034 O O . ASN A 1 378 ? -22.039 -15.808 9.606 1.00 97.94 378 ASN A O 1
ATOM 3038 N N . HIS A 1 379 ? -20.268 -16.286 8.306 1.00 98.38 379 HIS A N 1
ATOM 3039 C CA . HIS A 1 379 ? -20.380 -15.097 7.440 1.00 98.38 379 HIS A CA 1
ATOM 3040 C C . HIS A 1 379 ? -20.708 -15.451 5.982 1.00 98.38 379 HIS A C 1
ATOM 3042 O O . HIS A 1 379 ? -20.913 -14.560 5.167 1.00 98.38 379 HIS A O 1
ATOM 3048 N N . GLY A 1 380 ? -20.794 -16.740 5.631 1.00 98.44 380 GLY A N 1
ATOM 3049 C CA . GLY A 1 380 ? -21.008 -17.182 4.254 1.00 98.44 380 GLY A CA 1
ATOM 3050 C C . GLY A 1 380 ? -19.757 -16.990 3.394 1.00 98.44 380 GLY A C 1
ATOM 3051 O O . GLY A 1 380 ? -18.637 -17.151 3.872 1.00 98.44 380 GLY A O 1
ATOM 3052 N N . LYS A 1 381 ? -19.928 -16.673 2.107 1.00 98.75 381 LYS A N 1
ATOM 3053 C CA . LYS A 1 381 ? -18.795 -16.416 1.202 1.00 98.75 381 LYS A CA 1
ATOM 3054 C C . LYS A 1 381 ? -18.096 -15.110 1.580 1.00 98.75 381 LYS A C 1
ATOM 3056 O O . LYS A 1 381 ? -18.756 -14.071 1.577 1.00 98.75 381 LYS A O 1
ATOM 3061 N N . ILE A 1 382 ? -16.795 -15.175 1.843 1.00 98.88 382 ILE A N 1
ATOM 3062 C CA . ILE A 1 382 ? -15.912 -14.038 2.134 1.00 98.88 382 ILE A CA 1
ATOM 3063 C C . ILE A 1 382 ? -14.654 -14.113 1.266 1.00 98.88 382 ILE A C 1
ATOM 3065 O O . ILE A 1 382 ? -14.324 -15.184 0.757 1.00 98.88 382 ILE A O 1
ATOM 3069 N N . TYR A 1 383 ? -13.935 -13.003 1.130 1.00 98.94 383 TYR A N 1
ATOM 3070 C CA . TYR A 1 383 ? -12.566 -13.017 0.620 1.00 98.94 383 TYR A CA 1
ATOM 3071 C C . TYR A 1 383 ? -11.596 -13.436 1.734 1.00 98.94 383 TYR A C 1
ATOM 3073 O O . TYR A 1 383 ? -11.692 -12.942 2.858 1.00 98.94 383 TYR A O 1
ATOM 3081 N N . ALA A 1 384 ? -10.678 -14.354 1.434 1.00 98.88 384 ALA A N 1
ATOM 3082 C CA . ALA A 1 384 ? -9.535 -14.653 2.291 1.00 98.88 384 ALA A CA 1
ATOM 3083 C C . ALA A 1 384 ? -8.522 -13.502 2.258 1.00 98.88 384 ALA A C 1
ATOM 3085 O O . ALA A 1 384 ? -8.444 -12.772 1.272 1.00 98.88 384 ALA A O 1
ATOM 3086 N N . TYR A 1 385 ? -7.732 -13.356 3.322 1.00 98.94 385 TYR A N 1
ATOM 3087 C CA . TYR A 1 385 ? -6.667 -12.354 3.372 1.00 98.94 385 TYR A CA 1
ATOM 3088 C C . TYR A 1 385 ? -5.479 -12.792 2.516 1.00 98.94 385 TYR A C 1
ATOM 3090 O O . TYR A 1 385 ? -4.993 -12.042 1.674 1.00 98.94 385 TYR A O 1
ATOM 3098 N N . GLU A 1 386 ? -5.067 -14.046 2.681 1.00 98.94 386 GLU A N 1
ATOM 3099 C CA . GLU A 1 386 ? -3.999 -14.672 1.907 1.00 98.94 386 GLU A CA 1
ATOM 3100 C C . GLU A 1 386 ? -4.410 -16.073 1.472 1.00 98.94 386 GLU A C 1
ATOM 3102 O O . GLU A 1 386 ? -5.128 -16.766 2.199 1.00 98.94 386 GLU A O 1
ATOM 3107 N N . VAL A 1 387 ? -3.910 -16.502 0.317 1.00 98.88 387 VAL A N 1
ATOM 3108 C CA . VAL A 1 387 ? -4.072 -17.865 -0.203 1.00 98.88 387 VAL A CA 1
ATOM 3109 C C . VAL A 1 387 ? -2.763 -18.368 -0.806 1.00 98.88 387 VAL A C 1
ATOM 3111 O O . VAL A 1 387 ? -1.867 -17.585 -1.114 1.00 98.88 387 VAL A O 1
ATOM 3114 N N . ASP A 1 388 ? -2.639 -19.680 -0.988 1.00 98.44 388 ASP A N 1
ATOM 3115 C CA . ASP A 1 388 ? -1.502 -20.302 -1.688 1.00 98.44 388 ASP A CA 1
ATOM 3116 C C . ASP A 1 388 ? -1.852 -20.796 -3.103 1.00 98.44 388 ASP A C 1
ATOM 3118 O O . ASP A 1 388 ? -0.970 -21.178 -3.870 1.00 98.44 388 ASP A O 1
ATOM 3122 N N . GLY A 1 389 ? -3.139 -20.816 -3.465 1.00 97.50 389 GLY A N 1
ATOM 3123 C CA . GLY A 1 389 ? -3.636 -21.420 -4.708 1.00 97.50 389 GLY A CA 1
ATOM 3124 C C . GLY A 1 389 ? -3.555 -22.959 -4.748 1.00 97.50 389 GLY A C 1
ATOM 3125 O O . GLY A 1 389 ? -3.894 -23.562 -5.767 1.00 97.50 389 GLY A O 1
ATOM 3126 N N . LEU A 1 390 ? -3.126 -23.594 -3.653 1.00 97.81 390 LEU A N 1
ATOM 3127 C CA . LEU A 1 390 ? -3.074 -25.042 -3.404 1.00 97.81 390 LEU A CA 1
ATOM 3128 C C . LEU A 1 390 ? -4.214 -25.513 -2.476 1.00 97.81 390 LEU A C 1
ATOM 3130 O O . LEU A 1 390 ? -4.433 -26.715 -2.326 1.00 97.81 390 LEU A O 1
ATOM 3134 N N . GLY A 1 391 ? -4.952 -24.574 -1.878 1.00 96.62 391 GLY A N 1
ATOM 3135 C CA . GLY A 1 391 ? -6.110 -24.808 -1.010 1.00 96.62 391 GLY A CA 1
ATOM 3136 C C . GLY A 1 391 ? -5.942 -24.264 0.413 1.00 96.62 391 GLY A C 1
ATOM 3137 O O . GLY A 1 391 ? -6.898 -24.310 1.187 1.00 96.62 391 GLY A O 1
ATOM 3138 N N . GLY A 1 392 ? -4.760 -23.750 0.761 1.00 98.19 392 GLY A N 1
ATOM 3139 C CA . GLY A 1 392 ? -4.511 -23.001 1.985 1.00 98.19 392 GLY A CA 1
ATOM 3140 C C . GLY A 1 392 ? -5.076 -21.585 1.900 1.00 98.19 392 GLY A C 1
ATOM 3141 O O . GLY A 1 392 ? -5.003 -20.920 0.864 1.00 98.19 392 GLY A O 1
ATOM 3142 N N . ALA A 1 393 ? -5.660 -21.130 3.006 1.00 98.38 393 ALA A N 1
ATOM 3143 C CA . ALA A 1 393 ? -6.198 -19.786 3.143 1.00 98.38 393 ALA A CA 1
ATOM 3144 C C . ALA A 1 393 ? -6.013 -19.281 4.576 1.00 98.38 393 ALA A C 1
ATOM 3146 O O . ALA A 1 393 ? -6.293 -20.000 5.538 1.00 98.38 393 ALA A O 1
ATOM 3147 N N . ASN A 1 394 ? -5.590 -18.028 4.708 1.00 98.69 394 ASN A N 1
ATOM 3148 C CA . ASN A 1 394 ? -5.547 -17.302 5.968 1.00 98.69 394 ASN A CA 1
ATOM 3149 C C . ASN A 1 394 ? -6.762 -16.366 6.042 1.00 98.69 394 ASN A C 1
ATOM 3151 O O . ASN A 1 394 ? -6.938 -15.475 5.204 1.00 98.69 394 ASN A O 1
ATOM 3155 N N . LEU A 1 395 ? -7.624 -16.588 7.035 1.00 98.75 395 LEU A N 1
ATOM 3156 C CA . LEU A 1 395 ? -8.837 -15.803 7.253 1.00 98.75 395 LEU A CA 1
ATOM 3157 C C . LEU A 1 395 ? -8.583 -14.793 8.376 1.00 98.75 395 LEU A C 1
ATOM 3159 O O . LEU A 1 395 ? -8.690 -15.115 9.560 1.00 98.75 395 LEU A O 1
ATOM 3163 N N . MET A 1 396 ? -8.239 -13.567 7.992 1.00 98.69 396 MET A N 1
ATOM 3164 C CA . MET A 1 396 ? -8.030 -12.426 8.885 1.00 98.69 396 MET A CA 1
ATOM 3165 C C . MET A 1 396 ? -8.242 -11.110 8.123 1.00 98.69 396 MET A C 1
ATOM 3167 O O . MET A 1 396 ? -8.685 -11.122 6.981 1.00 98.69 396 MET A O 1
ATOM 3171 N N . ASP A 1 397 ? -7.926 -9.981 8.745 1.00 98.81 397 ASP A N 1
ATOM 3172 C CA . ASP A 1 397 ? -7.534 -8.758 8.037 1.00 98.81 397 ASP A CA 1
ATOM 3173 C C . ASP A 1 397 ? -6.403 -8.074 8.806 1.00 98.81 397 ASP A C 1
ATOM 3175 O O . ASP A 1 397 ? -6.178 -8.372 9.984 1.00 98.81 397 ASP A O 1
ATOM 3179 N N . ASP A 1 398 ? -5.711 -7.143 8.169 1.00 98.56 398 ASP A N 1
ATOM 3180 C CA . ASP A 1 398 ? -4.752 -6.253 8.823 1.00 98.56 398 ASP A CA 1
ATOM 3181 C C . ASP A 1 398 ? -5.210 -4.798 8.685 1.00 98.56 398 ASP A C 1
ATOM 3183 O O . ASP A 1 398 ? -5.995 -4.447 7.803 1.00 98.56 398 ASP A O 1
ATOM 3187 N N . ALA A 1 399 ? -4.757 -3.937 9.590 1.00 97.62 399 ALA A N 1
ATOM 3188 C CA . ALA A 1 399 ? -5.084 -2.524 9.538 1.00 97.62 399 ALA A CA 1
ATOM 3189 C C . ALA A 1 399 ? -4.384 -1.760 8.405 1.00 97.62 399 ALA A C 1
ATOM 3191 O O . ALA A 1 399 ? -4.911 -0.729 7.985 1.00 97.62 399 ALA A O 1
ATOM 3192 N N . ASN A 1 400 ? -3.219 -2.226 7.943 1.00 98.25 400 ASN A N 1
ATOM 3193 C CA . ASN A 1 400 ? -2.443 -1.574 6.889 1.00 98.25 400 ASN A CA 1
ATOM 3194 C C . ASN A 1 400 ? -3.119 -1.725 5.523 1.00 98.25 400 ASN A C 1
ATOM 3196 O O . ASN A 1 400 ? -3.709 -2.757 5.214 1.00 98.25 400 ASN A O 1
ATOM 3200 N N . ILE A 1 401 ? -3.023 -0.691 4.684 1.00 98.44 401 ILE A N 1
ATOM 3201 C CA . ILE A 1 401 ? -3.679 -0.651 3.371 1.00 98.44 401 ILE A CA 1
ATOM 3202 C C . ILE A 1 401 ? -2.660 -0.979 2.276 1.00 98.44 401 ILE A C 1
ATOM 3204 O O . ILE A 1 401 ? -1.634 -0.297 2.215 1.00 98.44 401 ILE A O 1
ATOM 3208 N N . PRO A 1 402 ? -2.933 -1.935 1.370 1.00 98.75 402 PRO A N 1
ATOM 3209 C CA . PRO A 1 402 ? -4.234 -2.546 1.075 1.00 98.75 402 PRO A CA 1
ATOM 3210 C C . PRO A 1 402 ? -4.676 -3.648 2.056 1.00 98.75 402 PRO A C 1
ATOM 3212 O O . PRO A 1 402 ? -3.970 -4.626 2.276 1.00 98.75 402 PRO A O 1
ATOM 3215 N N . SER A 1 403 ? -5.908 -3.518 2.554 1.00 98.88 403 SER A N 1
ATOM 3216 C CA . SER A 1 403 ? -6.621 -4.493 3.397 1.00 98.88 403 SER A CA 1
ATOM 3217 C C . SER A 1 403 ? -7.938 -4.948 2.764 1.00 98.88 403 SER A C 1
ATOM 3219 O O . SER A 1 403 ? -8.450 -4.287 1.850 1.00 98.88 403 SER A O 1
ATOM 3221 N N . LEU A 1 404 ? -8.543 -6.028 3.272 1.00 98.94 404 LEU A N 1
ATOM 3222 C CA . LEU A 1 404 ? -9.871 -6.467 2.822 1.00 98.94 404 LEU A CA 1
ATOM 3223 C C . LEU A 1 404 ? -10.930 -5.401 3.109 1.00 98.94 404 LEU A C 1
ATOM 3225 O O . LEU A 1 404 ? -11.804 -5.149 2.277 1.00 98.94 404 LEU A O 1
ATOM 3229 N N . LEU A 1 405 ? -10.834 -4.712 4.250 1.00 98.75 405 LEU A N 1
ATOM 3230 C CA . LEU A 1 405 ? -11.717 -3.590 4.560 1.00 98.75 405 LEU A CA 1
ATOM 3231 C C . LEU A 1 405 ? -11.642 -2.484 3.497 1.00 98.75 405 LEU A C 1
ATOM 3233 O O . LEU A 1 405 ? -12.676 -1.903 3.159 1.00 98.75 405 LEU A O 1
ATOM 3237 N N . SER A 1 406 ? -10.450 -2.219 2.950 1.00 98.81 406 SER A N 1
ATOM 3238 C CA . SER A 1 406 ? -10.197 -1.126 2.004 1.00 98.81 406 SER A CA 1
ATOM 3239 C C . SER A 1 406 ? -10.567 -1.388 0.549 1.00 98.81 406 SER A C 1
ATOM 3241 O O . SER A 1 406 ? -10.420 -0.474 -0.260 1.00 98.81 406 SER A O 1
ATOM 3243 N N . ILE A 1 407 ? -11.077 -2.573 0.199 1.00 98.75 407 ILE A N 1
ATOM 3244 C CA . ILE A 1 407 ? -11.386 -2.950 -1.192 1.00 98.75 407 ILE A CA 1
ATOM 3245 C C . ILE A 1 407 ? -12.104 -1.824 -1.980 1.00 98.75 407 ILE A C 1
ATOM 3247 O O . ILE A 1 407 ? -11.610 -1.443 -3.045 1.00 98.75 407 ILE A O 1
ATOM 3251 N N . PRO A 1 408 ? -13.184 -1.190 -1.467 1.00 98.25 408 PRO A N 1
ATOM 3252 C CA . PRO A 1 408 ? -13.842 -0.096 -2.183 1.00 98.25 408 PRO A CA 1
ATOM 3253 C C . PRO A 1 408 ? -13.009 1.189 -2.257 1.00 98.25 408 PRO A C 1
ATOM 3255 O O . PRO A 1 408 ? -13.074 1.903 -3.253 1.00 98.25 408 PRO A O 1
ATOM 3258 N N . TYR A 1 409 ? -12.221 1.500 -1.223 1.00 97.94 409 TYR A N 1
ATOM 3259 C CA . TYR A 1 409 ? -11.338 2.675 -1.193 1.00 97.94 409 TYR A CA 1
ATOM 3260 C C . TYR A 1 409 ? -10.203 2.574 -2.224 1.00 97.94 409 TYR A C 1
ATOM 3262 O O . TYR A 1 409 ? -9.748 3.580 -2.781 1.00 97.94 409 TYR A O 1
ATOM 3270 N N . LEU A 1 410 ? -9.742 1.351 -2.490 1.00 97.88 410 LEU A N 1
ATOM 3271 C CA . LEU A 1 410 ? -8.737 1.081 -3.511 1.00 97.88 410 LEU A CA 1
ATOM 3272 C C . LEU A 1 410 ? -9.266 1.321 -4.929 1.00 97.88 410 LEU A C 1
ATOM 3274 O O . LEU A 1 410 ? -8.462 1.499 -5.834 1.00 97.88 410 LEU A O 1
ATOM 3278 N N . GLY A 1 411 ? -10.589 1.381 -5.113 1.00 96.88 411 GLY A N 1
ATOM 3279 C CA . GLY A 1 411 ? -11.213 1.513 -6.426 1.00 96.88 411 GLY A CA 1
ATOM 3280 C C . GLY A 1 411 ? -11.260 0.199 -7.205 1.00 96.88 411 GLY A C 1
ATOM 3281 O O . GLY A 1 411 ? -11.482 0.227 -8.408 1.00 96.88 411 GLY A O 1
ATOM 3282 N N . TYR A 1 412 ? -11.065 -0.945 -6.543 1.00 98.44 412 TYR A N 1
ATOM 3283 C CA . TYR A 1 412 ? -11.240 -2.253 -7.170 1.00 98.44 412 TYR A CA 1
ATOM 3284 C C . TYR A 1 412 ? -12.723 -2.433 -7.486 1.00 98.44 412 TYR A C 1
ATOM 3286 O O . TYR A 1 412 ? -13.529 -2.457 -6.568 1.00 98.44 412 TYR A O 1
ATOM 3294 N N . LEU A 1 413 ? -13.115 -2.480 -8.761 1.00 94.75 413 LEU A N 1
ATOM 3295 C CA . LEU A 1 413 ? -14.534 -2.527 -9.158 1.00 94.75 413 LEU A CA 1
ATOM 3296 C C . LEU A 1 413 ? -15.055 -3.949 -9.391 1.00 94.75 413 LEU A C 1
ATOM 3298 O O . LEU A 1 413 ? -16.260 -4.141 -9.537 1.00 94.75 413 LEU A O 1
ATOM 3302 N N . HIS A 1 414 ? -14.163 -4.940 -9.404 1.00 96.56 414 HIS A N 1
ATOM 3303 C CA . HIS A 1 414 ? -14.492 -6.326 -9.739 1.00 96.56 414 HIS A CA 1
ATOM 3304 C C . HIS A 1 414 ? -14.938 -7.171 -8.538 1.00 96.56 414 HIS A C 1
ATOM 3306 O O . HIS A 1 414 ? -15.198 -8.363 -8.693 1.00 96.56 414 HIS A O 1
ATOM 3312 N N . TYR A 1 415 ? -15.026 -6.599 -7.330 1.00 97.56 415 TYR A N 1
ATOM 3313 C CA . TYR A 1 415 ? -15.524 -7.351 -6.176 1.00 97.56 415 TYR A CA 1
ATOM 3314 C C . TYR A 1 415 ? -17.036 -7.578 -6.259 1.00 97.56 415 TYR A C 1
ATOM 3316 O O . TYR A 1 415 ? -17.798 -6.716 -6.697 1.00 97.56 415 TYR A O 1
ATOM 3324 N N . ASP A 1 416 ? -17.491 -8.720 -5.748 1.00 98.12 416 ASP A N 1
ATOM 3325 C CA . ASP A 1 416 ? -18.912 -8.979 -5.540 1.00 98.12 416 ASP A CA 1
ATOM 3326 C C . ASP A 1 416 ? -19.386 -8.201 -4.295 1.00 98.12 416 ASP A C 1
ATOM 3328 O O . ASP A 1 416 ? -18.846 -8.413 -3.199 1.00 98.12 416 ASP A O 1
ATOM 3332 N N . PRO A 1 417 ? -20.391 -7.308 -4.407 1.00 98.00 417 PRO A N 1
ATOM 3333 C CA . PRO A 1 417 ? -20.844 -6.503 -3.277 1.00 98.00 417 PRO A CA 1
ATOM 3334 C C . PRO A 1 417 ? -21.335 -7.326 -2.084 1.00 98.00 417 PRO A C 1
ATOM 3336 O O . PRO A 1 417 ? -21.105 -6.929 -0.944 1.00 98.00 417 PRO A O 1
ATOM 3339 N N . GLN A 1 418 ? -21.982 -8.473 -2.309 1.00 98.44 418 GLN A N 1
ATOM 3340 C CA . GLN A 1 418 ? -22.458 -9.333 -1.228 1.00 98.44 418 GLN A CA 1
ATOM 3341 C C . GLN A 1 418 ? -21.290 -10.038 -0.532 1.00 98.44 418 GLN A C 1
ATOM 3343 O O . GLN A 1 418 ? -21.264 -10.090 0.699 1.00 98.44 418 GLN A O 1
ATOM 3348 N N . ILE A 1 419 ? -20.308 -10.540 -1.289 1.00 98.75 419 ILE A N 1
ATOM 3349 C CA . ILE A 1 419 ? -19.093 -11.139 -0.710 1.00 98.75 419 ILE A CA 1
ATOM 3350 C C . ILE A 1 419 ? -18.304 -10.079 0.063 1.00 98.75 419 ILE A C 1
ATOM 3352 O O . ILE A 1 419 ? -17.849 -10.354 1.172 1.00 98.75 419 ILE A O 1
ATOM 3356 N N . TYR A 1 420 ? -18.193 -8.850 -0.450 1.00 98.69 420 TYR A N 1
ATOM 3357 C CA . TYR A 1 420 ? -17.559 -7.755 0.286 1.00 98.69 420 TYR A CA 1
ATOM 3358 C C . TYR A 1 420 ? -18.305 -7.424 1.582 1.00 98.69 420 TYR A C 1
ATOM 3360 O O . TYR A 1 420 ? -17.664 -7.298 2.618 1.00 98.69 420 TYR A O 1
ATOM 3368 N N . GLN A 1 421 ? -19.640 -7.335 1.578 1.00 98.50 421 GLN A N 1
ATOM 3369 C CA . GLN A 1 421 ? -20.395 -7.074 2.813 1.00 98.50 421 GLN A CA 1
ATOM 3370 C C . GLN A 1 421 ? -20.225 -8.197 3.847 1.00 98.50 421 GLN A C 1
ATOM 3372 O O . GLN A 1 421 ? -20.025 -7.917 5.030 1.00 98.50 421 GLN A O 1
ATOM 3377 N N . ASN A 1 422 ? -20.221 -9.460 3.411 1.00 98.88 422 ASN A N 1
ATOM 3378 C CA . ASN A 1 422 ? -19.909 -10.598 4.278 1.00 98.88 422 ASN A CA 1
ATOM 3379 C C . ASN A 1 422 ? -18.479 -10.504 4.835 1.00 98.88 422 ASN A C 1
ATOM 3381 O O . ASN A 1 422 ? -18.251 -10.725 6.022 1.00 98.88 422 ASN A O 1
ATOM 3385 N N . THR A 1 423 ? -17.519 -10.133 3.983 1.00 98.94 423 THR A N 1
ATOM 3386 C CA . THR A 1 423 ? -16.112 -9.947 4.360 1.00 98.94 423 THR A CA 1
ATOM 3387 C C . THR A 1 423 ? -15.982 -8.814 5.372 1.00 98.94 423 THR A C 1
ATOM 3389 O O . THR A 1 423 ? -15.395 -9.009 6.426 1.00 98.94 423 THR A O 1
ATOM 3392 N N . ARG A 1 424 ? -16.612 -7.659 5.135 1.00 98.75 424 ARG A N 1
ATOM 3393 C CA . ARG A 1 424 ? -16.661 -6.528 6.072 1.00 98.75 424 ARG A CA 1
ATOM 3394 C C . ARG A 1 424 ? -17.236 -6.946 7.428 1.00 98.75 424 ARG A C 1
ATOM 3396 O O . ARG A 1 424 ? -16.679 -6.570 8.455 1.00 98.75 424 ARG A O 1
ATOM 3403 N N . SER A 1 425 ? -18.317 -7.730 7.435 1.00 98.62 425 SER A N 1
ATOM 3404 C CA . SER A 1 425 ? -18.907 -8.289 8.660 1.00 98.62 425 SER A CA 1
ATOM 3405 C C . SER A 1 425 ? -17.919 -9.187 9.409 1.00 98.62 425 SER A C 1
ATOM 3407 O O . SER A 1 425 ? -17.757 -9.036 10.616 1.00 98.62 425 SER A O 1
ATOM 3409 N N . PHE A 1 426 ? -17.212 -10.072 8.701 1.00 98.88 426 PHE A N 1
ATOM 3410 C CA . PHE A 1 426 ? -16.162 -10.915 9.276 1.00 98.88 426 PHE A CA 1
ATOM 3411 C C . PHE A 1 426 ? -15.013 -10.085 9.868 1.00 98.88 426 PHE A C 1
ATOM 3413 O O . PHE A 1 426 ? -14.683 -10.241 11.045 1.00 98.88 426 PHE A O 1
ATOM 3420 N N . VAL A 1 427 ? -14.450 -9.168 9.076 1.00 98.81 427 VAL A N 1
ATOM 3421 C CA . VAL A 1 427 ? -13.309 -8.317 9.441 1.00 98.81 427 VAL A CA 1
ATOM 3422 C C . VAL A 1 427 ? -13.592 -7.483 10.690 1.00 98.81 427 VAL A C 1
ATOM 3424 O O . VAL A 1 427 ? -12.717 -7.344 11.546 1.00 98.81 427 VAL A O 1
ATOM 3427 N N . LEU A 1 428 ? -14.812 -6.952 10.808 1.00 98.56 428 LEU A N 1
ATOM 3428 C CA . LEU A 1 428 ? -15.264 -6.120 11.926 1.00 98.56 428 LEU A CA 1
ATOM 3429 C C . LEU A 1 428 ? -15.937 -6.945 13.037 1.00 98.56 428 LEU A C 1
ATOM 3431 O O . LEU A 1 428 ? -16.885 -6.484 13.677 1.00 98.56 428 LEU A O 1
ATOM 3435 N N . SER A 1 429 ? -15.468 -8.174 13.263 1.00 98.44 429 SER A N 1
ATOM 3436 C CA . SER A 1 429 ? -16.002 -9.074 14.285 1.00 98.44 429 SER A CA 1
ATOM 3437 C C . SER A 1 429 ? -14.900 -9.844 15.018 1.00 98.44 429 SER A C 1
ATOM 3439 O O . SER A 1 429 ? -13.785 -9.952 14.512 1.00 98.44 429 SER A O 1
ATOM 3441 N N . PRO A 1 430 ? -15.201 -10.453 16.183 1.00 97.69 430 PRO A N 1
ATOM 3442 C CA . PRO A 1 430 ? -14.260 -11.325 16.890 1.00 97.69 430 PRO A CA 1
ATOM 3443 C C . PRO A 1 430 ? -13.804 -12.571 16.114 1.00 97.69 430 PRO A C 1
ATOM 3445 O O . PRO A 1 430 ? -12.869 -13.229 16.567 1.00 97.69 430 PRO A O 1
ATOM 3448 N N . ASP A 1 431 ? -14.452 -12.910 14.991 1.00 98.31 431 ASP A N 1
ATOM 3449 C CA . ASP A 1 431 ? -13.999 -13.999 14.118 1.00 98.31 431 ASP A CA 1
ATOM 3450 C C . ASP A 1 431 ? -12.704 -13.619 13.373 1.00 98.31 431 ASP A C 1
ATOM 3452 O O . ASP A 1 431 ? -11.917 -14.500 13.030 1.00 98.31 431 ASP A O 1
ATOM 3456 N N . ASN A 1 432 ? -12.433 -12.321 13.181 1.00 98.62 432 ASN A N 1
ATOM 3457 C CA . ASN A 1 432 ? -11.137 -11.838 12.717 1.00 98.62 432 ASN A CA 1
ATOM 3458 C C . ASN A 1 432 ? -10.130 -11.795 13.893 1.00 98.62 432 ASN A C 1
ATOM 3460 O O . ASN A 1 432 ? -10.325 -11.029 14.843 1.00 98.62 432 ASN A O 1
ATOM 3464 N N . PRO A 1 433 ? -9.007 -12.539 13.843 1.00 97.62 433 PRO A N 1
ATOM 3465 C CA . PRO A 1 433 ? -8.055 -12.649 14.955 1.00 97.62 433 PRO A CA 1
ATOM 3466 C C . PRO A 1 433 ? -7.294 -11.356 15.299 1.00 97.62 433 PRO A C 1
ATOM 3468 O O . PRO A 1 433 ? -6.594 -11.307 16.319 1.00 97.62 433 PRO A O 1
ATOM 3471 N N . THR A 1 434 ? -7.362 -10.324 14.459 1.00 97.69 434 THR A N 1
ATOM 3472 C CA . THR A 1 434 ? -6.760 -9.004 14.713 1.00 97.69 434 THR A CA 1
ATOM 3473 C C . THR A 1 434 ? -7.781 -7.960 15.157 1.00 97.69 434 THR A C 1
ATOM 3475 O O . THR A 1 434 ? -7.377 -6.864 15.543 1.00 97.69 434 THR A O 1
ATOM 3478 N N . TYR A 1 435 ? -9.078 -8.279 15.167 1.00 98.44 435 TYR A N 1
ATOM 3479 C CA . TYR A 1 435 ? -10.115 -7.369 15.636 1.00 98.44 435 TYR A CA 1
ATOM 3480 C C . TYR A 1 435 ? -10.118 -7.283 17.164 1.00 98.44 435 TYR A C 1
ATOM 3482 O O . TYR A 1 435 ? -10.218 -8.290 17.871 1.00 98.44 435 TYR A O 1
ATOM 3490 N N . ASN A 1 436 ? -10.011 -6.066 17.695 1.00 98.25 436 ASN A N 1
ATOM 3491 C CA . ASN A 1 436 ? -9.962 -5.821 19.131 1.00 98.25 436 ASN A CA 1
ATOM 3492 C C . ASN A 1 436 ? -11.049 -4.838 19.559 1.00 98.25 436 ASN A C 1
ATOM 3494 O O . ASN A 1 436 ? -11.380 -3.895 18.847 1.00 98.25 436 ASN A O 1
ATOM 3498 N N . VAL A 1 437 ? -11.573 -5.056 20.766 1.00 97.88 437 VAL A N 1
ATOM 3499 C CA . VAL A 1 437 ? -12.619 -4.234 21.382 1.00 97.88 437 VAL A CA 1
ATOM 3500 C C . VAL A 1 437 ? -12.179 -3.836 22.787 1.00 97.88 437 VAL A C 1
ATOM 3502 O O . VAL A 1 437 ? -11.667 -4.657 23.556 1.00 97.88 437 VAL A O 1
ATOM 3505 N N . GLY A 1 438 ? -12.415 -2.578 23.137 1.00 97.44 438 GLY A N 1
ATOM 3506 C CA . GLY A 1 438 ? -12.245 -2.029 24.473 1.00 97.44 438 GLY A CA 1
ATOM 3507 C C . GLY A 1 438 ? -13.243 -0.913 24.758 1.00 97.44 438 GLY A C 1
ATOM 3508 O O . GLY A 1 438 ? -14.113 -0.595 23.942 1.00 97.44 438 GLY A O 1
ATOM 3509 N N . THR A 1 439 ? -13.110 -0.322 25.940 1.00 97.12 439 THR A N 1
ATOM 3510 C CA . THR A 1 439 ? -13.928 0.808 26.374 1.00 97.12 439 THR A CA 1
ATOM 3511 C C . THR A 1 439 ? -13.034 1.891 26.953 1.00 97.12 439 THR A C 1
ATOM 3513 O O . THR A 1 439 ? -12.287 1.647 27.899 1.00 97.12 439 THR A O 1
ATOM 3516 N N . PHE A 1 440 ? -13.175 3.113 26.450 1.00 96.62 440 PHE A N 1
ATOM 3517 C CA . PHE A 1 440 ? -12.466 4.283 26.949 1.00 96.62 440 PHE A CA 1
ATOM 3518 C C . PHE A 1 440 ? -13.455 5.425 27.190 1.00 96.62 440 PHE A C 1
ATOM 3520 O O . PHE A 1 440 ? -14.244 5.766 26.315 1.00 96.62 440 PHE A O 1
ATOM 3527 N N . GLN A 1 441 ? -13.454 5.987 28.405 1.00 93.19 441 GLN A N 1
ATOM 3528 C CA . GLN A 1 441 ? -14.350 7.087 28.808 1.00 93.19 441 GLN A CA 1
ATOM 3529 C C . GLN A 1 441 ? -15.844 6.827 28.509 1.00 93.19 441 GLN A C 1
ATOM 3531 O O . GLN A 1 441 ? -16.579 7.712 28.086 1.00 93.19 441 GLN A O 1
ATOM 3536 N N . GLY A 1 442 ? -16.301 5.586 28.712 1.00 92.12 442 GLY A N 1
ATOM 3537 C CA . GLY A 1 442 ? -17.688 5.183 28.445 1.00 92.12 442 GLY A CA 1
ATOM 3538 C C . GLY A 1 442 ? -18.025 4.975 26.962 1.00 92.12 442 GLY A C 1
ATOM 3539 O O . GLY A 1 442 ? -19.156 4.612 26.651 1.00 92.12 442 GLY A O 1
ATOM 3540 N N . ARG A 1 443 ? -17.060 5.153 26.051 1.00 92.25 443 ARG A N 1
ATOM 3541 C CA . ARG A 1 443 ? -17.194 4.888 24.616 1.00 92.25 443 ARG A CA 1
ATOM 3542 C C . ARG A 1 443 ? -16.584 3.536 24.258 1.00 92.25 443 ARG A C 1
ATOM 3544 O O . ARG A 1 443 ? -15.515 3.187 24.753 1.00 92.25 443 ARG A O 1
ATOM 3551 N N . LYS A 1 444 ? -17.248 2.798 23.370 1.00 95.94 444 LYS A N 1
ATOM 3552 C CA . LYS A 1 444 ? -16.697 1.590 22.748 1.00 95.94 444 LYS A CA 1
ATOM 3553 C C . LYS A 1 444 ? -15.609 1.994 21.748 1.00 95.94 444 LYS A C 1
ATOM 3555 O O . LYS A 1 444 ? -15.872 2.820 20.880 1.00 95.94 444 LYS A O 1
ATOM 3560 N N . VAL A 1 445 ? -14.414 1.429 21.886 1.00 97.75 445 VAL A N 1
ATOM 3561 C CA . VAL A 1 445 ? -13.296 1.614 20.952 1.00 97.75 445 VAL A CA 1
ATOM 3562 C C . VAL A 1 445 ? -12.985 0.254 20.361 1.00 97.75 445 VAL A C 1
ATOM 3564 O O . VAL A 1 445 ? -12.607 -0.670 21.080 1.00 97.75 445 VAL A O 1
ATOM 3567 N N . GLU A 1 446 ? -13.194 0.114 19.063 1.00 97.69 446 GLU A N 1
ATOM 3568 C CA . GLU A 1 446 ? -12.997 -1.144 18.361 1.00 97.69 446 GLU A CA 1
ATOM 3569 C C . GLU A 1 446 ? -12.491 -0.915 16.950 1.00 97.69 446 GLU A C 1
ATOM 3571 O O . GLU A 1 446 ? -12.715 0.143 16.365 1.00 97.69 446 GLU A O 1
ATOM 3576 N N . GLY A 1 447 ? -11.794 -1.913 16.427 1.00 98.00 447 GLY A N 1
ATOM 3577 C CA . GLY A 1 447 ? -11.227 -1.867 15.094 1.00 98.00 447 GLY A CA 1
ATOM 3578 C C . GLY A 1 447 ? -10.240 -2.998 14.871 1.00 98.00 447 GLY A C 1
ATOM 3579 O O . GLY A 1 447 ? -9.986 -3.831 15.749 1.00 98.00 447 GLY A O 1
ATOM 3580 N N . VAL A 1 448 ? -9.685 -3.011 13.669 1.00 98.38 448 VAL A N 1
ATOM 3581 C CA . VAL A 1 448 ? -8.675 -3.979 13.256 1.00 98.38 448 VAL A CA 1
ATOM 3582 C C . VAL A 1 448 ? -7.313 -3.503 13.768 1.00 98.38 448 VAL A C 1
ATOM 3584 O O . VAL A 1 448 ? -6.975 -2.318 13.720 1.00 98.38 448 VAL A O 1
ATOM 3587 N N . GLY A 1 449 ? -6.555 -4.425 14.344 1.00 97.31 449 GLY A N 1
ATOM 3588 C CA . GLY A 1 449 ? -5.165 -4.218 14.722 1.00 97.31 449 GLY A CA 1
ATOM 3589 C C . GLY A 1 449 ? -4.204 -4.843 13.717 1.00 97.31 449 GLY A C 1
ATOM 3590 O O . GLY A 1 449 ? -4.546 -5.095 12.568 1.00 97.31 449 GLY A O 1
ATOM 3591 N N . SER A 1 450 ? -3.009 -5.169 14.193 1.00 96.88 450 SER A N 1
ATOM 3592 C CA . SER A 1 450 ? -2.004 -5.898 13.421 1.00 96.88 450 SER A CA 1
ATOM 3593 C C . SER A 1 450 ? -1.186 -6.828 14.327 1.00 96.88 450 SER A C 1
ATOM 3595 O O . SER A 1 450 ? -0.990 -6.513 15.516 1.00 96.88 450 SER A O 1
ATOM 3597 N N . PRO A 1 451 ? -0.709 -7.992 13.834 1.00 94.00 451 PRO A N 1
ATOM 3598 C CA . PRO A 1 451 ? 0.317 -8.768 14.514 1.00 94.00 451 PRO A CA 1
ATOM 3599 C C . PRO A 1 451 ? 1.623 -7.996 14.741 1.00 94.00 451 PRO A C 1
ATOM 3601 O O . PRO A 1 451 ? 2.233 -8.228 15.788 1.00 94.00 451 PRO A O 1
ATOM 3604 N N . HIS A 1 452 ? 1.967 -7.040 13.870 1.00 91.31 452 HIS A N 1
ATOM 3605 C CA . HIS A 1 452 ? 3.210 -6.262 13.882 1.00 91.31 452 HIS A CA 1
ATOM 3606 C C . HIS A 1 452 ? 3.603 -5.738 15.275 1.00 91.31 452 HIS A C 1
ATOM 3608 O O . HIS A 1 452 ? 4.722 -5.917 15.757 1.00 91.31 452 HIS A O 1
ATOM 3614 N N . MET A 1 453 ? 2.634 -5.163 15.999 1.00 81.19 453 MET A N 1
ATOM 3615 C CA . MET A 1 453 ? 2.853 -4.537 17.312 1.00 81.19 453 MET A CA 1
ATOM 3616 C C . MET A 1 453 ? 2.306 -5.337 18.499 1.00 81.19 453 MET A C 1
ATOM 3618 O O . MET A 1 453 ? 2.259 -4.826 19.624 1.00 81.19 453 MET A O 1
ATOM 3622 N N . LYS A 1 454 ? 1.937 -6.616 18.315 1.00 82.06 454 LYS A N 1
ATOM 3623 C CA . LYS A 1 454 ? 1.373 -7.452 19.400 1.00 82.06 454 LYS A CA 1
ATOM 3624 C C . LYS A 1 454 ? 2.309 -7.612 20.600 1.00 82.06 454 LYS A C 1
ATOM 3626 O O . LYS A 1 454 ? 1.825 -7.810 21.715 1.00 82.06 454 LYS A O 1
ATOM 3631 N N . ALA A 1 455 ? 3.624 -7.513 20.397 1.00 85.19 455 ALA A N 1
ATOM 3632 C CA . ALA A 1 455 ? 4.610 -7.568 21.477 1.00 85.19 455 ALA A CA 1
ATOM 3633 C C . ALA A 1 455 ? 4.581 -6.325 22.387 1.00 85.19 455 ALA A C 1
ATOM 3635 O O . ALA A 1 455 ? 4.937 -6.421 23.561 1.00 85.19 455 ALA A O 1
ATOM 3636 N N . ARG A 1 456 ? 4.143 -5.170 21.866 1.00 91.06 456 ARG A N 1
ATOM 3637 C CA . ARG A 1 456 ? 4.004 -3.918 22.626 1.00 91.06 456 ARG A CA 1
ATOM 3638 C C . ARG A 1 456 ? 2.596 -3.741 23.174 1.00 91.06 456 ARG A C 1
ATOM 3640 O O . ARG A 1 456 ? 2.430 -3.511 24.369 1.00 91.06 456 ARG A O 1
ATOM 3647 N N . ILE A 1 457 ? 1.589 -3.884 22.315 1.00 94.38 457 ILE A N 1
ATOM 3648 C CA . ILE A 1 457 ? 0.176 -3.756 22.671 1.00 94.38 457 ILE A CA 1
ATOM 3649 C C . ILE A 1 457 ? -0.550 -4.986 22.127 1.00 94.38 457 ILE A C 1
ATOM 3651 O O . ILE A 1 457 ? -0.857 -5.093 20.941 1.00 94.38 457 ILE A O 1
ATOM 3655 N N . ARG A 1 458 ? -0.827 -5.952 23.009 1.00 92.44 458 ARG A N 1
ATOM 3656 C CA . ARG A 1 458 ? -1.394 -7.254 22.616 1.00 92.44 458 ARG A CA 1
ATOM 3657 C C . ARG A 1 458 ? -2.758 -7.134 21.933 1.00 92.44 458 ARG A C 1
ATOM 3659 O O . ARG A 1 458 ? -3.024 -7.869 20.989 1.00 92.44 458 ARG A O 1
ATOM 3666 N N . LYS A 1 459 ? -3.623 -6.261 22.453 1.00 94.44 459 LYS A N 1
ATOM 3667 C CA . LYS A 1 459 ? -4.978 -6.009 21.941 1.00 94.44 459 LYS A CA 1
ATOM 3668 C C . LYS A 1 459 ? -5.036 -4.653 21.250 1.00 94.44 459 LYS A C 1
ATOM 3670 O O . LYS A 1 459 ? -5.821 -3.799 21.642 1.00 94.44 459 LYS A O 1
ATOM 3675 N N . ASN A 1 460 ? -4.123 -4.426 20.315 1.00 97.06 460 ASN A N 1
ATOM 3676 C CA . ASN A 1 460 ? -4.025 -3.140 19.647 1.00 97.06 460 ASN A CA 1
ATOM 3677 C C . ASN A 1 460 ? -5.188 -2.911 18.672 1.00 97.06 460 ASN A C 1
ATOM 3679 O O . ASN A 1 460 ? -5.669 -3.844 18.033 1.00 97.06 460 ASN A O 1
ATOM 3683 N N . VAL A 1 461 ? -5.614 -1.657 18.562 1.00 97.75 461 VAL A N 1
ATOM 3684 C CA . VAL A 1 461 ? -6.447 -1.159 17.465 1.00 97.75 461 VAL A CA 1
ATOM 3685 C C . VAL A 1 461 ? -5.632 -0.107 16.737 1.00 97.75 461 VAL A C 1
ATOM 3687 O O . VAL A 1 461 ? -5.028 0.754 17.377 1.00 97.75 461 VAL A O 1
ATOM 3690 N N . TRP A 1 462 ? -5.585 -0.183 15.413 1.00 97.50 462 TRP A N 1
ATOM 3691 C CA . TRP A 1 462 ? -4.874 0.803 14.607 1.00 97.50 462 TRP A CA 1
ATOM 3692 C C . TRP A 1 462 ? -5.885 1.851 14.145 1.00 97.50 462 TRP A C 1
ATOM 3694 O O . TRP A 1 462 ? -6.882 1.475 13.513 1.00 97.50 462 TRP A O 1
ATOM 3704 N N . PRO A 1 463 ? -5.668 3.147 14.437 1.00 97.00 463 PRO A N 1
ATOM 3705 C CA . PRO A 1 463 ? -6.535 4.234 13.980 1.00 97.00 463 PRO A CA 1
ATOM 3706 C C . PRO A 1 463 ? -6.843 4.191 12.474 1.00 97.00 463 PRO A C 1
ATOM 3708 O O . PRO A 1 463 ? -7.959 4.514 12.070 1.00 97.00 463 PRO A O 1
ATOM 3711 N N . MET A 1 464 ? -5.918 3.695 11.646 1.00 96.31 464 MET A N 1
ATOM 3712 C CA . MET A 1 464 ? -6.154 3.491 10.211 1.00 96.31 464 MET A CA 1
ATOM 3713 C C . MET A 1 464 ? -7.339 2.589 9.902 1.00 96.31 464 MET A C 1
ATOM 3715 O O . MET A 1 464 ? -8.102 2.898 8.993 1.00 96.31 464 MET A O 1
ATOM 3719 N N . SER A 1 465 ? -7.546 1.514 10.662 1.00 97.81 465 SER A N 1
ATOM 3720 C CA . SER A 1 465 ? -8.695 0.634 10.437 1.00 97.81 465 SER A CA 1
ATOM 3721 C C . SER A 1 465 ? -10.021 1.350 10.709 1.00 97.81 465 SER A C 1
ATOM 3723 O O . SER A 1 465 ? -10.981 1.169 9.965 1.00 97.81 465 SER A O 1
ATOM 3725 N N . ILE A 1 466 ? -10.060 2.224 11.722 1.00 98.12 466 ILE A N 1
ATOM 3726 C CA . ILE A 1 466 ? -11.229 3.037 12.081 1.00 98.12 466 ILE A CA 1
ATOM 3727 C C . ILE A 1 466 ? -11.496 4.072 10.978 1.00 98.12 466 ILE A C 1
ATOM 3729 O O . ILE A 1 466 ? -12.636 4.233 10.535 1.00 98.12 466 ILE A O 1
ATOM 3733 N N . ALA A 1 467 ? -10.446 4.739 10.488 1.00 97.06 467 ALA A N 1
ATOM 3734 C CA . ALA A 1 467 ? -10.547 5.662 9.361 1.00 97.06 467 ALA A CA 1
ATOM 3735 C C . ALA A 1 467 ? -11.035 4.942 8.092 1.00 97.06 467 ALA A C 1
ATOM 3737 O O . ALA A 1 467 ? -11.978 5.397 7.443 1.00 97.06 467 ALA A O 1
ATOM 3738 N N . MET A 1 468 ? -10.463 3.776 7.780 1.00 98.31 468 MET A N 1
ATOM 3739 C CA . MET A 1 468 ? -10.828 2.979 6.612 1.00 98.31 468 MET A CA 1
ATOM 3740 C C . MET A 1 468 ? -12.258 2.443 6.701 1.00 98.31 468 MET A C 1
ATOM 3742 O O . MET A 1 468 ? -12.991 2.484 5.711 1.00 98.31 468 MET A O 1
ATOM 3746 N N . GLN A 1 469 ? -12.702 2.022 7.889 1.00 98.44 469 GLN A N 1
ATOM 3747 C CA . GLN A 1 469 ? -14.091 1.645 8.144 1.00 98.44 469 GLN A CA 1
ATOM 3748 C C . GLN A 1 469 ? -15.044 2.792 7.788 1.00 98.44 469 GLN A C 1
ATOM 3750 O O . GLN A 1 469 ? -16.074 2.555 7.152 1.00 98.44 469 GLN A O 1
ATOM 3755 N N . GLY A 1 470 ? -14.690 4.029 8.151 1.00 97.38 470 GLY A N 1
ATOM 3756 C CA . GLY A 1 470 ? -15.467 5.226 7.833 1.00 97.38 470 GLY A CA 1
ATOM 3757 C C . GLY A 1 470 ? -15.437 5.584 6.346 1.00 97.38 470 GLY A C 1
ATOM 3758 O O . GLY A 1 470 ? -16.481 5.889 5.763 1.00 97.38 470 GLY A O 1
ATOM 3759 N N . LEU A 1 471 ? -14.267 5.501 5.706 1.00 95.81 471 LEU A N 1
ATOM 3760 C CA . LEU A 1 471 ? -14.095 5.765 4.271 1.00 95.81 471 LEU A CA 1
ATOM 3761 C C . LEU A 1 471 ? -14.900 4.797 3.396 1.00 95.81 471 LEU A C 1
ATOM 3763 O O . LEU A 1 471 ? -15.394 5.190 2.343 1.00 95.81 471 LEU A O 1
ATOM 3767 N N . THR A 1 472 ? -15.095 3.566 3.865 1.00 97.12 472 THR A N 1
ATOM 3768 C CA . THR A 1 472 ? -15.827 2.502 3.158 1.00 97.12 472 THR A CA 1
ATOM 3769 C C . THR A 1 472 ? -17.264 2.308 3.651 1.00 97.12 472 THR A C 1
ATOM 3771 O O . THR A 1 472 ? -17.956 1.392 3.212 1.00 97.12 472 THR A O 1
ATOM 3774 N N . SER A 1 473 ? -17.743 3.175 4.546 1.00 95.62 473 SER A N 1
ATOM 3775 C CA . SER A 1 473 ? -19.142 3.200 4.975 1.00 95.62 473 SER A CA 1
ATOM 3776 C C . SER A 1 473 ? -19.986 4.135 4.102 1.00 95.62 473 SER A C 1
ATOM 3778 O O . SER A 1 473 ? -19.509 5.162 3.610 1.00 95.62 473 SER A O 1
ATOM 3780 N N . SER A 1 474 ? -21.273 3.824 3.953 1.00 92.44 474 SER A N 1
ATOM 3781 C CA . SER A 1 474 ? -22.292 4.748 3.439 1.00 92.44 474 SER A CA 1
ATOM 3782 C C . SER A 1 474 ? -23.145 5.384 4.547 1.00 92.44 474 SER A C 1
ATOM 3784 O O . SER A 1 474 ? -23.913 6.301 4.261 1.00 92.44 474 SER A O 1
ATOM 3786 N N . ASP A 1 475 ? -23.028 4.931 5.801 1.00 94.81 475 ASP A N 1
ATOM 3787 C CA . ASP A 1 475 ? -23.771 5.470 6.946 1.00 94.81 475 ASP A CA 1
ATOM 3788 C C . ASP A 1 475 ? -23.062 6.708 7.516 1.00 94.81 475 ASP A C 1
ATOM 3790 O O . ASP A 1 475 ? -21.995 6.630 8.125 1.00 94.81 475 ASP A O 1
ATOM 3794 N N . VAL A 1 476 ? -23.684 7.878 7.352 1.00 92.50 476 VAL A N 1
ATOM 3795 C CA . VAL A 1 476 ? -23.172 9.151 7.883 1.00 92.50 476 VAL A CA 1
ATOM 3796 C C . VAL A 1 476 ? -23.020 9.106 9.405 1.00 92.50 476 VAL A C 1
ATOM 3798 O O . VAL A 1 476 ? -22.044 9.636 9.933 1.00 92.50 476 VAL A O 1
ATOM 3801 N N . ALA A 1 477 ? -23.939 8.453 10.121 1.00 92.88 477 ALA A N 1
ATOM 3802 C CA . ALA A 1 477 ? -23.863 8.361 11.574 1.00 92.88 477 ALA A CA 1
ATOM 3803 C C . ALA A 1 477 ? -22.687 7.477 12.015 1.00 92.88 477 ALA A C 1
ATOM 3805 O O . ALA A 1 477 ? -22.040 7.780 13.017 1.00 92.88 477 ALA A O 1
ATOM 3806 N N . GLU A 1 478 ? -22.380 6.408 11.273 1.00 94.88 478 GLU A N 1
ATOM 3807 C CA . GLU A 1 478 ? -21.170 5.605 11.480 1.00 94.88 478 GLU A CA 1
ATOM 3808 C C . GLU A 1 478 ? -19.912 6.450 11.292 1.00 94.88 478 GLU A C 1
ATOM 3810 O O . GLU A 1 478 ? -19.078 6.488 12.195 1.00 94.88 478 GLU A O 1
ATOM 3815 N N . LYS A 1 479 ? -19.811 7.202 10.190 1.00 94.81 479 LYS A N 1
ATOM 3816 C CA . LYS A 1 479 ? -18.651 8.070 9.925 1.00 94.81 479 LYS A CA 1
ATOM 3817 C C . LYS A 1 479 ? -18.396 9.059 11.055 1.00 94.81 479 LYS A C 1
ATOM 3819 O O . LYS A 1 479 ? -17.266 9.167 11.519 1.00 94.81 479 LYS A O 1
ATOM 3824 N N . VAL A 1 480 ? -19.441 9.734 11.537 1.00 93.25 480 VAL A N 1
ATOM 3825 C CA . VAL A 1 480 ? -19.332 10.683 12.656 1.00 93.25 480 VAL A CA 1
ATOM 3826 C C . VAL A 1 480 ? -18.840 9.983 13.920 1.00 93.25 480 VAL A C 1
ATOM 3828 O O . VAL A 1 480 ? -17.900 10.458 14.551 1.00 93.25 480 VA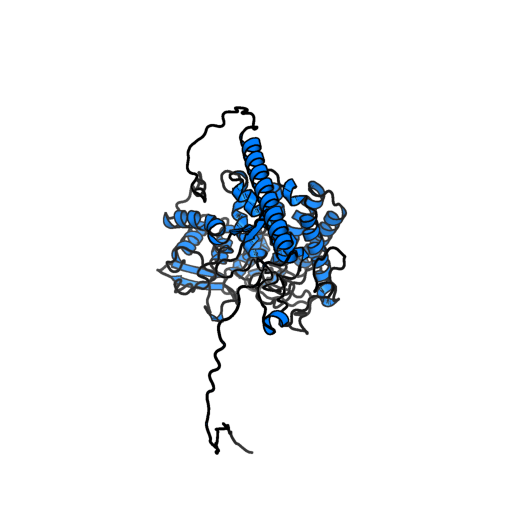L A O 1
ATOM 3831 N N . ARG A 1 481 ? -19.414 8.824 14.276 1.00 94.44 481 ARG A N 1
ATOM 3832 C CA . ARG A 1 481 ? -18.966 8.057 15.453 1.00 94.44 481 ARG A CA 1
ATOM 3833 C C . ARG A 1 481 ? -17.491 7.665 15.353 1.00 94.44 481 ARG A C 1
ATOM 3835 O O . ARG A 1 481 ? -16.781 7.745 16.355 1.00 94.44 481 ARG A O 1
ATOM 3842 N N . LEU A 1 482 ? -17.034 7.245 14.175 1.00 96.19 482 LEU A N 1
ATOM 3843 C CA . LEU A 1 482 ? -15.647 6.840 13.935 1.00 96.19 482 LEU A CA 1
ATOM 3844 C C . LEU A 1 482 ? -14.685 8.035 14.008 1.00 96.19 482 LEU A C 1
ATOM 3846 O O . LEU A 1 482 ? -13.680 7.944 14.707 1.00 96.19 482 LEU A O 1
ATOM 3850 N N . ILE A 1 483 ? -15.025 9.175 13.392 1.00 94.69 483 ILE A N 1
ATOM 3851 C CA . ILE A 1 483 ? -14.245 10.424 13.497 1.00 94.69 483 ILE A CA 1
ATOM 3852 C C . ILE A 1 483 ? -14.116 10.855 14.960 1.00 94.69 483 ILE A C 1
ATOM 3854 O O . ILE A 1 483 ? -13.015 11.096 15.448 1.00 94.69 483 ILE A O 1
ATOM 3858 N N . GLU A 1 484 ? -15.228 10.890 15.693 1.00 93.38 484 GLU A N 1
ATOM 3859 C CA . GLU A 1 484 ? -15.213 11.256 17.110 1.00 93.38 484 GLU A CA 1
ATOM 3860 C C . GLU A 1 484 ? -14.393 10.264 17.942 1.00 93.38 484 GLU A C 1
ATOM 3862 O O . GLU A 1 484 ? -13.733 10.654 18.907 1.00 93.38 484 GLU A O 1
ATOM 3867 N N . THR A 1 485 ? -14.407 8.978 17.578 1.00 95.69 485 THR A N 1
ATOM 3868 C CA . THR A 1 485 ? -13.579 7.948 18.220 1.00 95.69 485 THR A CA 1
ATOM 3869 C C . THR A 1 485 ? -12.103 8.245 18.016 1.00 95.69 485 THR A C 1
ATOM 3871 O O . THR A 1 485 ? -11.398 8.336 19.015 1.00 95.69 485 THR A O 1
ATOM 3874 N N . LEU A 1 486 ? -11.671 8.507 16.777 1.00 95.75 486 LEU A N 1
ATOM 3875 C CA . LEU A 1 486 ? -10.294 8.892 16.452 1.00 95.75 486 LEU A CA 1
ATOM 3876 C C . LEU A 1 486 ? -9.827 10.094 17.285 1.00 95.75 486 LEU A C 1
ATOM 3878 O O . LEU A 1 486 ? -8.772 10.029 17.915 1.00 95.75 486 LEU A O 1
ATOM 3882 N N . VAL A 1 487 ? -10.649 11.146 17.365 1.00 94.69 487 VAL A N 1
ATOM 3883 C CA . VAL A 1 487 ? -10.370 12.356 18.163 1.00 94.69 487 VAL A CA 1
ATOM 3884 C C . VAL A 1 487 ? -10.214 12.040 19.652 1.00 94.69 487 VAL A C 1
ATOM 3886 O O . VAL A 1 487 ? -9.335 12.581 20.318 1.00 94.69 487 VAL A O 1
ATOM 3889 N N . ALA A 1 488 ? -11.041 11.152 20.204 1.00 95.00 488 ALA A N 1
ATOM 3890 C CA . ALA A 1 488 ? -10.963 10.797 21.621 1.00 95.00 488 ALA A CA 1
ATOM 3891 C C . ALA A 1 488 ? -9.784 9.871 21.958 1.00 95.00 488 ALA A C 1
ATOM 3893 O O . ALA A 1 488 ? -9.423 9.739 23.130 1.00 95.00 488 ALA A O 1
ATOM 3894 N N . THR A 1 489 ? -9.193 9.213 20.960 1.00 95.88 489 THR A N 1
ATOM 3895 C CA . THR A 1 489 ? -8.185 8.168 21.158 1.00 95.88 489 THR A CA 1
ATOM 3896 C C . THR A 1 489 ? -6.760 8.580 20.789 1.00 95.88 489 THR A C 1
ATOM 3898 O O . THR A 1 489 ? -5.886 7.726 20.710 1.00 95.88 489 THR A O 1
ATOM 3901 N N . THR A 1 490 ? -6.467 9.872 20.643 1.00 94.75 490 THR A N 1
ATOM 3902 C CA . THR A 1 490 ? -5.115 10.373 20.308 1.00 94.75 490 THR A CA 1
ATOM 3903 C C . THR A 1 490 ? -4.104 10.280 21.465 1.00 94.75 490 THR A C 1
ATOM 3905 O O . THR A 1 490 ? -3.116 11.007 21.482 1.00 94.75 490 THR A O 1
ATOM 3908 N N . GLY A 1 491 ? -4.411 9.571 22.556 1.00 93.50 491 GLY A N 1
ATOM 3909 C CA . GLY A 1 491 ? -3.561 9.543 23.756 1.00 93.50 491 GLY A CA 1
ATOM 3910 C C . GLY A 1 491 ? -3.286 10.912 24.408 1.00 93.50 491 GLY A C 1
ATOM 3911 O O . GLY A 1 491 ? -2.362 11.026 25.206 1.00 93.50 491 GLY A O 1
ATOM 3912 N N . GLY A 1 492 ? -4.071 11.951 24.085 1.00 91.75 492 GLY A N 1
ATOM 3913 C CA . GLY A 1 492 ? -3.838 13.339 24.514 1.00 91.75 492 GLY A CA 1
ATOM 3914 C C . GLY A 1 492 ? -2.816 14.127 23.679 1.00 91.75 492 GLY A C 1
ATOM 3915 O O . GLY A 1 492 ? -2.531 15.271 24.016 1.00 91.75 492 GLY A O 1
ATOM 3916 N N . THR A 1 493 ? -2.276 13.548 22.601 1.00 91.81 493 THR A N 1
ATOM 3917 C CA . THR A 1 493 ? -1.263 14.192 21.743 1.00 91.81 493 THR A CA 1
ATOM 3918 C C . THR A 1 493 ? -1.858 15.097 20.661 1.00 91.81 493 THR A C 1
ATOM 3920 O O . THR A 1 493 ? -1.177 15.991 20.168 1.00 91.81 493 THR A O 1
ATOM 3923 N N . GLY A 1 494 ? -3.120 14.865 20.284 1.00 90.31 494 GLY A N 1
ATOM 3924 C CA . GLY A 1 494 ? -3.756 15.498 19.131 1.00 90.31 494 GLY A CA 1
ATOM 3925 C C . GLY A 1 494 ? -3.329 14.918 17.775 1.00 90.31 494 GLY A C 1
ATOM 3926 O O . GLY A 1 494 ? -3.714 15.474 16.747 1.00 90.31 494 GLY A O 1
ATOM 3927 N N . TRP A 1 495 ? -2.560 13.829 17.750 1.00 91.50 495 TRP A N 1
ATOM 3928 C CA . TRP A 1 495 ? -2.082 13.181 16.529 1.00 91.50 495 TRP A CA 1
ATOM 3929 C C . TRP A 1 495 ? -2.581 11.743 16.421 1.00 91.50 495 TRP A C 1
ATOM 3931 O O . TRP A 1 495 ? -2.942 11.118 17.422 1.00 91.50 495 TRP A O 1
ATOM 3941 N N . MET A 1 496 ? -2.597 11.222 15.195 1.00 94.06 496 MET A N 1
ATOM 3942 C CA . MET A 1 496 ? -2.796 9.795 14.969 1.00 94.06 496 MET A CA 1
ATOM 3943 C C . MET A 1 496 ? -1.528 9.017 15.318 1.00 94.06 496 MET A C 1
ATOM 3945 O O . MET A 1 496 ? -0.408 9.518 15.218 1.00 94.06 496 MET A O 1
ATOM 3949 N N . HIS A 1 497 ? -1.741 7.782 15.748 1.00 95.12 497 HIS A N 1
ATOM 3950 C CA . HIS A 1 497 ? -0.707 6.837 16.147 1.00 95.12 497 HIS A CA 1
ATOM 3951 C C . HIS A 1 497 ? -0.802 5.598 15.266 1.00 95.12 497 HIS A C 1
ATOM 3953 O O . HIS A 1 497 ? -1.847 5.346 14.669 1.00 95.12 497 HIS A O 1
ATOM 3959 N N . GLU A 1 498 ? 0.261 4.802 15.229 1.00 95.31 498 GLU A N 1
ATOM 3960 C CA . GLU A 1 498 ? 0.229 3.508 14.544 1.00 95.31 498 GLU A CA 1
ATOM 3961 C C . GLU A 1 498 ? -0.803 2.588 15.186 1.00 95.31 498 GLU A C 1
ATOM 3963 O O . GLU A 1 498 ? -1.705 2.076 14.530 1.00 95.31 498 GLU A O 1
ATOM 3968 N N . SER A 1 499 ? -0.708 2.423 16.504 1.00 96.06 499 SER A N 1
ATOM 3969 C CA . SER A 1 499 ? -1.598 1.550 17.252 1.00 96.06 499 SER A CA 1
ATOM 3970 C C . SER A 1 499 ? -1.871 2.083 18.651 1.00 96.06 499 SER A C 1
ATOM 3972 O O . SER A 1 499 ? -1.035 2.777 19.230 1.00 96.06 499 SER A O 1
ATOM 3974 N N . ILE A 1 500 ? -3.040 1.753 19.201 1.00 97.44 500 ILE A N 1
ATOM 3975 C CA . ILE A 1 500 ? -3.476 2.135 20.550 1.00 97.44 500 ILE A CA 1
ATOM 3976 C C . ILE A 1 500 ? -4.015 0.929 21.332 1.00 97.44 500 ILE A C 1
ATOM 3978 O O . ILE A 1 500 ? -4.551 -0.014 20.745 1.00 97.44 500 ILE A O 1
ATOM 3982 N N . ASP A 1 501 ? -3.938 0.961 22.666 1.00 97.69 501 ASP A N 1
ATOM 3983 C CA . ASP A 1 501 ? -4.782 0.103 23.513 1.00 97.69 501 ASP A CA 1
ATOM 3984 C C . ASP A 1 501 ? -6.207 0.698 23.566 1.00 97.69 501 ASP A C 1
ATOM 3986 O O . ASP A 1 501 ? -6.378 1.822 24.050 1.00 97.69 501 ASP A O 1
ATOM 3990 N N . PRO A 1 502 ? -7.256 -0.029 23.136 1.00 97.25 502 PRO A N 1
ATOM 3991 C CA . PRO A 1 502 ? -8.624 0.489 23.084 1.00 97.25 502 PRO A CA 1
ATOM 3992 C C . PRO A 1 502 ? -9.232 0.790 24.466 1.00 97.25 502 PRO A C 1
ATOM 3994 O O . PRO A 1 502 ? -10.259 1.458 24.553 1.00 97.25 502 PRO A O 1
ATOM 3997 N N . ASN A 1 503 ? -8.622 0.326 25.562 1.00 97.69 503 ASN A N 1
ATOM 3998 C CA . ASN A 1 503 ? -9.014 0.688 26.930 1.00 97.69 503 ASN A CA 1
ATOM 3999 C C . ASN A 1 503 ? -8.150 1.811 27.515 1.00 97.69 503 ASN A C 1
ATOM 4001 O O . ASN A 1 503 ? -8.518 2.412 28.527 1.00 97.69 503 ASN A O 1
ATOM 4005 N N . ARG A 1 504 ? -6.968 2.053 26.938 1.00 96.94 504 ARG A N 1
ATOM 4006 C CA . ARG A 1 504 ? -5.974 3.012 27.435 1.00 96.94 504 ARG A CA 1
ATOM 4007 C C . ARG A 1 504 ? -5.239 3.674 26.264 1.00 96.94 504 ARG A C 1
ATOM 4009 O O . ARG A 1 504 ? -4.057 3.396 26.089 1.00 96.94 504 ARG A O 1
ATOM 4016 N N . PRO A 1 505 ? -5.871 4.581 25.496 1.00 96.69 505 PRO A N 1
ATOM 4017 C CA . PRO A 1 505 ? -5.254 5.177 24.308 1.00 96.69 505 PRO A CA 1
ATOM 4018 C C . PRO A 1 505 ? -3.960 5.964 24.565 1.00 96.69 505 PRO A C 1
ATOM 4020 O O . PRO A 1 505 ? -3.239 6.271 23.628 1.00 96.69 505 PRO A O 1
ATOM 4023 N N . GLN A 1 506 ? -3.631 6.288 25.823 1.00 96.56 506 GLN A N 1
ATOM 4024 C CA . GLN A 1 506 ? -2.319 6.831 26.212 1.00 96.56 506 GLN A CA 1
ATOM 4025 C C . GLN A 1 506 ? -1.181 5.804 26.062 1.00 96.56 506 GLN A C 1
ATOM 4027 O O . GLN A 1 506 ? -0.011 6.173 26.073 1.00 96.56 506 GLN A O 1
ATOM 4032 N N . GLN A 1 507 ? -1.509 4.514 25.958 1.00 96.38 507 GLN A N 1
ATOM 4033 C CA . GLN A 1 507 ? -0.598 3.456 25.546 1.00 96.38 507 GLN A CA 1
ATOM 4034 C C . GLN A 1 507 ? -0.738 3.289 24.035 1.00 96.38 507 GLN A C 1
ATOM 4036 O O . GLN A 1 507 ? -1.698 2.683 23.558 1.00 96.38 507 GLN A O 1
ATOM 4041 N N . PHE A 1 508 ? 0.214 3.855 23.302 1.00 96.62 508 PHE A N 1
ATOM 4042 C CA . PHE A 1 508 ? 0.236 3.844 21.846 1.00 96.62 508 PHE A CA 1
ATOM 4043 C C . PHE A 1 508 ? 1.646 3.576 21.307 1.00 96.62 508 PHE A C 1
ATOM 4045 O O . PHE A 1 508 ? 2.635 3.645 22.046 1.00 96.62 508 PHE A O 1
ATOM 4052 N N . THR A 1 509 ? 1.742 3.267 20.016 1.00 95.38 509 THR A N 1
ATOM 4053 C CA . THR A 1 509 ? 3.007 3.151 19.273 1.00 95.38 509 THR A CA 1
ATOM 4054 C C . THR A 1 509 ? 3.111 4.233 18.199 1.00 95.38 509 THR A C 1
ATOM 4056 O O . THR A 1 509 ? 2.094 4.687 17.685 1.00 95.38 509 THR A O 1
ATOM 4059 N N . ARG A 1 510 ? 4.352 4.654 17.904 1.00 92.94 510 ARG A N 1
ATOM 4060 C CA . ARG A 1 510 ? 4.736 5.739 16.976 1.00 92.94 510 ARG A CA 1
ATOM 4061 C C . ARG A 1 510 ? 4.012 7.067 17.248 1.00 92.94 510 ARG A C 1
ATOM 4063 O O . ARG A 1 510 ? 2.856 7.284 16.894 1.00 92.94 510 ARG A O 1
ATOM 4070 N N . SER A 1 511 ? 4.713 7.990 17.909 1.00 90.38 511 SER A N 1
ATOM 4071 C CA . SER A 1 511 ? 4.195 9.337 18.192 1.00 90.38 511 SER A CA 1
ATOM 4072 C C . SER A 1 511 ? 4.194 10.250 16.967 1.00 90.38 511 SER A C 1
ATOM 4074 O O . SER A 1 511 ? 3.526 11.279 16.999 1.00 90.38 511 SER A O 1
ATOM 4076 N N . TRP A 1 512 ? 4.952 9.897 15.924 1.00 89.31 512 TRP A N 1
ATOM 4077 C CA . TRP A 1 512 ? 5.053 10.654 14.683 1.00 89.31 512 TRP A CA 1
ATOM 4078 C C . TRP A 1 512 ? 5.042 9.703 13.488 1.00 89.31 512 TRP A C 1
ATOM 4080 O O . TRP A 1 512 ? 6.058 9.106 13.142 1.00 89.31 512 TRP A O 1
ATOM 4090 N N . PHE A 1 513 ? 3.870 9.565 12.876 1.00 86.12 513 PHE A N 1
ATOM 4091 C CA . PHE A 1 513 ? 3.661 8.707 11.717 1.00 86.12 513 PHE A CA 1
ATOM 4092 C C . PHE A 1 513 ? 2.748 9.429 10.729 1.00 86.12 513 PHE A C 1
ATOM 4094 O O . PHE A 1 513 ? 1.541 9.507 10.932 1.00 86.12 513 PHE A O 1
ATOM 4101 N N . CYS A 1 514 ? 3.325 9.977 9.665 1.00 83.44 514 CYS A N 1
ATOM 4102 C CA . CYS A 1 514 ? 2.616 10.904 8.789 1.00 83.44 514 CYS A CA 1
ATOM 4103 C C . CYS A 1 514 ? 1.681 10.250 7.770 1.00 83.44 514 CYS A C 1
ATOM 4105 O O . CYS A 1 514 ? 0.770 10.917 7.307 1.00 83.44 514 CYS A O 1
ATOM 4107 N N . TRP A 1 515 ? 1.839 8.967 7.435 1.00 78.31 515 TRP A N 1
ATOM 4108 C CA . TRP A 1 515 ? 0.837 8.271 6.612 1.00 78.31 515 TRP A CA 1
ATOM 4109 C C . TRP A 1 515 ? -0.531 8.180 7.316 1.00 78.31 515 TRP A C 1
ATOM 4111 O O . TRP A 1 515 ? -1.571 8.245 6.665 1.00 78.31 515 TRP A O 1
ATOM 4121 N N . TYR A 1 516 ? -0.549 8.064 8.648 1.00 70.25 516 TYR A N 1
ATOM 4122 C CA . TYR A 1 516 ? -1.784 7.949 9.437 1.00 70.25 516 TYR A CA 1
ATOM 4123 C C . TYR A 1 516 ? -2.494 9.271 9.724 1.00 70.25 516 TYR A C 1
ATOM 4125 O O . TYR A 1 516 ? -3.643 9.256 10.170 1.00 70.25 516 TYR A O 1
ATOM 4133 N N . VAL A 1 517 ? -1.781 10.381 9.562 1.00 55.94 517 VAL A N 1
ATOM 4134 C CA . VAL A 1 517 ? -2.186 11.738 9.939 1.00 55.94 517 VAL A CA 1
ATOM 4135 C C . VAL A 1 517 ? -2.724 12.425 8.691 1.00 55.94 517 VAL A C 1
ATOM 4137 O O . VAL A 1 517 ? -3.887 12.894 8.740 1.00 55.94 517 VAL A O 1
#